Protein AF-A0A1V9ZNI9-F1 (afdb_monomer)

Nearest PDB structures (foldseek):
  6zvh-assembly1_i  TM=8.484E-01  e=1.802E-08  Homo sapiens
  7o81-assembly1_AU  TM=8.623E-01  e=3.030E-08  Oryctolagus cuniculus
  9f9s-assembly1_CN  TM=7.994E-01  e=2.023E-08  Saccharomyces cerevisiae
  2b5a-assembly1_A  TM=9.541E-01  e=1.239E-03  [Bacillus] caldolyticus
  8ezt-assembly1_D-2  TM=8.281E-01  e=4.161E-03  Legionella pneumophila

Mean predicted aligned error: 21.06 Å

Secondary structure (DSSP, 8-state):
-------------------S---TT--HHHHHHHHHHTT-------TT-S---TTS--SS-HHHHHH--S--PPPPPPHHHHHHHHHHHHHTT--HHHHHHHHT--HHHHHHHHTT-SPP-HHHHHHHHHHHT-S-GGG-------------------------BTTTTEEEEE-STTPPPPPSB-TTS-B-STT-B--SSSPBPTTEEEE--EEE--S-SSSSS-EEEEHHHHHHHHHHHGGG-TTPPPTTTS-TTTTTTTTSTT--SHHHHHHHHHHHTT-EEEEEEEEEEEETTTEEEEEEEEEETTS-EEEEEEEEEEETTEEEEEEEEEE------GGGTTSSS---SEEEEE--------------HHHHHHHHHHHHHHHHHHHHHHHHHHHHHHHHTT--PPPP------

InterPro domains:
  IPR001387 Cro/C1-type, helix-turn-helix domain [PF01381] (85-134)
  IPR001387 Cro/C1-type, helix-turn-helix domain [PS50943] (85-140)
  IPR001387 Cro/C1-type, helix-turn-helix domain [SM00530] (84-139)
  IPR001387 Cro/C1-type, helix-turn-helix domain [cd00093] (82-134)
  IPR010982 Lambda repressor-like, DNA-binding domain superfamily [G3DSA:1.10.260.40] (69-142)
  IPR010982 Lambda repressor-like, DNA-binding domain superfamily [SSF47413] (79-136)
  IPR013729 Multiprotein bridging factor 1, N-terminal [PF08523] (7-77)

pLDDT: mean 74.6, std 19.28, range [30.05, 96.81]

Structure (mmCIF, N/CA/C/O backbone):
data_AF-A0A1V9ZNI9-F1
#
_entry.id   AF-A0A1V9ZNI9-F1
#
loop_
_atom_site.group_PDB
_atom_site.id
_atom_site.type_symbol
_atom_site.label_atom_id
_atom_site.label_alt_id
_atom_site.label_comp_id
_atom_site.label_asym_id
_atom_site.label_entity_id
_atom_site.label_seq_id
_atom_site.pdbx_PDB_ins_code
_atom_site.Cartn_x
_atom_site.Cartn_y
_atom_site.Cartn_z
_atom_site.occupancy
_atom_site.B_iso_or_equiv
_atom_site.auth_seq_id
_atom_site.auth_comp_id
_atom_site.auth_asym_id
_atom_site.auth_atom_id
_atom_site.pdbx_PDB_model_num
ATOM 1 N N . MET A 1 1 ? 66.582 12.815 23.511 1.00 41.09 1 MET A N 1
ATOM 2 C CA . MET A 1 1 ? 65.393 13.662 23.285 1.00 41.09 1 MET A CA 1
ATOM 3 C C . MET A 1 1 ? 64.877 13.353 21.894 1.00 41.09 1 MET A C 1
ATOM 5 O O . MET A 1 1 ? 65.528 13.715 20.926 1.00 41.09 1 MET A O 1
ATOM 9 N N . SER A 1 2 ? 63.777 12.617 21.794 1.00 35.81 2 SER A N 1
ATOM 10 C CA . SER A 1 2 ? 63.123 12.273 20.530 1.00 35.81 2 SER A CA 1
ATOM 11 C C . SER A 1 2 ? 61.654 12.649 20.675 1.00 35.81 2 SER A C 1
ATOM 13 O O . SER A 1 2 ? 60.872 11.942 21.303 1.00 35.81 2 SER A O 1
ATOM 15 N N . PHE A 1 3 ? 61.312 13.829 20.165 1.00 37.72 3 PHE A N 1
ATOM 16 C CA . PHE A 1 3 ? 59.941 14.312 20.082 1.00 37.72 3 PHE A CA 1
ATOM 17 C C . PHE A 1 3 ? 59.246 13.579 18.931 1.00 37.72 3 PHE A C 1
ATOM 19 O O . PHE A 1 3 ? 59.487 13.886 17.767 1.00 37.72 3 PHE A O 1
ATOM 26 N N . ALA A 1 4 ? 58.402 12.597 19.248 1.00 42.78 4 ALA A N 1
ATOM 27 C CA . ALA A 1 4 ? 57.427 12.083 18.296 1.00 42.78 4 ALA A CA 1
ATOM 28 C C . ALA A 1 4 ? 56.279 13.101 18.214 1.00 42.78 4 ALA A C 1
ATOM 30 O O . ALA A 1 4 ? 55.481 13.229 19.140 1.00 42.78 4 ALA A O 1
ATOM 31 N N . GLN A 1 5 ? 56.244 13.877 17.132 1.00 44.75 5 GLN A N 1
ATOM 32 C CA . GLN A 1 5 ? 55.109 14.728 16.790 1.00 44.75 5 GLN A CA 1
ATOM 33 C C . GLN A 1 5 ? 53.930 13.830 16.388 1.00 44.75 5 GLN A C 1
ATOM 35 O O . GLN A 1 5 ? 53.950 13.227 15.318 1.00 44.75 5 GLN A O 1
ATOM 40 N N . GLY A 1 6 ? 52.911 13.732 17.243 1.00 39.44 6 GLY A N 1
ATOM 41 C CA . GLY A 1 6 ? 51.597 13.225 16.850 1.00 39.44 6 GLY A CA 1
ATOM 42 C C . GLY A 1 6 ? 50.879 14.298 16.036 1.00 39.44 6 GLY A C 1
ATOM 43 O O . GLY A 1 6 ? 50.475 15.322 16.581 1.00 39.44 6 GLY A O 1
ATOM 44 N N . GLN A 1 7 ? 50.789 14.107 14.722 1.00 36.53 7 GLN A N 1
ATOM 45 C CA . GLN A 1 7 ? 49.938 14.915 13.853 1.00 36.53 7 GLN A CA 1
ATOM 46 C C . GLN A 1 7 ? 48.514 14.342 13.901 1.00 36.53 7 GLN A C 1
ATOM 48 O O . GLN A 1 7 ? 48.191 13.426 13.150 1.00 36.53 7 GLN A O 1
ATOM 53 N N . ASP A 1 8 ? 47.671 14.880 14.784 1.00 47.94 8 ASP A N 1
ATOM 54 C CA . ASP A 1 8 ? 46.244 14.537 14.896 1.00 47.94 8 ASP A CA 1
ATOM 55 C C . ASP A 1 8 ? 45.410 15.246 13.816 1.00 47.94 8 ASP A C 1
ATOM 57 O O . ASP A 1 8 ? 44.637 16.165 14.088 1.00 47.94 8 ASP A O 1
ATOM 61 N N . TRP A 1 9 ? 45.554 14.812 12.565 1.00 55.25 9 TRP A N 1
ATOM 62 C CA . TRP A 1 9 ? 44.624 15.179 11.496 1.00 55.25 9 TRP A CA 1
ATOM 63 C C . TRP A 1 9 ? 44.059 13.915 10.849 1.00 55.25 9 TRP A C 1
ATOM 65 O O . TRP A 1 9 ? 44.535 13.460 9.811 1.00 55.25 9 TRP A O 1
ATOM 75 N N . GLU A 1 10 ? 43.017 13.343 11.457 1.00 53.38 10 GLU A N 1
ATOM 76 C CA . GLU A 1 10 ? 42.144 12.407 10.747 1.00 53.38 10 GLU A CA 1
ATOM 77 C C . GLU A 1 10 ? 41.230 13.181 9.785 1.00 53.38 10 GLU A C 1
ATOM 79 O O . GLU A 1 10 ? 40.650 14.216 10.122 1.00 53.38 10 GLU A O 1
ATOM 84 N N . VAL A 1 11 ? 41.090 12.668 8.562 1.00 49.97 11 VAL A N 1
ATOM 85 C CA . VAL A 1 11 ? 40.164 13.203 7.561 1.00 49.97 11 VAL A CA 1
ATOM 86 C C . VAL A 1 11 ? 38.742 13.054 8.099 1.00 49.97 11 VAL A C 1
ATOM 88 O O . VAL A 1 11 ? 38.308 11.940 8.389 1.00 49.97 11 VAL A O 1
ATOM 91 N N . ALA A 1 12 ? 38.004 14.164 8.193 1.00 49.56 12 ALA A N 1
ATOM 92 C CA . ALA A 1 12 ? 36.588 14.193 8.552 1.00 49.56 12 ALA A CA 1
ATOM 93 C C . ALA A 1 12 ? 35.726 13.506 7.472 1.00 49.56 12 ALA A C 1
ATOM 95 O O . ALA A 1 12 ? 35.019 14.140 6.693 1.00 49.56 12 ALA A O 1
ATOM 96 N N . GLY A 1 13 ? 35.805 12.180 7.409 1.00 39.78 13 GLY A N 1
ATOM 97 C CA . GLY A 1 13 ? 34.881 11.318 6.697 1.00 39.78 13 GLY A CA 1
ATOM 98 C C . GLY A 1 13 ? 33.767 10.900 7.644 1.00 39.78 13 GLY A C 1
ATOM 99 O O . GLY A 1 13 ? 34.004 10.616 8.816 1.00 39.78 13 GLY A O 1
ATOM 100 N N . TRP A 1 14 ? 32.535 10.830 7.144 1.00 49.28 14 TRP A N 1
ATOM 101 C CA . TRP A 1 14 ? 31.419 10.199 7.848 1.00 49.28 14 TRP A CA 1
ATOM 102 C C . TRP A 1 14 ? 31.641 8.679 7.945 1.00 49.28 14 TRP A C 1
ATOM 104 O O . TRP A 1 14 ? 30.904 7.881 7.368 1.00 49.28 14 TRP A O 1
ATOM 114 N N . ASN A 1 15 ? 32.648 8.258 8.707 1.00 45.12 15 ASN A N 1
ATOM 115 C CA . ASN A 1 15 ? 32.757 6.901 9.205 1.00 45.12 15 ASN A CA 1
ATOM 116 C C . ASN A 1 15 ? 31.650 6.725 10.243 1.00 45.12 15 ASN A C 1
ATOM 118 O O . ASN A 1 15 ? 31.854 6.885 11.444 1.00 45.12 15 ASN A O 1
ATOM 122 N N . LYS A 1 16 ? 30.445 6.369 9.784 1.00 48.38 16 LYS A N 1
ATOM 123 C CA . LYS A 1 16 ? 29.449 5.725 10.642 1.00 48.38 16 LYS A CA 1
ATOM 124 C C . LYS A 1 16 ? 29.948 4.317 10.962 1.00 48.38 16 LYS A C 1
ATOM 126 O O . LYS A 1 16 ? 29.398 3.322 10.491 1.00 48.38 16 LYS A O 1
ATOM 131 N N . GLY A 1 17 ? 31.001 4.237 11.778 1.00 38.78 17 GLY A N 1
ATOM 132 C CA . GLY A 1 17 ? 31.245 3.066 12.600 1.00 38.78 17 GLY A CA 1
ATOM 133 C C . GLY A 1 17 ? 29.930 2.750 13.300 1.00 38.78 17 GLY A C 1
ATOM 134 O O . GLY A 1 17 ? 29.283 3.636 13.853 1.00 38.78 17 GLY A O 1
ATOM 135 N N . ARG A 1 18 ? 29.473 1.511 13.146 1.00 47.34 18 ARG A N 1
ATOM 136 C CA . ARG A 1 18 ? 28.167 1.002 13.564 1.00 47.34 18 ARG A CA 1
ATOM 137 C C . ARG A 1 18 ? 28.029 1.107 15.086 1.00 47.34 18 ARG A C 1
ATOM 139 O O . ARG A 1 18 ? 28.215 0.129 15.800 1.00 47.34 18 ARG A O 1
ATOM 146 N N . SER A 1 19 ? 27.732 2.296 15.589 1.00 43.91 19 SER A N 1
ATOM 147 C CA . SER A 1 19 ? 27.657 2.567 17.013 1.00 43.91 19 SER A CA 1
ATOM 148 C C . SER A 1 19 ? 26.202 2.384 17.472 1.00 43.91 19 SER A C 1
ATOM 150 O O . SER A 1 19 ? 25.325 3.219 17.276 1.00 43.91 19 SER A O 1
ATOM 152 N N . GLY A 1 20 ? 25.917 1.206 18.036 1.00 50.97 20 GLY A N 1
ATOM 153 C CA . GLY A 1 20 ? 24.756 1.007 18.915 1.00 50.97 20 GLY A CA 1
ATOM 154 C C . GLY A 1 20 ? 23.410 0.623 18.284 1.00 50.97 20 GLY A C 1
ATOM 155 O O . GLY A 1 20 ? 22.371 0.905 18.875 1.00 50.97 20 GLY A O 1
ATOM 156 N N . GLY A 1 21 ? 23.379 -0.038 17.124 1.00 55.12 21 GLY A N 1
ATOM 157 C CA . GLY A 1 21 ? 22.147 -0.673 16.630 1.00 55.12 21 GLY A CA 1
ATOM 158 C C . GLY A 1 21 ? 21.851 -1.995 17.351 1.00 55.12 21 GLY A C 1
ATOM 159 O O . GLY A 1 21 ? 22.781 -2.760 17.606 1.00 55.12 21 GLY A O 1
ATOM 160 N N . ARG A 1 22 ? 20.570 -2.280 17.645 1.00 54.62 22 ARG A N 1
ATOM 161 C CA . ARG A 1 22 ? 20.155 -3.548 18.270 1.00 54.62 22 ARG A CA 1
ATOM 162 C C . ARG A 1 22 ? 20.647 -4.756 17.462 1.00 54.62 22 ARG A C 1
ATOM 164 O O . ARG A 1 22 ? 20.407 -4.828 16.257 1.00 54.62 22 ARG A O 1
ATOM 171 N N . ILE A 1 23 ? 21.301 -5.708 18.118 1.00 58.75 23 ILE A N 1
ATOM 172 C CA . ILE A 1 23 ? 21.737 -6.976 17.527 1.00 58.75 23 ILE A CA 1
ATOM 173 C C . ILE A 1 23 ? 20.615 -8.008 17.703 1.00 58.75 23 ILE A C 1
ATOM 175 O O . ILE A 1 23 ? 20.390 -8.512 18.801 1.00 58.75 23 ILE A O 1
ATOM 179 N N . GLY A 1 24 ? 19.918 -8.339 16.613 1.00 68.06 24 GLY A N 1
ATOM 180 C CA . GLY A 1 24 ? 18.886 -9.383 16.600 1.00 68.06 24 GLY A CA 1
ATOM 181 C C . GLY A 1 24 ? 17.645 -9.050 17.441 1.00 68.06 24 GLY A C 1
ATOM 182 O O . GLY A 1 24 ? 17.208 -7.902 17.491 1.00 68.06 24 GLY A O 1
ATOM 183 N N . SER A 1 25 ? 17.071 -10.066 18.096 1.00 62.34 25 SER A N 1
ATOM 184 C CA . SER A 1 25 ? 15.878 -9.979 18.957 1.00 62.34 25 SER A CA 1
ATOM 185 C C . SER A 1 25 ? 16.191 -9.564 20.403 1.00 62.34 25 SER A C 1
ATOM 187 O O . SER A 1 25 ? 15.517 -9.994 21.339 1.00 62.34 25 SER A O 1
ATOM 189 N N . GLU A 1 26 ? 17.248 -8.783 20.625 1.00 73.44 26 GLU A N 1
ATOM 190 C CA . GLU A 1 26 ? 17.603 -8.356 21.977 1.00 73.44 26 GLU A CA 1
ATOM 191 C C . GLU A 1 26 ? 16.595 -7.342 22.549 1.00 73.44 26 GLU A C 1
ATOM 193 O O . GLU A 1 26 ? 16.084 -6.462 21.845 1.00 73.44 26 GLU A O 1
ATOM 198 N N . SER A 1 27 ? 16.310 -7.447 23.852 1.00 76.88 27 SER A N 1
ATOM 199 C CA . SER A 1 27 ? 15.441 -6.495 24.552 1.00 76.88 27 SER A CA 1
ATOM 200 C C . SER A 1 27 ? 16.059 -5.093 24.586 1.00 76.88 27 SER A C 1
ATOM 202 O O . SER A 1 27 ? 17.265 -4.900 24.399 1.00 76.88 27 SER A O 1
ATOM 204 N N . LYS A 1 28 ? 15.230 -4.071 24.841 1.00 77.81 28 LYS A N 1
ATOM 205 C CA . LYS A 1 28 ? 15.698 -2.679 24.956 1.00 77.81 28 LYS A CA 1
ATOM 206 C C . LYS A 1 28 ? 16.765 -2.537 26.034 1.00 77.81 28 LYS A C 1
ATOM 208 O O . LYS A 1 28 ? 17.742 -1.822 25.843 1.00 77.81 28 LYS A O 1
ATOM 213 N N . GLU A 1 29 ? 16.572 -3.245 27.131 1.00 81.75 29 GLU A N 1
ATOM 214 C CA . GLU A 1 29 ? 17.430 -3.265 28.301 1.00 81.75 29 GLU A CA 1
ATOM 215 C C . GLU A 1 29 ? 18.757 -3.969 27.989 1.00 81.75 29 GLU A C 1
ATOM 217 O O . GLU A 1 29 ? 19.818 -3.461 28.351 1.00 81.75 29 GLU A O 1
ATOM 222 N N . ALA A 1 30 ? 18.722 -5.087 27.253 1.00 79.75 30 ALA A N 1
ATOM 223 C CA . ALA A 1 30 ? 19.921 -5.805 26.820 1.00 79.75 30 ALA A CA 1
ATOM 224 C C . ALA A 1 30 ? 20.788 -4.957 25.872 1.00 79.75 30 ALA A C 1
ATOM 226 O O . ALA A 1 30 ? 22.001 -4.855 26.072 1.00 79.75 30 ALA A O 1
ATOM 227 N N . ALA A 1 31 ? 20.160 -4.271 24.913 1.00 79.75 31 ALA A N 1
ATOM 228 C CA . ALA A 1 31 ? 20.838 -3.357 23.998 1.00 79.75 31 ALA A CA 1
ATOM 229 C C . ALA A 1 31 ? 21.469 -2.159 24.730 1.00 79.75 31 ALA A C 1
ATOM 231 O O . ALA A 1 31 ? 22.622 -1.809 24.476 1.00 79.75 31 ALA A O 1
ATOM 232 N N . LEU A 1 32 ? 20.744 -1.558 25.684 1.00 81.50 32 LEU A N 1
ATOM 233 C CA . LEU A 1 32 ? 21.255 -0.450 26.499 1.00 81.50 32 LEU A CA 1
ATOM 234 C C . LEU A 1 32 ? 22.439 -0.880 27.370 1.00 81.50 32 LEU A C 1
ATOM 236 O O . LEU A 1 32 ? 23.428 -0.158 27.451 1.00 81.50 32 LEU A O 1
ATOM 240 N N . ASN A 1 33 ? 22.385 -2.059 27.992 1.00 84.56 33 ASN A N 1
ATOM 241 C CA . ASN A 1 33 ? 23.488 -2.566 28.810 1.00 84.56 33 ASN A CA 1
ATOM 242 C C . ASN A 1 33 ? 24.729 -2.906 27.972 1.00 84.56 33 ASN A C 1
ATOM 244 O O . ASN A 1 33 ? 25.850 -2.649 28.408 1.00 84.56 33 ASN A O 1
ATOM 248 N N . ARG A 1 34 ? 24.544 -3.425 26.754 1.00 82.31 34 ARG A N 1
ATOM 249 C CA . ARG A 1 34 ? 25.628 -3.634 25.784 1.00 82.31 34 ARG A CA 1
ATOM 250 C C . ARG A 1 34 ? 26.267 -2.305 25.372 1.00 82.31 34 ARG A C 1
ATOM 252 O O . ARG A 1 34 ? 27.486 -2.180 25.416 1.00 82.31 34 ARG A O 1
ATOM 259 N N . ALA A 1 35 ? 25.450 -1.303 25.045 1.00 80.50 35 ALA A N 1
ATOM 260 C CA . ALA A 1 35 ? 25.916 0.036 24.689 1.00 80.50 35 ALA A CA 1
ATOM 261 C C . ALA A 1 35 ? 26.644 0.731 25.855 1.00 80.50 35 ALA A C 1
ATOM 263 O O . ALA A 1 35 ? 27.683 1.349 25.633 1.00 80.50 35 ALA A O 1
ATOM 264 N N . ARG A 1 36 ? 26.168 0.554 27.101 1.00 83.88 36 ARG A N 1
ATOM 265 C CA . ARG A 1 36 ? 26.847 1.030 28.324 1.00 83.88 36 ARG A CA 1
ATOM 266 C C . ARG A 1 36 ? 28.247 0.438 28.469 1.00 83.88 36 ARG A C 1
ATOM 268 O O . ARG A 1 36 ? 29.173 1.170 28.790 1.00 83.88 36 ARG A O 1
ATOM 275 N N . ARG A 1 37 ? 28.415 -0.863 28.201 1.00 83.38 37 ARG A N 1
ATOM 276 C CA . ARG A 1 37 ? 29.731 -1.533 28.236 1.00 83.38 37 ARG A CA 1
ATOM 277 C C . ARG A 1 37 ? 30.663 -1.066 27.119 1.00 83.38 37 ARG A C 1
ATOM 279 O O . ARG A 1 37 ? 31.868 -1.048 27.312 1.00 83.38 37 ARG A O 1
ATOM 286 N N . ALA A 1 38 ? 30.104 -0.686 25.973 1.00 81.38 38 ALA A N 1
ATOM 287 C CA . ALA A 1 38 ? 30.850 -0.172 24.828 1.00 81.38 38 ALA A CA 1
ATOM 288 C C . ALA A 1 38 ? 31.151 1.340 24.911 1.00 81.38 38 ALA A C 1
ATOM 290 O O . ALA A 1 38 ? 31.686 1.894 23.957 1.00 81.38 38 ALA A O 1
ATOM 291 N N . GLY A 1 39 ? 30.771 2.024 26.000 1.00 76.12 39 GLY A N 1
ATOM 292 C CA . GLY A 1 39 ? 31.020 3.460 26.191 1.00 76.12 39 GLY A CA 1
ATOM 293 C C . GLY A 1 39 ? 30.240 4.395 25.254 1.00 76.12 39 GLY A C 1
ATOM 294 O O . GLY A 1 39 ? 30.449 5.600 25.290 1.00 76.12 39 GLY A O 1
ATOM 295 N N . ASN A 1 40 ? 29.322 3.871 24.435 1.00 76.50 40 ASN A N 1
ATOM 296 C CA . ASN A 1 40 ? 28.578 4.630 23.427 1.00 76.50 40 ASN A CA 1
ATOM 297 C C . ASN A 1 40 ? 27.118 4.838 23.863 1.00 76.50 40 ASN A C 1
ATOM 299 O O . ASN A 1 40 ? 26.196 4.234 23.307 1.00 76.50 40 ASN A O 1
ATOM 303 N N . VAL A 1 41 ? 26.911 5.649 24.904 1.00 78.06 41 VAL A N 1
ATOM 304 C CA . VAL A 1 41 ? 25.581 5.986 25.439 1.00 78.06 41 VAL A CA 1
ATOM 305 C C . VAL A 1 41 ? 25.460 7.494 25.587 1.00 78.06 41 VAL A C 1
ATOM 307 O O . VAL A 1 41 ? 26.208 8.099 26.347 1.00 78.06 41 VAL A O 1
ATOM 310 N N . SER A 1 42 ? 24.478 8.088 24.911 1.00 79.44 42 SER A N 1
ATOM 311 C CA . SER A 1 42 ? 24.039 9.451 25.193 1.00 79.44 42 SER A CA 1
ATOM 312 C C . SER A 1 42 ? 22.933 9.430 26.247 1.00 79.44 42 SER A C 1
ATOM 314 O O . SER A 1 42 ? 21.989 8.635 26.186 1.00 79.44 42 SER A O 1
ATOM 316 N N . THR A 1 43 ? 23.052 10.298 27.246 1.00 80.62 43 THR A N 1
ATOM 317 C CA . THR A 1 43 ? 21.993 10.546 28.224 1.00 80.62 43 THR A CA 1
ATOM 318 C C . THR A 1 43 ? 21.442 11.938 27.992 1.00 80.62 43 THR A C 1
ATOM 320 O O . THR A 1 43 ? 22.147 12.923 28.187 1.00 80.62 43 THR A O 1
ATOM 323 N N . GLU A 1 44 ? 20.176 12.018 27.609 1.00 79.50 44 GLU A N 1
ATOM 324 C CA . GLU A 1 44 ? 19.455 13.281 27.501 1.00 79.50 44 GLU A CA 1
ATOM 325 C C . GLU A 1 44 ? 18.373 13.332 28.576 1.00 79.50 44 GLU A C 1
ATOM 327 O O . GLU A 1 44 ? 17.663 12.349 28.826 1.00 79.50 44 GLU A O 1
ATOM 332 N N . VAL A 1 45 ? 18.241 14.487 29.228 1.00 77.62 45 VAL A N 1
ATOM 333 C CA . VAL A 1 45 ? 17.145 14.722 30.167 1.00 77.62 45 VAL A CA 1
ATOM 334 C C . VAL A 1 45 ? 15.866 14.846 29.352 1.00 77.62 45 VAL A C 1
ATOM 336 O O . VAL A 1 45 ? 15.713 15.757 28.541 1.00 77.62 45 VAL A O 1
ATOM 339 N 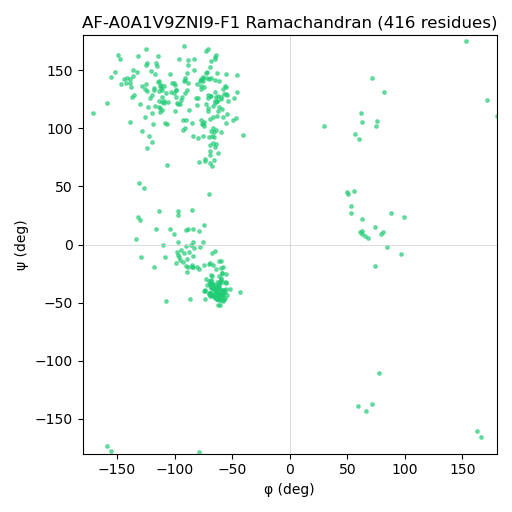N . LYS A 1 46 ? 14.921 13.928 29.565 1.00 69.06 46 LYS A N 1
ATOM 340 C CA . LYS A 1 46 ? 13.610 14.029 28.925 1.00 69.06 46 LYS A CA 1
ATOM 341 C C . LYS A 1 46 ? 12.908 15.286 29.417 1.00 69.06 46 LYS A C 1
ATOM 343 O O . LYS A 1 46 ? 12.663 15.430 30.617 1.00 69.06 46 LYS A O 1
ATOM 348 N N . TYR A 1 47 ? 12.525 16.148 28.481 1.00 67.31 47 TYR A N 1
ATOM 349 C CA . TYR A 1 47 ? 11.650 17.272 28.771 1.00 67.31 47 TYR A CA 1
ATOM 350 C C . TYR A 1 47 ? 10.341 16.736 29.366 1.00 67.31 47 TYR A C 1
ATOM 352 O O . TYR A 1 47 ? 9.561 16.065 28.690 1.00 67.31 47 TYR A O 1
ATOM 360 N N . GLY A 1 48 ? 10.133 16.981 30.663 1.00 64.94 48 GLY A N 1
ATOM 361 C CA . GLY A 1 48 ? 8.941 16.533 31.375 1.00 64.94 48 GLY A CA 1
ATOM 362 C C . GLY A 1 48 ? 9.013 15.284 32.229 1.00 64.94 48 GLY A C 1
ATOM 363 O O . GLY A 1 48 ? 7.971 14.683 32.484 1.00 64.94 48 GLY A O 1
ATOM 364 N N . ALA A 1 49 ? 10.196 14.905 32.700 1.00 50.69 49 ALA A N 1
ATOM 365 C CA . ALA A 1 49 ? 10.323 13.888 33.736 1.00 50.69 49 ALA A CA 1
ATOM 366 C C . ALA A 1 49 ? 9.630 14.336 35.050 1.00 50.69 49 ALA A C 1
ATOM 368 O O . ALA A 1 49 ? 10.041 15.319 35.660 1.00 50.69 49 ALA A O 1
ATOM 369 N N . GLY A 1 50 ? 8.566 13.631 35.466 1.00 69.69 50 GLY A N 1
ATOM 370 C CA . GLY A 1 50 ? 7.825 13.866 36.717 1.00 69.69 50 GLY A CA 1
ATOM 371 C C . GLY A 1 50 ? 6.351 13.423 36.660 1.00 69.69 50 GLY A C 1
ATOM 372 O O . GLY A 1 50 ? 5.857 13.026 35.603 1.00 69.69 50 GLY A O 1
ATOM 373 N N . ASN A 1 51 ? 5.635 13.509 37.790 1.00 65.62 51 ASN A N 1
ATOM 374 C CA . ASN A 1 51 ? 4.184 13.277 37.865 1.00 65.62 51 ASN A CA 1
ATOM 375 C C . ASN A 1 51 ? 3.436 14.428 37.177 1.00 65.62 51 ASN A C 1
ATOM 377 O O . ASN A 1 51 ? 3.153 15.455 37.790 1.00 65.62 51 ASN A O 1
ATOM 381 N N . ARG A 1 52 ? 3.142 14.274 35.885 1.00 64.94 52 ARG A N 1
ATOM 382 C CA . ARG A 1 52 ? 2.350 15.240 35.118 1.00 64.94 52 ARG A CA 1
ATOM 383 C C . ARG A 1 52 ? 0.862 14.915 35.188 1.00 64.94 52 ARG A C 1
ATOM 385 O O . ARG A 1 52 ? 0.469 13.752 35.260 1.00 64.94 52 ARG A O 1
ATOM 392 N N . SER A 1 53 ? 0.040 15.961 35.142 1.00 66.38 53 SER A N 1
ATOM 393 C CA . SER A 1 53 ? -1.413 15.826 35.032 1.00 66.38 53 SER A CA 1
ATOM 394 C C . SER A 1 53 ? -1.782 15.112 33.729 1.00 66.38 53 SER A C 1
ATOM 396 O O . SER A 1 53 ? -1.217 15.416 32.680 1.00 66.38 53 SER A O 1
ATOM 398 N N . ALA A 1 54 ? -2.782 14.227 33.764 1.00 61.56 54 ALA A N 1
ATOM 399 C CA . ALA A 1 54 ? -3.358 13.621 32.556 1.00 61.56 54 ALA A CA 1
ATOM 400 C C . ALA A 1 54 ? -3.958 14.668 31.587 1.00 61.56 54 ALA A C 1
ATOM 402 O O . ALA A 1 54 ? -4.217 14.377 30.421 1.00 61.56 54 ALA A O 1
ATOM 403 N N . HIS A 1 55 ? -4.144 15.902 32.064 1.00 67.19 55 HIS A N 1
ATOM 404 C CA . HIS A 1 55 ? -4.650 17.039 31.296 1.00 67.19 55 HIS A CA 1
ATOM 405 C C . HIS A 1 55 ? -3.546 17.878 30.638 1.00 67.19 55 HIS A C 1
ATOM 407 O O . HIS A 1 55 ? -3.852 18.759 29.845 1.00 67.19 55 HIS A O 1
ATOM 413 N N . SER A 1 56 ? -2.260 17.627 30.923 1.00 61.75 56 SER A N 1
ATOM 414 C CA . SER A 1 56 ? -1.157 18.448 30.391 1.00 61.75 56 SER A CA 1
ATOM 415 C C . SER A 1 56 ? -0.719 18.068 28.974 1.00 61.75 56 SER A C 1
ATOM 417 O O . SER A 1 56 ? 0.223 18.656 28.455 1.00 61.75 56 SER A O 1
ATOM 419 N N . ASN A 1 57 ? -1.315 17.029 28.389 1.00 57.03 57 ASN A N 1
ATOM 420 C CA . ASN A 1 57 ? -0.911 16.480 27.098 1.00 57.03 57 ASN A CA 1
ATOM 421 C C . ASN A 1 57 ? -2.128 16.305 26.187 1.00 57.03 57 ASN A C 1
ATOM 423 O O . ASN A 1 57 ? -2.391 15.216 25.675 1.00 57.03 57 ASN A O 1
ATOM 427 N N . VAL A 1 58 ? -2.894 17.388 26.014 1.00 57.00 58 VAL A N 1
ATOM 428 C CA . VAL A 1 58 ? -3.772 17.504 24.848 1.00 57.00 58 VAL A CA 1
ATOM 429 C C . VAL A 1 58 ? -2.875 17.273 23.633 1.00 57.00 58 VAL A C 1
ATOM 431 O O . VAL A 1 58 ? -1.825 17.899 23.512 1.00 57.00 58 VAL A O 1
ATOM 434 N N . ASN A 1 59 ? -3.232 16.285 22.813 1.00 56.94 59 ASN A N 1
ATOM 435 C CA . ASN A 1 59 ? -2.455 15.715 21.707 1.00 56.94 59 ASN A CA 1
ATOM 436 C C . ASN A 1 59 ? -2.325 16.682 20.510 1.00 56.94 59 ASN A C 1
ATOM 438 O O . ASN A 1 59 ? -2.507 16.321 19.351 1.00 56.94 59 ASN A O 1
ATOM 442 N N . THR A 1 60 ? -2.060 17.946 20.803 1.00 59.94 60 THR A N 1
ATOM 443 C CA . THR A 1 60 ? -1.859 19.028 19.859 1.00 59.94 60 THR A CA 1
ATOM 444 C C . THR A 1 60 ? -0.434 19.502 20.054 1.00 59.94 60 THR A C 1
ATOM 446 O O . THR A 1 60 ? -0.060 19.938 21.143 1.00 59.94 60 THR A O 1
ATOM 449 N N . ASN A 1 61 ? 0.380 19.414 19.002 1.00 67.44 61 ASN A N 1
ATOM 450 C CA . ASN A 1 61 ? 1.659 20.113 18.976 1.00 67.44 61 ASN A CA 1
ATOM 451 C C . ASN A 1 61 ? 1.361 21.596 19.233 1.00 67.44 61 ASN A C 1
ATOM 453 O O . ASN A 1 61 ? 0.856 22.260 18.335 1.00 67.44 61 ASN A O 1
ATOM 457 N N . MET A 1 62 ? 1.638 22.100 20.440 1.00 67.69 62 MET A N 1
ATOM 458 C CA . MET A 1 62 ? 1.357 23.493 20.829 1.00 67.69 62 MET A CA 1
ATOM 459 C C . MET A 1 62 ? 1.936 24.475 19.805 1.00 67.69 62 MET A C 1
ATOM 461 O O . MET A 1 62 ? 1.257 25.402 19.394 1.00 67.69 62 MET A O 1
ATOM 465 N N . ARG A 1 63 ? 3.128 24.168 19.275 1.00 71.69 63 ARG A N 1
ATOM 466 C CA . ARG A 1 63 ? 3.756 24.925 18.185 1.00 71.69 63 ARG A CA 1
ATOM 467 C C . ARG A 1 63 ? 2.905 24.980 16.910 1.00 71.69 63 ARG A C 1
ATOM 469 O O . ARG A 1 63 ? 2.826 26.013 16.272 1.00 71.69 63 ARG A O 1
ATOM 476 N N . LYS A 1 64 ? 2.244 23.877 16.547 1.00 69.62 64 LYS A N 1
ATOM 477 C CA . LYS A 1 64 ? 1.342 23.827 15.387 1.00 69.62 64 LYS A CA 1
ATOM 478 C C . LYS A 1 64 ? 0.071 24.647 15.631 1.00 69.62 64 LYS A C 1
ATOM 480 O O . LYS A 1 64 ? -0.457 25.207 14.687 1.00 69.62 64 LYS A O 1
ATOM 485 N N . LEU A 1 65 ? -0.411 24.703 16.875 1.00 69.81 65 LEU A N 1
ATOM 486 C CA . LEU A 1 65 ? -1.556 25.538 17.244 1.00 69.81 65 LEU A CA 1
ATOM 487 C C . LEU A 1 65 ? -1.192 27.032 17.247 1.00 69.81 65 LEU A C 1
ATOM 489 O O . LEU A 1 65 ? -2.020 27.848 16.875 1.00 69.81 65 LEU A O 1
ATOM 493 N N . GLU A 1 66 ? 0.038 27.383 17.631 1.00 70.00 66 GLU A N 1
ATOM 494 C CA . GLU A 1 66 ? 0.555 28.757 17.529 1.00 70.00 66 GLU A CA 1
ATOM 495 C C . GLU A 1 66 ? 0.800 29.191 16.071 1.00 70.00 66 GLU A C 1
ATOM 497 O O . GLU A 1 66 ? 0.652 30.367 15.754 1.00 70.00 66 GLU A O 1
ATOM 502 N N . GLU A 1 67 ? 1.162 28.254 15.186 1.00 75.38 67 GLU A N 1
ATOM 503 C CA . GLU A 1 67 ? 1.360 28.492 13.746 1.00 75.38 67 GLU A CA 1
ATOM 504 C C . GLU A 1 67 ? 0.035 28.569 12.948 1.00 75.38 67 GLU A C 1
ATOM 506 O O . GLU A 1 67 ? 0.025 29.132 11.855 1.00 75.38 67 GLU A O 1
ATOM 511 N N . ASP A 1 68 ? -1.074 28.014 13.456 1.00 67.06 68 ASP A N 1
ATOM 512 C CA . ASP A 1 68 ? -2.381 27.987 12.776 1.00 67.06 68 ASP A CA 1
ATOM 513 C C . ASP A 1 68 ? -3.232 29.211 13.161 1.00 67.06 68 ASP A C 1
ATOM 515 O O . ASP A 1 68 ? -3.841 29.265 14.230 1.00 67.06 68 ASP A O 1
ATOM 519 N N . THR A 1 69 ? -3.259 30.224 12.290 1.00 65.06 69 THR A N 1
ATOM 520 C CA . THR A 1 69 ? -3.988 31.487 12.510 1.00 65.06 69 THR A CA 1
ATOM 521 C C . THR A 1 69 ? -5.398 31.517 11.917 1.00 65.06 69 THR A C 1
ATOM 523 O O . THR A 1 69 ? -6.104 32.509 12.104 1.00 65.06 69 THR A O 1
ATOM 526 N N . GLU A 1 70 ? -5.826 30.480 11.187 1.00 64.56 70 GLU A N 1
ATOM 527 C CA . GLU A 1 70 ? -7.003 30.567 10.303 1.00 64.56 70 GLU A CA 1
ATOM 528 C C . GLU A 1 70 ? -8.160 29.621 10.680 1.00 64.56 70 GLU A C 1
ATOM 530 O O . GLU A 1 70 ? -9.308 29.900 10.324 1.00 64.56 70 GLU A O 1
ATOM 535 N N . THR A 1 71 ? -7.931 28.557 11.467 1.00 57.00 71 THR A N 1
ATOM 536 C CA . THR A 1 71 ? -8.997 27.605 11.853 1.00 57.00 71 THR A CA 1
ATOM 537 C C . THR A 1 71 ? -8.950 27.156 13.322 1.00 57.00 71 THR A C 1
ATOM 539 O O . THR A 1 71 ? -8.187 26.279 13.700 1.00 57.00 71 THR A O 1
ATOM 542 N N . PHE A 1 72 ? -9.863 27.675 14.157 1.00 62.12 72 PHE A N 1
ATOM 543 C CA . PHE A 1 72 ? -9.946 27.376 15.605 1.00 62.12 72 PHE A CA 1
ATOM 544 C C . PHE A 1 72 ? -10.972 26.291 15.995 1.00 62.12 72 PHE A C 1
ATOM 546 O O . PHE A 1 72 ? -11.543 26.331 17.087 1.00 62.12 72 PHE A O 1
ATOM 553 N N . LYS A 1 73 ? -11.273 25.327 15.117 1.00 67.62 73 LYS A N 1
ATOM 554 C CA . LYS A 1 73 ? -12.207 24.234 15.449 1.00 67.62 73 LYS A CA 1
ATOM 555 C C . LYS A 1 73 ? -11.436 22.977 15.845 1.00 67.62 73 LYS A C 1
ATOM 557 O O . LYS A 1 73 ? -10.573 22.522 15.104 1.00 67.62 73 LYS A O 1
ATOM 562 N N . HIS A 1 74 ? -11.765 22.421 17.009 1.00 70.56 74 HIS A N 1
ATOM 563 C CA . HIS A 1 74 ? -11.236 21.142 17.477 1.00 70.56 74 HIS A CA 1
ATOM 564 C C . HIS A 1 74 ? -12.275 20.041 17.292 1.00 70.56 74 HIS A C 1
ATOM 566 O O . HIS A 1 74 ? -13.453 20.245 17.591 1.00 70.56 74 HIS A O 1
ATOM 572 N N . ASP A 1 75 ? -11.820 18.871 16.852 1.00 77.56 75 ASP A N 1
ATOM 573 C CA . ASP A 1 75 ? -12.672 17.694 16.735 1.00 77.56 75 ASP A CA 1
ATOM 574 C C . ASP A 1 75 ? -13.066 17.190 18.131 1.00 77.56 75 ASP A C 1
ATOM 576 O O . ASP A 1 75 ? -12.220 16.989 19.012 1.00 77.56 75 ASP A O 1
ATOM 580 N N . THR A 1 76 ? -14.367 17.006 18.345 1.00 84.00 76 THR A N 1
ATOM 581 C CA . THR A 1 76 ? -14.918 16.464 19.589 1.00 84.00 76 THR A CA 1
ATOM 582 C C . THR A 1 76 ? -15.076 14.948 19.507 1.00 84.00 76 THR A C 1
ATOM 584 O O . THR A 1 76 ? -14.917 14.328 18.457 1.00 84.00 76 THR A O 1
ATOM 587 N N . VAL A 1 77 ? -15.381 14.330 20.645 1.00 82.56 77 VAL A N 1
ATOM 588 C CA . VAL A 1 77 ? -15.735 12.911 20.724 1.00 82.56 77 VAL A CA 1
ATOM 589 C C . VAL A 1 77 ? -16.902 12.593 19.786 1.00 82.56 77 VAL A C 1
ATOM 591 O O . VAL A 1 77 ? -17.942 13.247 19.835 1.00 82.56 77 VAL A O 1
ATOM 594 N N . ASP A 1 78 ? -16.730 11.551 18.971 1.00 83.06 78 ASP A N 1
ATOM 595 C CA . ASP A 1 78 ? -17.773 11.067 18.073 1.00 83.06 78 ASP A CA 1
ATOM 596 C C . ASP A 1 78 ? -19.006 10.559 18.848 1.00 83.06 78 ASP A C 1
ATOM 598 O O . ASP A 1 78 ? -18.911 10.009 19.952 1.00 83.06 78 ASP A O 1
ATOM 602 N N . ARG A 1 79 ? -20.187 10.719 18.248 1.00 83.25 79 ARG A N 1
ATOM 603 C CA . ARG A 1 79 ? -21.482 10.324 18.817 1.00 83.25 79 ARG A CA 1
ATOM 604 C C . ARG A 1 79 ? -21.555 8.819 19.081 1.00 83.25 79 ARG A C 1
ATOM 606 O O . ARG A 1 79 ? -22.175 8.397 20.056 1.00 83.25 79 ARG A O 1
ATOM 613 N N . SER A 1 80 ? -20.913 8.020 18.231 1.00 81.81 80 SER A N 1
ATOM 614 C CA . SER A 1 80 ? -20.826 6.566 18.393 1.00 81.81 80 SER A CA 1
ATOM 615 C C . SER A 1 80 ? -20.108 6.194 19.698 1.00 81.81 80 SER A C 1
ATOM 617 O O . SER A 1 80 ? -20.637 5.434 20.512 1.00 81.81 80 SER A O 1
ATOM 619 N N . LEU A 1 81 ? -18.953 6.819 19.958 1.00 83.81 81 LEU A N 1
ATOM 620 C CA . LEU A 1 81 ? -18.155 6.633 21.169 1.00 83.81 81 LEU A CA 1
ATOM 621 C C . LEU A 1 81 ? -18.939 7.047 22.418 1.00 83.81 81 LEU A C 1
ATOM 623 O O . LEU A 1 81 ? -18.905 6.347 23.432 1.00 83.81 81 LEU A O 1
ATOM 627 N N . SER A 1 82 ? -19.663 8.167 22.341 1.00 87.06 82 SER A N 1
ATOM 628 C CA . SER A 1 82 ? -20.427 8.705 23.469 1.00 87.06 82 SER A CA 1
ATOM 629 C C . SER A 1 82 ? -21.553 7.754 23.905 1.00 87.06 82 SER A C 1
ATOM 631 O O . SER A 1 82 ? -21.727 7.492 25.098 1.00 87.06 82 SER A O 1
ATOM 633 N N . GLN A 1 83 ? -22.273 7.172 22.940 1.00 87.12 83 GLN A N 1
ATOM 634 C CA . GLN A 1 83 ? -23.323 6.179 23.186 1.00 87.12 83 GLN A CA 1
ATOM 635 C C . GLN A 1 83 ? -22.757 4.853 23.690 1.00 87.12 83 GLN A C 1
ATOM 637 O O . GLN A 1 83 ? -23.295 4.256 24.625 1.00 87.12 83 GLN A O 1
ATOM 642 N N . ALA A 1 84 ? -21.657 4.399 23.092 1.00 85.44 84 ALA A N 1
ATOM 643 C CA . ALA A 1 84 ? -21.018 3.151 23.467 1.00 85.44 84 ALA A CA 1
ATOM 644 C C . ALA A 1 84 ? -20.512 3.217 24.922 1.00 85.44 84 ALA A C 1
ATOM 646 O O . ALA A 1 84 ? -20.772 2.296 25.700 1.00 85.44 84 ALA A O 1
ATOM 647 N N . LEU A 1 85 ? -19.907 4.343 25.326 1.00 89.62 85 LEU A N 1
ATOM 648 C CA . LEU A 1 85 ? -19.491 4.609 26.706 1.00 89.62 85 LEU A CA 1
ATOM 649 C C . LEU A 1 85 ? -20.663 4.529 27.690 1.00 89.62 85 LEU A C 1
ATOM 651 O O . LEU A 1 85 ? -20.572 3.850 28.717 1.00 89.62 85 LEU A O 1
ATOM 655 N N . GLN A 1 86 ? -21.773 5.192 27.359 1.00 88.75 86 GLN A N 1
ATOM 656 C CA . GLN A 1 86 ? -22.971 5.177 28.191 1.00 88.75 86 GLN A CA 1
ATOM 657 C C . GLN A 1 86 ? -23.506 3.750 28.365 1.00 88.75 86 GLN A C 1
ATOM 659 O O . GLN A 1 86 ? -23.831 3.350 29.484 1.00 88.75 86 GLN A O 1
ATOM 664 N N . LYS A 1 87 ? -23.552 2.971 27.279 1.00 87.25 87 LYS A N 1
ATOM 665 C CA . LYS A 1 87 ? -24.009 1.579 27.298 1.00 87.25 87 LYS A CA 1
ATOM 666 C C . LYS A 1 87 ? -23.120 0.702 28.177 1.00 87.25 87 LYS A C 1
ATOM 668 O O . LYS A 1 87 ? -23.626 0.103 29.116 1.00 87.25 87 LYS A O 1
ATOM 673 N N . ALA A 1 88 ? -21.802 0.709 27.976 1.00 87.75 88 ALA A N 1
ATOM 674 C CA . ALA A 1 88 ? -20.902 -0.104 28.800 1.00 87.75 88 ALA A CA 1
ATOM 675 C C . ALA A 1 88 ? -20.937 0.280 30.283 1.00 87.75 88 ALA A C 1
ATOM 677 O O . ALA A 1 88 ? -20.799 -0.578 31.157 1.00 87.75 88 ALA A O 1
ATOM 678 N N . ARG A 1 89 ? -21.137 1.567 30.592 1.00 91.62 89 ARG A N 1
ATOM 679 C CA . ARG A 1 89 ? -21.310 2.010 31.975 1.00 91.62 89 ARG A CA 1
ATOM 680 C C . ARG A 1 89 ? -22.575 1.407 32.599 1.00 91.62 89 ARG A C 1
ATOM 682 O O . ARG A 1 89 ? -22.522 0.961 33.747 1.00 91.62 89 ARG A O 1
ATOM 689 N N . LEU A 1 90 ? -23.688 1.410 31.864 1.00 87.44 90 LEU A N 1
ATOM 690 C CA . LEU A 1 90 ? -24.958 0.832 32.310 1.00 87.44 90 LEU A CA 1
ATOM 691 C C . LEU A 1 90 ? -24.883 -0.694 32.426 1.00 87.44 90 LEU A C 1
ATOM 693 O O . LEU A 1 90 ? -25.317 -1.229 33.442 1.00 87.44 90 LEU A O 1
ATOM 697 N N . ASP A 1 91 ? -24.256 -1.369 31.462 1.00 85.75 91 ASP A N 1
ATOM 698 C CA . ASP A 1 91 ? -24.049 -2.824 31.474 1.00 85.75 91 ASP A CA 1
ATOM 699 C C . ASP A 1 91 ? -23.212 -3.263 32.688 1.00 85.75 91 ASP A C 1
ATOM 701 O O . ASP A 1 91 ? -23.436 -4.326 33.266 1.00 85.75 91 ASP A O 1
ATOM 705 N N . LYS A 1 92 ? -22.282 -2.407 33.136 1.00 85.31 92 LYS A N 1
ATOM 706 C CA . LYS A 1 92 ? -21.484 -2.617 34.352 1.00 85.31 92 LYS A CA 1
ATOM 707 C C . LYS A 1 92 ? -22.166 -2.137 35.641 1.00 85.31 92 LYS A C 1
ATOM 709 O O . LYS A 1 92 ? -21.577 -2.230 36.717 1.00 85.31 92 LYS A O 1
ATOM 714 N N . GLY A 1 93 ? -23.375 -1.580 35.556 1.00 88.38 93 GLY A N 1
ATOM 715 C CA . GLY A 1 93 ? -24.119 -1.058 36.706 1.00 88.38 93 GLY A CA 1
ATOM 716 C C . GLY A 1 93 ? -23.440 0.120 37.419 1.00 88.38 93 GLY A C 1
ATOM 717 O O . GLY A 1 93 ? -23.711 0.370 38.593 1.00 88.38 93 GLY A O 1
ATOM 718 N N . MET A 1 94 ? -22.537 0.847 36.752 1.00 89.25 94 MET A N 1
ATOM 719 C CA . MET A 1 94 ? -21.801 1.963 37.354 1.00 89.25 94 MET A CA 1
ATOM 720 C C . MET A 1 94 ? -22.539 3.291 37.155 1.00 89.25 94 MET A C 1
ATOM 722 O O . MET A 1 94 ? -23.108 3.559 36.100 1.00 89.25 94 MET A O 1
ATOM 726 N N . THR A 1 95 ? -22.495 4.192 38.138 1.00 93.56 95 THR A N 1
ATOM 727 C CA . THR A 1 95 ? -22.928 5.590 37.944 1.00 93.56 95 THR A CA 1
ATOM 728 C C . THR A 1 95 ? -21.794 6.420 37.334 1.00 93.56 95 THR A C 1
ATOM 730 O O . THR A 1 95 ? -20.626 6.047 37.444 1.00 93.56 95 THR A O 1
ATOM 733 N N . GLN A 1 96 ? -22.097 7.570 36.716 1.00 92.56 96 GLN A N 1
ATOM 734 C CA . GLN A 1 96 ? -21.053 8.473 36.195 1.00 92.56 96 GLN A CA 1
ATOM 735 C C . GLN A 1 96 ? -20.053 8.878 37.292 1.00 92.56 96 GLN A C 1
ATOM 737 O O . GLN A 1 96 ? -18.851 8.924 37.051 1.00 92.56 96 GLN A O 1
ATOM 742 N N . LYS A 1 97 ? -20.541 9.103 38.523 1.00 92.88 97 LYS A N 1
ATOM 743 C CA . LYS A 1 97 ? -19.706 9.405 39.694 1.00 92.88 97 LYS A CA 1
ATOM 744 C C . LYS A 1 97 ? -18.806 8.226 40.071 1.00 92.88 97 LYS A C 1
ATOM 746 O O . LYS A 1 97 ? -17.623 8.437 40.301 1.00 92.88 97 LYS A O 1
ATOM 751 N N . ALA A 1 98 ? -19.344 7.005 40.099 1.00 90.56 98 ALA A N 1
ATOM 752 C CA . ALA A 1 98 ? -18.564 5.805 40.404 1.00 90.56 98 ALA A CA 1
ATOM 753 C C . ALA A 1 98 ? -17.460 5.562 39.363 1.00 90.56 98 ALA A C 1
ATOM 755 O O . ALA A 1 98 ? -16.318 5.296 39.735 1.00 90.56 98 ALA A O 1
ATOM 756 N N . LEU A 1 99 ? -17.773 5.729 38.072 1.00 92.62 99 LEU A N 1
ATOM 757 C CA . LEU A 1 99 ? -16.78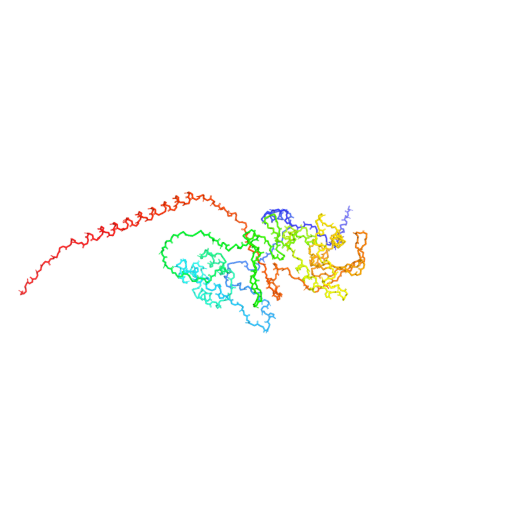6 5.630 36.995 1.00 92.62 99 LEU A CA 1
ATOM 758 C C . LEU A 1 99 ? -15.708 6.714 37.125 1.00 92.62 99 LEU A C 1
ATOM 760 O O . LEU A 1 99 ? -14.523 6.402 37.062 1.00 92.62 99 LEU A O 1
ATOM 764 N N . ALA A 1 100 ? -16.107 7.966 37.362 1.00 94.00 100 ALA A N 1
ATOM 765 C CA . ALA A 1 100 ? -15.192 9.091 37.538 1.00 94.00 100 ALA A CA 1
ATOM 766 C C . ALA A 1 100 ? -14.219 8.871 38.710 1.00 94.00 100 ALA A C 1
ATOM 768 O O . ALA A 1 100 ? -13.013 9.059 38.555 1.00 94.00 100 ALA A O 1
ATOM 769 N N . THR A 1 101 ? -14.717 8.385 39.853 1.00 93.25 101 THR A N 1
ATOM 770 C CA . THR A 1 101 ? -13.876 8.004 40.996 1.00 93.25 101 THR A CA 1
ATOM 771 C C . THR A 1 101 ? -12.924 6.860 40.643 1.00 93.25 101 THR A C 1
ATOM 773 O O . THR A 1 101 ? -11.749 6.937 40.984 1.00 93.25 101 THR A O 1
ATOM 776 N N . ALA A 1 102 ? -13.382 5.841 39.907 1.00 89.75 102 ALA A N 1
ATOM 777 C CA . ALA A 1 102 ? -12.538 4.713 39.506 1.00 89.75 102 ALA A CA 1
ATOM 778 C C . ALA A 1 102 ? -11.367 5.123 38.591 1.00 89.75 102 ALA A C 1
ATOM 780 O O . ALA A 1 102 ? -10.294 4.527 38.663 1.00 89.75 102 ALA A O 1
ATOM 781 N N . ILE A 1 103 ? -11.545 6.150 37.753 1.00 91.81 103 ILE A N 1
ATOM 782 C CA . ILE A 1 103 ? -10.496 6.649 36.847 1.00 91.81 103 ILE A CA 1
ATOM 783 C C . ILE A 1 103 ? -9.728 7.870 37.383 1.00 91.81 103 ILE A C 1
ATOM 785 O O . ILE A 1 103 ? -8.827 8.374 36.704 1.00 91.81 103 ILE A O 1
ATOM 789 N N . ASN A 1 104 ? -10.043 8.323 38.600 1.00 91.38 104 ASN A N 1
ATOM 790 C CA . ASN A 1 104 ? -9.509 9.544 39.209 1.00 91.38 104 ASN A CA 1
ATOM 791 C C . ASN A 1 104 ? -9.735 10.802 38.346 1.00 91.38 104 ASN A C 1
ATOM 793 O O . ASN A 1 104 ? -8.817 11.594 38.145 1.00 91.38 104 ASN A O 1
ATOM 797 N N . GLU A 1 105 ? -10.952 10.981 37.827 1.00 92.25 105 GLU A N 1
ATOM 798 C CA . GLU A 1 105 ? -11.375 12.180 37.088 1.00 92.25 105 GLU A CA 1
ATOM 799 C C . GLU A 1 105 ? -12.633 12.802 37.717 1.00 92.25 105 GLU A C 1
ATOM 801 O O . GLU A 1 105 ? -13.299 12.209 38.569 1.00 92.25 105 GLU A O 1
ATOM 806 N N . LYS A 1 106 ? -12.985 14.026 37.305 1.00 90.50 106 LYS A N 1
ATOM 807 C CA . LYS A 1 106 ? -14.217 14.688 37.765 1.00 90.50 106 LYS A CA 1
ATOM 808 C C . LYS A 1 106 ? -15.453 14.080 37.072 1.00 90.50 106 LYS A C 1
ATOM 810 O O . LYS A 1 106 ? -15.390 13.830 35.870 1.00 90.50 106 LYS A O 1
ATOM 815 N N . PRO A 1 107 ? -16.611 13.937 37.754 1.00 91.56 107 PRO A N 1
ATOM 816 C CA . PRO A 1 107 ? -17.850 13.439 37.133 1.00 91.56 107 PRO A CA 1
ATOM 817 C C . PRO A 1 107 ? -18.296 14.239 35.903 1.00 91.56 107 PRO A C 1
ATOM 819 O O . PRO A 1 107 ? -18.835 13.669 34.959 1.00 91.56 107 PRO A O 1
ATOM 822 N N . GLN A 1 108 ? -18.011 15.545 35.892 1.00 91.88 108 GLN A N 1
ATOM 823 C CA . GLN A 1 108 ? -18.275 16.423 34.753 1.00 91.88 108 GLN A CA 1
ATOM 824 C C . GLN A 1 108 ? -17.562 15.956 33.475 1.00 91.88 108 GLN A C 1
ATOM 826 O O . GLN A 1 108 ? -18.172 15.975 32.412 1.00 91.88 108 GLN A O 1
ATOM 831 N N . VAL A 1 109 ? -16.320 15.467 33.582 1.00 90.69 109 VAL A N 1
ATOM 832 C CA . VAL A 1 109 ? -15.549 14.973 32.430 1.00 90.69 109 VAL A CA 1
ATOM 833 C C . VAL A 1 109 ? -16.272 13.783 31.802 1.00 90.69 109 VAL A C 1
ATOM 835 O O . VAL A 1 109 ? -16.514 13.780 30.603 1.00 90.69 109 VAL A O 1
ATOM 838 N N . ILE A 1 110 ? -16.721 12.810 32.601 1.00 93.06 110 ILE A N 1
ATOM 839 C CA . ILE A 1 110 ? -17.504 11.672 32.088 1.00 93.06 110 ILE A CA 1
ATOM 840 C C . ILE A 1 110 ? -18.788 12.144 31.392 1.00 93.06 110 ILE A C 1
ATOM 842 O O . ILE A 1 110 ? -19.106 11.659 30.309 1.00 93.06 110 ILE A O 1
ATOM 846 N N . GLY A 1 111 ? -19.497 13.119 31.968 1.00 92.81 111 GLY A N 1
ATOM 847 C CA . GLY A 1 111 ? -20.691 13.698 31.346 1.00 92.81 111 GLY A CA 1
ATOM 848 C C . GLY A 1 111 ? -20.407 14.393 30.007 1.00 92.81 111 GLY A C 1
ATOM 849 O O . GLY A 1 111 ? -21.203 14.299 29.073 1.00 92.81 111 GLY A O 1
ATOM 850 N N . GLU A 1 112 ? -19.265 15.064 29.867 1.00 89.69 112 GLU A N 1
ATOM 851 C CA . GLU A 1 112 ? -18.828 15.684 28.608 1.00 89.69 112 GLU A CA 1
ATOM 852 C C . GLU A 1 112 ? -18.464 14.642 27.539 1.00 89.69 112 GLU A C 1
ATOM 854 O O . GLU A 1 112 ? -18.798 14.836 26.369 1.00 89.69 112 GLU A O 1
ATOM 859 N N . TYR A 1 113 ? -17.864 13.514 27.934 1.00 91.31 113 TYR A N 1
ATOM 860 C CA . TYR A 1 113 ? -17.596 12.385 27.037 1.00 91.31 113 TYR A CA 1
ATOM 861 C C . TYR A 1 113 ? -18.887 11.666 26.608 1.00 91.31 113 TYR A C 1
ATOM 863 O O . TYR A 1 113 ? -19.063 11.411 25.422 1.00 91.31 113 TYR A O 1
ATOM 871 N N . GLU A 1 114 ? -19.825 11.400 27.527 1.00 89.94 114 GLU A N 1
ATOM 872 C CA . GLU A 1 114 ? -21.128 10.783 27.205 1.00 89.94 114 GLU A CA 1
ATOM 873 C C . GLU A 1 114 ? -22.030 11.711 26.362 1.00 89.94 114 GLU A C 1
ATOM 875 O O . GLU A 1 114 ? -22.844 11.235 25.570 1.00 89.94 114 GLU A O 1
ATOM 880 N N . SER A 1 115 ? -21.862 13.036 26.477 1.00 89.06 115 SER A N 1
ATOM 881 C CA . SER A 1 115 ? -22.581 14.027 25.654 1.00 89.06 115 SER A CA 1
ATOM 882 C C . SER A 1 115 ? -21.900 14.365 24.322 1.00 89.06 115 SER A C 1
ATOM 884 O O . SER A 1 115 ? -22.505 15.069 23.514 1.00 89.06 115 SER A O 1
ATOM 886 N N . GLY A 1 116 ? -20.682 13.868 24.073 1.00 84.56 116 GLY A N 1
ATOM 887 C CA . GLY A 1 116 ? -19.926 14.121 22.838 1.00 84.56 116 GLY A CA 1
ATOM 888 C C . GLY A 1 116 ? -19.323 15.529 22.731 1.00 84.56 116 GLY A C 1
ATOM 889 O O . GLY A 1 116 ? -18.927 15.946 21.651 1.00 84.56 116 GLY A O 1
ATOM 890 N N . ARG A 1 117 ? -19.260 16.285 23.836 1.00 83.81 117 ARG A N 1
ATOM 891 C CA . ARG A 1 117 ? -18.695 17.651 23.868 1.00 83.81 117 ARG A CA 1
ATOM 892 C C . ARG A 1 117 ? -17.215 17.687 24.243 1.00 83.81 117 ARG A C 1
ATOM 894 O O . ARG A 1 117 ? -16.571 18.718 24.087 1.00 83.81 117 ARG A O 1
ATOM 901 N N . ALA A 1 118 ? -16.687 16.588 24.777 1.00 85.88 118 ALA A N 1
ATOM 902 C CA . ALA A 1 118 ? -15.295 16.506 25.192 1.00 85.88 118 ALA A CA 1
ATOM 903 C C . ALA A 1 118 ? -14.338 16.459 23.991 1.00 85.88 118 ALA A C 1
ATOM 905 O O . ALA A 1 118 ? -14.652 15.873 22.955 1.00 85.88 118 ALA A O 1
ATOM 906 N N . ILE A 1 119 ? -13.136 17.012 24.170 1.00 84.25 119 ILE A N 1
ATOM 907 C CA . ILE A 1 119 ? -12.007 16.800 23.257 1.00 84.25 119 ILE A CA 1
ATOM 908 C C . ILE A 1 119 ? -11.379 15.432 23.591 1.00 84.25 119 ILE A C 1
ATOM 910 O O . ILE A 1 119 ? -11.031 15.204 24.758 1.00 84.25 119 ILE A O 1
ATOM 914 N N . PRO A 1 120 ? -11.223 14.513 22.619 1.00 83.31 120 PRO A N 1
ATOM 915 C CA . PRO A 1 120 ? -10.690 13.176 22.874 1.00 83.31 120 PRO A CA 1
ATOM 916 C C . PRO A 1 120 ? -9.256 13.202 23.428 1.00 83.31 120 PRO A C 1
ATOM 918 O O . PRO A 1 120 ? -8.319 13.628 22.753 1.00 83.31 120 PRO A O 1
ATOM 921 N N . ASN A 1 121 ? -9.057 12.684 24.645 1.00 84.12 121 ASN A N 1
ATOM 922 C CA . ASN A 1 121 ? -7.734 12.467 25.234 1.00 84.12 121 ASN A CA 1
ATOM 923 C C . ASN A 1 121 ? -7.458 10.956 25.379 1.00 84.12 121 ASN A C 1
ATOM 925 O O . ASN A 1 121 ? -8.139 10.286 26.165 1.00 84.12 121 ASN A O 1
ATOM 929 N N . PRO A 1 122 ? -6.432 10.403 24.698 1.00 82.06 122 PRO A N 1
ATOM 930 C CA . PRO A 1 122 ? -6.158 8.964 24.697 1.00 82.06 122 PRO A CA 1
ATOM 931 C C . PRO A 1 122 ? -5.835 8.403 26.090 1.00 82.06 122 PRO A C 1
ATOM 933 O O . PRO A 1 122 ? -6.093 7.231 26.361 1.00 82.06 122 PRO A O 1
ATOM 936 N N . GLN A 1 123 ? -5.304 9.223 27.005 1.00 82.94 123 GLN A N 1
ATOM 937 C CA . GLN A 1 123 ? -5.011 8.789 28.372 1.00 82.94 123 GLN A CA 1
ATOM 938 C C . GLN A 1 123 ? -6.293 8.560 29.178 1.00 82.94 123 GLN A C 1
ATOM 940 O O . GLN A 1 123 ? -6.399 7.559 29.887 1.00 82.94 123 GLN A O 1
ATOM 945 N N . ILE A 1 124 ? -7.273 9.460 29.053 1.00 87.00 124 ILE A N 1
ATOM 946 C CA . ILE A 1 124 ? -8.570 9.347 29.733 1.00 87.00 124 ILE A CA 1
ATOM 947 C C . ILE A 1 124 ? -9.363 8.178 29.142 1.00 87.00 124 ILE A C 1
ATOM 949 O O . ILE A 1 124 ? -9.875 7.353 29.896 1.00 87.00 124 ILE A O 1
ATOM 953 N N . ILE A 1 125 ? -9.376 8.043 27.812 1.00 87.38 125 ILE A N 1
ATOM 954 C CA . ILE A 1 125 ? -10.036 6.928 27.116 1.00 87.38 125 ILE A CA 1
ATOM 955 C C . ILE A 1 125 ? -9.461 5.587 27.589 1.00 87.38 125 ILE A C 1
ATOM 957 O O . ILE A 1 125 ? -10.218 4.719 28.015 1.00 87.38 125 ILE A O 1
ATOM 961 N N . SER A 1 126 ? -8.133 5.442 27.654 1.00 85.62 126 SER A N 1
ATOM 962 C CA . SER A 1 126 ? -7.513 4.198 28.131 1.00 85.62 126 SER A CA 1
ATOM 963 C C . SER A 1 126 ? -7.857 3.872 29.592 1.00 85.62 126 SER A C 1
ATOM 965 O O . SER A 1 126 ? -8.013 2.701 29.946 1.00 85.62 126 SER A O 1
ATOM 967 N N . LYS A 1 127 ? -8.005 4.880 30.466 1.00 88.12 127 LYS A N 1
ATOM 968 C CA . LYS A 1 127 ? -8.472 4.657 31.846 1.00 88.12 127 LYS A CA 1
ATOM 969 C C . LYS A 1 127 ? -9.928 4.183 31.878 1.00 88.12 127 LYS A C 1
ATOM 971 O O . LYS A 1 127 ? -10.233 3.252 32.620 1.00 88.12 127 LYS A O 1
ATOM 976 N N . ILE A 1 128 ? -10.800 4.798 31.078 1.00 89.56 128 ILE A N 1
ATOM 977 C CA . ILE A 1 128 ? -12.220 4.435 30.959 1.00 89.56 128 ILE A CA 1
ATOM 978 C C . ILE A 1 128 ? -12.368 2.992 30.461 1.00 89.56 128 ILE A C 1
ATOM 980 O O . ILE A 1 128 ? -13.085 2.205 31.074 1.00 89.56 128 ILE A O 1
ATOM 984 N N . GLU A 1 129 ? -11.641 2.616 29.410 1.00 87.81 129 GLU A N 1
ATOM 985 C CA . GLU A 1 129 ? -11.636 1.255 28.859 1.00 87.81 129 GLU A CA 1
ATOM 986 C C . GLU A 1 129 ? -11.208 0.217 29.898 1.00 87.81 129 GLU A C 1
ATOM 988 O O . GLU A 1 129 ? -11.864 -0.809 30.064 1.00 87.81 129 GLU A O 1
ATOM 993 N N . ARG A 1 130 ? -10.145 0.495 30.665 1.00 85.50 130 ARG A N 1
ATOM 994 C CA . ARG A 1 130 ? -9.698 -0.392 31.753 1.00 85.50 130 ARG A CA 1
ATOM 995 C C . ARG A 1 130 ? -10.730 -0.493 32.873 1.00 85.50 130 ARG A C 1
ATOM 997 O O . ARG A 1 130 ? -10.972 -1.588 33.373 1.00 85.50 130 ARG A O 1
ATOM 1004 N N . ALA A 1 131 ? -11.337 0.629 33.260 1.00 86.94 131 ALA A N 1
ATOM 1005 C CA . ALA A 1 131 ? -12.337 0.666 34.322 1.00 86.94 131 ALA A CA 1
ATOM 1006 C C . ALA A 1 131 ? -13.628 -0.058 33.926 1.00 86.94 131 ALA A C 1
ATOM 1008 O O . ALA A 1 131 ? -14.242 -0.704 34.773 1.00 86.94 131 ALA A O 1
ATOM 1009 N N . LEU A 1 132 ? -14.023 -0.007 32.651 1.00 85.81 132 LEU A N 1
ATOM 1010 C CA . LEU A 1 132 ? -15.226 -0.665 32.140 1.00 85.81 132 LEU A CA 1
ATOM 1011 C C . LEU A 1 132 ? -14.963 -2.100 31.661 1.00 85.81 132 LEU A C 1
ATOM 1013 O O . LEU A 1 132 ? -15.844 -2.941 31.779 1.00 85.81 132 LEU A O 1
ATOM 1017 N N . GLY A 1 133 ? -13.729 -2.449 31.298 1.00 79.06 133 GLY A N 1
ATOM 1018 C CA . GLY A 1 133 ? -13.374 -3.780 30.789 1.00 79.06 133 GLY A CA 1
ATOM 1019 C C . GLY A 1 133 ? -13.738 -3.983 29.315 1.00 79.06 133 GLY A C 1
ATOM 1020 O O . GLY A 1 133 ? -13.632 -5.096 28.810 1.00 79.06 133 GLY A O 1
ATOM 1021 N N . CYS A 1 134 ? -14.140 -2.917 28.622 1.00 70.94 134 CYS A N 1
ATOM 1022 C CA . CYS A 1 134 ? -14.419 -2.909 27.192 1.00 70.94 134 CYS A CA 1
ATOM 1023 C C . CYS A 1 134 ? -13.182 -2.373 26.466 1.00 70.94 134 CYS A C 1
ATOM 1025 O O . CYS A 1 134 ? -12.734 -1.262 26.749 1.00 70.94 134 CYS A O 1
ATOM 1027 N N . ARG A 1 135 ? -12.611 -3.157 25.548 1.00 56.44 135 ARG A N 1
ATOM 1028 C CA . ARG A 1 135 ? -11.559 -2.683 24.638 1.00 56.44 135 ARG A CA 1
ATOM 1029 C C . ARG A 1 135 ? -12.227 -2.164 23.369 1.00 56.44 135 ARG A C 1
ATOM 1031 O O . ARG A 1 135 ? -13.025 -2.894 22.794 1.00 56.44 135 ARG A O 1
ATOM 1038 N N . ASN A 1 136 ? -11.865 -0.955 22.939 1.00 57.44 136 ASN A N 1
ATOM 1039 C CA . ASN A 1 136 ? -12.331 -0.304 21.713 1.00 57.44 136 ASN A CA 1
ATOM 1040 C C . ASN A 1 136 ? -13.854 -0.091 21.657 1.00 57.44 136 ASN A C 1
ATOM 1042 O O . ASN A 1 136 ? -14.613 -0.896 21.125 1.00 57.44 136 ASN A O 1
ATOM 1046 N N . PHE A 1 137 ? -14.298 1.067 22.142 1.00 57.56 137 PHE A N 1
ATOM 1047 C CA . PHE A 1 137 ? -15.695 1.513 22.052 1.00 57.56 137 PHE A CA 1
ATOM 1048 C C . PHE A 1 137 ? -16.205 1.767 20.617 1.00 57.56 137 PHE A C 1
ATOM 1050 O O . PHE A 1 137 ? -17.392 2.017 20.431 1.00 57.56 137 PHE A O 1
ATOM 1057 N N . SER A 1 138 ? -15.343 1.679 19.602 1.00 47.81 138 SER A N 1
ATOM 1058 C CA . SER A 1 138 ? -15.650 1.978 18.198 1.00 47.81 138 SER A CA 1
ATOM 1059 C C . SER A 1 138 ? -16.476 0.912 17.459 1.00 47.81 138 SER A C 1
ATOM 1061 O O . SER A 1 138 ? -16.720 1.077 16.269 1.00 47.81 138 SER A O 1
ATOM 1063 N N . LEU A 1 139 ? -16.898 -0.180 18.114 1.00 42.59 139 LEU A N 1
ATOM 1064 C CA . LEU A 1 139 ? -17.526 -1.334 17.444 1.00 42.59 139 LEU A CA 1
ATOM 1065 C C . LEU A 1 139 ? -18.824 -1.846 18.093 1.00 42.59 139 LEU A C 1
ATOM 1067 O O . LEU A 1 139 ? -19.188 -3.002 17.891 1.00 42.59 139 LEU A O 1
ATOM 1071 N N . LEU A 1 140 ? -19.558 -1.031 18.857 1.00 37.12 140 LEU A N 1
ATOM 1072 C CA . LEU A 1 140 ? -20.873 -1.456 19.355 1.00 37.12 140 LEU A CA 1
ATOM 1073 C C . LEU A 1 140 ? -21.997 -1.006 18.405 1.00 37.12 140 LEU A C 1
ATOM 1075 O O . LEU A 1 140 ? -22.334 0.178 18.404 1.00 37.12 140 LEU A O 1
ATOM 1079 N N . PRO A 1 141 ? -22.624 -1.916 17.630 1.00 34.19 141 PRO A N 1
ATOM 1080 C CA . PRO A 1 141 ? -23.826 -1.583 16.879 1.00 34.19 141 PRO A CA 1
ATOM 1081 C C . PRO A 1 141 ? -24.970 -1.249 17.846 1.00 34.19 141 PRO A C 1
ATOM 1083 O O . PRO A 1 141 ? -25.258 -1.974 18.807 1.00 34.19 141 PRO A O 1
ATOM 1086 N N . SER A 1 142 ? -25.637 -0.126 17.584 1.00 34.97 142 SER A N 1
ATOM 1087 C CA . SER A 1 142 ? -26.840 0.323 18.279 1.00 34.97 142 SER A CA 1
ATOM 1088 C C . SER A 1 142 ? -28.046 -0.519 17.852 1.00 34.97 142 SER A C 1
ATOM 1090 O O . SER A 1 142 ? -28.902 -0.062 17.102 1.00 34.97 142 SER A O 1
ATOM 1092 N N . ALA A 1 143 ? -28.118 -1.766 18.309 1.00 30.72 143 ALA A N 1
ATOM 1093 C CA . ALA A 1 143 ? -29.329 -2.570 18.195 1.00 30.72 143 ALA A CA 1
ATOM 1094 C C . ALA A 1 143 ? -29.983 -2.692 19.575 1.00 30.72 143 ALA A C 1
ATOM 1096 O O . ALA A 1 143 ? -29.518 -3.417 20.458 1.00 30.72 143 ALA A O 1
ATOM 1097 N N . SER A 1 144 ? -31.056 -1.928 19.762 1.00 34.56 144 SER A N 1
ATOM 1098 C CA . SER A 1 144 ? -32.018 -2.094 20.846 1.00 34.56 144 SER A CA 1
ATOM 1099 C C . SER A 1 144 ? -32.758 -3.414 20.639 1.00 34.56 144 SER A C 1
ATOM 1101 O O . SER A 1 144 ? -33.565 -3.515 19.721 1.00 34.56 144 SER A O 1
ATOM 1103 N N . VAL A 1 145 ? -32.516 -4.421 21.479 1.00 31.81 145 VAL A N 1
ATOM 1104 C CA . VAL A 1 145 ? -33.349 -5.633 21.504 1.00 31.81 145 VAL A CA 1
ATOM 1105 C C . VAL A 1 145 ? -33.964 -5.762 22.886 1.00 31.81 145 VAL A C 1
ATOM 1107 O O . VAL A 1 145 ? -33.422 -6.376 23.798 1.00 31.81 145 VAL A O 1
ATOM 1110 N N . SER A 1 146 ? -35.119 -5.121 23.025 1.00 32.56 146 SER A N 1
ATOM 1111 C CA . SER A 1 146 ? -36.139 -5.523 23.980 1.00 32.56 146 SER A CA 1
ATOM 1112 C C . SER A 1 146 ? -37.118 -6.393 23.202 1.00 32.56 146 SER A C 1
ATOM 1114 O O . SER A 1 146 ? -37.637 -5.928 22.194 1.00 32.56 146 SER A O 1
ATOM 1116 N N . ILE A 1 147 ? -37.303 -7.647 23.613 1.00 32.84 147 ILE A N 1
ATOM 1117 C CA . ILE A 1 147 ? -38.595 -8.345 23.717 1.00 32.84 147 ILE A CA 1
ATOM 1118 C C . ILE A 1 147 ? -38.307 -9.759 24.231 1.00 32.84 147 ILE A C 1
ATOM 1120 O O . ILE A 1 147 ? -37.731 -10.623 23.577 1.00 32.84 147 ILE A O 1
ATOM 1124 N N . MET A 1 148 ? -38.747 -9.957 25.464 1.00 32.09 148 MET A N 1
ATOM 1125 C CA . MET A 1 148 ? -39.016 -11.236 26.090 1.00 32.09 148 MET A CA 1
ATOM 1126 C C . MET A 1 148 ? -40.164 -11.924 25.338 1.00 32.09 148 MET A C 1
ATOM 1128 O O . MET A 1 148 ? -41.237 -11.334 25.233 1.00 32.09 148 MET A O 1
ATOM 1132 N N . ARG A 1 149 ? -39.978 -13.170 24.885 1.00 34.72 149 ARG A N 1
ATOM 1133 C CA . ARG A 1 149 ? -40.979 -14.249 25.003 1.00 34.72 149 ARG A CA 1
ATOM 1134 C C . ARG A 1 149 ? -40.388 -15.602 24.594 1.00 34.72 149 ARG A C 1
ATOM 1136 O O . ARG A 1 149 ? -40.073 -15.844 23.436 1.00 34.72 149 ARG A O 1
ATOM 1143 N N . LEU A 1 150 ? -40.281 -16.477 25.596 1.00 33.47 150 LEU A N 1
ATOM 1144 C CA . LEU A 1 150 ? -40.259 -17.933 25.468 1.00 33.47 150 LEU A CA 1
ATOM 1145 C C . LEU A 1 150 ? -41.372 -18.388 24.514 1.00 33.47 150 LEU A C 1
ATOM 1147 O O . LEU A 1 150 ? -42.523 -18.011 24.743 1.00 33.47 150 LEU A O 1
ATOM 1151 N N . SER A 1 151 ? -41.048 -19.247 23.541 1.00 32.38 151 SER A N 1
ATOM 1152 C CA . SER A 1 151 ? -41.751 -20.513 23.253 1.00 32.38 151 SER A CA 1
ATOM 1153 C C . SER A 1 151 ? -41.260 -21.156 21.946 1.00 32.38 151 SER A C 1
ATOM 1155 O O . SER A 1 151 ? -41.389 -20.571 20.882 1.00 32.38 151 SER A O 1
ATOM 1157 N N . PHE A 1 152 ? -40.823 -22.412 22.073 1.00 31.38 152 PHE A N 1
ATOM 1158 C CA . PHE A 1 152 ? -40.993 -23.517 21.120 1.00 31.38 152 PHE A CA 1
ATOM 1159 C C . PHE A 1 152 ? -40.156 -23.609 19.820 1.00 31.38 152 PHE A C 1
ATOM 1161 O O . PHE A 1 152 ? -40.434 -22.986 18.808 1.00 31.38 152 PHE A O 1
ATOM 1168 N N . LEU A 1 153 ? -39.215 -24.565 19.897 1.00 34.72 153 LEU A N 1
ATOM 1169 C CA . LEU A 1 153 ? -38.912 -25.666 18.966 1.00 34.72 153 LEU A CA 1
ATOM 1170 C C . LEU A 1 153 ? -38.461 -25.376 17.519 1.00 34.72 153 LEU A C 1
ATOM 1172 O O . LEU A 1 153 ? -39.248 -25.049 16.644 1.00 34.72 153 LEU A O 1
ATOM 1176 N N . ILE A 1 154 ? -37.191 -25.742 17.292 1.00 46.66 154 ILE A N 1
ATOM 1177 C CA . ILE A 1 154 ? -36.646 -26.452 16.120 1.00 46.66 154 ILE A CA 1
ATOM 1178 C C . ILE A 1 154 ? -36.887 -25.785 14.755 1.00 46.66 154 ILE A C 1
ATOM 1180 O O . ILE A 1 154 ? -37.845 -26.083 14.053 1.00 46.66 154 ILE A O 1
ATOM 1184 N N . LEU A 1 155 ? -35.888 -25.020 14.316 1.00 35.28 155 LEU A N 1
ATOM 1185 C CA . LEU A 1 155 ? -35.428 -24.969 12.925 1.00 35.28 155 LEU A CA 1
ATOM 1186 C C . LEU A 1 155 ? -33.894 -24.851 12.951 1.00 35.28 155 LEU A C 1
ATOM 1188 O O . LEU A 1 155 ? -33.353 -24.248 13.884 1.00 35.28 155 LEU A O 1
ATOM 1192 N N . PRO A 1 156 ? -33.183 -25.490 12.003 1.00 38.12 156 PRO A N 1
ATOM 1193 C CA . PRO A 1 156 ? -31.736 -25.564 12.012 1.00 38.12 156 PRO A CA 1
ATOM 1194 C C . PRO A 1 156 ? -31.201 -24.150 11.895 1.00 38.12 156 PRO A C 1
ATOM 1196 O O . PRO A 1 156 ? -31.588 -23.378 11.018 1.00 38.12 156 PRO A O 1
ATOM 1199 N N . ALA A 1 157 ? -30.323 -23.814 12.824 1.00 37.00 157 ALA A N 1
ATOM 1200 C CA . ALA A 1 157 ? -29.634 -22.560 12.792 1.00 37.00 157 ALA A CA 1
ATOM 1201 C C . ALA A 1 157 ? -28.714 -22.538 11.568 1.00 37.00 157 ALA A C 1
ATOM 1203 O O . ALA A 1 157 ? -27.574 -22.993 11.616 1.00 37.00 157 ALA A O 1
ATOM 1204 N N . THR A 1 158 ? -29.182 -21.939 10.477 1.00 39.09 158 THR A N 1
ATOM 1205 C CA . THR A 1 158 ? -28.290 -21.136 9.649 1.00 39.09 158 THR A CA 1
ATOM 1206 C C . THR A 1 158 ? -27.952 -19.905 10.479 1.00 39.09 158 THR A C 1
ATOM 1208 O O . THR A 1 158 ? -28.527 -18.828 10.314 1.00 39.09 158 THR A O 1
ATOM 1211 N N . PHE A 1 159 ? -27.052 -20.094 11.447 1.00 34.06 159 PHE A N 1
ATOM 1212 C CA . PHE A 1 159 ? -26.242 -19.001 11.940 1.00 34.06 159 PHE A CA 1
ATOM 1213 C C . PHE A 1 159 ? -25.476 -18.497 10.720 1.00 34.06 159 PHE A C 1
ATOM 1215 O O . PHE A 1 159 ? -24.450 -19.057 10.345 1.00 34.06 159 PHE A O 1
ATOM 1222 N N . TYR A 1 160 ? -25.987 -17.449 10.079 1.00 36.12 160 TYR A N 1
ATOM 1223 C CA . TYR A 1 160 ? -25.124 -16.536 9.353 1.00 36.12 160 TYR A CA 1
ATOM 1224 C C . TYR A 1 160 ? -24.251 -15.876 10.416 1.00 36.12 160 TYR A C 1
ATOM 1226 O O . TYR A 1 160 ? -24.577 -14.821 10.961 1.00 36.12 160 TYR A O 1
ATOM 1234 N N . ALA A 1 161 ? -23.172 -16.569 10.783 1.00 34.34 161 ALA A N 1
ATOM 1235 C CA . ALA A 1 161 ? -22.029 -15.931 11.388 1.00 34.34 161 ALA A CA 1
ATOM 1236 C C . ALA A 1 161 ? -21.632 -14.829 10.407 1.00 34.34 161 ALA A C 1
ATOM 1238 O O . ALA A 1 161 ? -21.257 -15.100 9.267 1.00 34.34 161 ALA A O 1
ATOM 1239 N N . ILE A 1 162 ? -21.810 -13.577 10.818 1.00 36.88 162 ILE A N 1
ATOM 1240 C CA . ILE A 1 162 ? -21.238 -12.435 10.118 1.00 36.88 162 ILE A CA 1
ATOM 1241 C C . ILE A 1 162 ? -19.733 -12.589 10.310 1.00 36.88 162 ILE A C 1
ATOM 1243 O O . ILE A 1 162 ? -19.165 -12.140 11.302 1.00 36.88 162 ILE A O 1
ATOM 1247 N N . GLN A 1 163 ? -19.119 -13.337 9.400 1.00 43.47 163 GLN A N 1
ATOM 1248 C CA . GLN A 1 163 ? -17.699 -13.597 9.385 1.00 43.47 163 GLN A CA 1
ATOM 1249 C C . GLN A 1 163 ? -17.051 -12.310 8.872 1.00 43.47 163 GLN A C 1
ATOM 1251 O O . GLN A 1 163 ? -16.891 -12.081 7.672 1.00 43.47 163 GLN A O 1
ATOM 1256 N N . ALA A 1 164 ? -16.659 -11.442 9.811 1.00 45.06 164 ALA A N 1
ATOM 1257 C CA . ALA A 1 164 ? -15.418 -10.710 9.614 1.00 45.06 164 ALA A CA 1
ATOM 1258 C C . ALA A 1 164 ? -14.378 -11.735 9.143 1.00 45.06 164 ALA A C 1
ATOM 1260 O O . ALA A 1 164 ? -14.454 -12.905 9.517 1.00 45.06 164 ALA A O 1
ATOM 1261 N N . CYS A 1 165 ? -13.443 -11.347 8.281 1.00 56.34 165 CYS A N 1
ATOM 1262 C CA . CYS A 1 165 ? -12.407 -12.280 7.865 1.00 56.34 165 CYS A CA 1
ATOM 1263 C C . CYS A 1 165 ? -11.499 -12.544 9.074 1.00 56.34 165 CYS A C 1
ATOM 1265 O O . CYS A 1 165 ? -10.463 -11.900 9.217 1.00 56.34 165 CYS A O 1
ATOM 1267 N N . ASP A 1 166 ? -11.928 -13.424 9.982 1.00 55.09 166 ASP A N 1
ATOM 1268 C CA . ASP A 1 166 ? -11.307 -13.684 11.283 1.00 55.09 166 ASP A CA 1
ATOM 1269 C C . ASP A 1 166 ? -9.858 -14.136 11.101 1.00 55.09 166 ASP A C 1
ATOM 1271 O O . ASP A 1 166 ? -9.011 -13.906 11.964 1.00 55.09 166 ASP A O 1
ATOM 1275 N N . VAL A 1 167 ? -9.564 -14.699 9.924 1.00 60.91 167 VAL A N 1
ATOM 1276 C CA . VAL A 1 167 ? -8.239 -15.155 9.522 1.00 60.91 167 VAL A CA 1
ATOM 1277 C C . VAL A 1 167 ? -7.302 -13.993 9.185 1.00 60.91 167 VAL A C 1
ATOM 1279 O O . VAL A 1 167 ? -6.177 -13.947 9.674 1.00 60.91 167 VAL A O 1
ATOM 1282 N N . CYS A 1 168 ? -7.754 -13.012 8.396 1.00 65.81 168 CYS A N 1
ATOM 1283 C CA . CYS A 1 168 ? -6.902 -11.900 7.960 1.00 65.81 168 CYS A CA 1
ATOM 1284 C C . CYS A 1 168 ? -7.047 -10.642 8.845 1.00 65.81 168 CYS A C 1
ATOM 1286 O O . CYS A 1 168 ? -6.257 -9.710 8.712 1.00 65.81 168 CYS A O 1
ATOM 1288 N N . GLN A 1 169 ? -8.042 -10.601 9.744 1.00 74.25 169 GLN A N 1
ATOM 1289 C CA . GLN A 1 169 ? -8.311 -9.529 10.721 1.00 74.25 169 GLN A CA 1
ATOM 1290 C C . GLN A 1 169 ? -8.413 -8.115 10.121 1.00 74.25 169 GLN A C 1
ATOM 1292 O O . GLN A 1 169 ? -8.139 -7.107 10.781 1.00 74.25 169 GLN A O 1
ATOM 1297 N N . TYR A 1 170 ? -8.812 -8.033 8.854 1.00 77.38 170 TYR A N 1
ATOM 1298 C CA . TYR A 1 170 ? -8.987 -6.780 8.136 1.00 77.38 170 TYR A CA 1
ATOM 1299 C C . TYR A 1 170 ? -10.451 -6.364 8.108 1.00 77.38 170 TYR A C 1
ATOM 1301 O O . TYR A 1 170 ? -11.324 -7.152 7.745 1.00 77.38 170 TYR A O 1
ATOM 1309 N N . THR A 1 171 ? -10.700 -5.095 8.415 1.00 77.31 171 THR A N 1
ATOM 1310 C CA . THR A 1 171 ? -11.997 -4.441 8.229 1.00 77.31 171 THR A CA 1
ATOM 1311 C C . THR A 1 171 ? -11.869 -3.361 7.161 1.00 77.31 171 THR A C 1
ATOM 1313 O O . THR A 1 171 ? -10.836 -2.688 7.068 1.00 77.31 171 THR A O 1
ATOM 1316 N N . SER A 1 172 ? -12.890 -3.224 6.312 1.00 82.88 172 SER A N 1
ATOM 1317 C CA . SER A 1 172 ? -12.981 -2.111 5.366 1.00 82.88 172 SER A CA 1
ATOM 1318 C C . SER A 1 172 ? -14.002 -1.099 5.863 1.00 82.88 172 SER A C 1
ATOM 1320 O O . SER A 1 172 ? -14.976 -1.472 6.510 1.00 82.88 172 SER A O 1
ATOM 1322 N N . TYR A 1 173 ? -13.743 0.166 5.569 1.00 80.81 173 TYR A N 1
ATOM 1323 C CA . TYR A 1 173 ? -14.604 1.284 5.920 1.00 80.81 173 TYR A CA 1
ATOM 1324 C C . TYR A 1 173 ? -14.718 2.197 4.706 1.00 80.81 173 TYR A C 1
ATOM 1326 O O . TYR A 1 173 ? -13.698 2.581 4.117 1.00 80.81 173 TYR A O 1
ATOM 1334 N N . ALA A 1 174 ? -15.938 2.542 4.322 1.00 80.88 174 ALA A N 1
ATOM 1335 C CA . ALA A 1 174 ? -16.202 3.529 3.296 1.00 80.88 174 ALA A CA 1
ATOM 1336 C C . ALA A 1 174 ? -15.808 4.935 3.773 1.00 80.88 174 ALA A C 1
ATOM 1338 O O . ALA A 1 174 ? -15.957 5.298 4.938 1.00 80.88 174 ALA A O 1
ATOM 1339 N N . CYS A 1 175 ? -15.280 5.730 2.849 1.00 73.88 175 CYS A N 1
ATOM 1340 C CA . CYS A 1 175 ? -14.820 7.096 3.094 1.00 73.88 175 CYS A CA 1
ATOM 1341 C C . CYS A 1 175 ? -15.709 8.173 2.481 1.00 73.88 175 CYS A C 1
ATOM 1343 O O . CYS A 1 175 ? -15.491 9.355 2.736 1.00 73.88 175 CYS A O 1
ATOM 1345 N N . GLU A 1 176 ? -16.656 7.783 1.634 1.00 72.88 176 GLU A N 1
ATOM 1346 C CA . GLU A 1 176 ? -17.502 8.690 0.866 1.00 72.88 176 GLU A CA 1
ATOM 1347 C C . GLU A 1 176 ? -18.970 8.372 1.149 1.00 72.88 176 GLU A C 1
ATOM 1349 O O . GLU A 1 176 ? -19.360 7.203 1.202 1.00 72.88 176 GLU A O 1
ATOM 1354 N N . GLU A 1 177 ? -19.793 9.412 1.305 1.00 64.50 177 GLU A N 1
ATOM 1355 C CA . GLU A 1 177 ? -21.245 9.257 1.403 1.00 64.50 177 GLU A CA 1
ATOM 1356 C C . GLU A 1 177 ? -21.782 8.590 0.126 1.00 64.50 177 GLU A C 1
ATOM 1358 O O . GLU A 1 177 ? -21.532 9.050 -0.987 1.00 64.50 177 GLU A O 1
ATOM 1363 N N . GLY A 1 178 ? -22.505 7.478 0.283 1.00 66.62 178 GLY A N 1
ATOM 1364 C CA . GLY A 1 178 ? -23.056 6.694 -0.830 1.00 66.62 178 GLY A CA 1
ATOM 1365 C C . GLY A 1 178 ? -22.212 5.487 -1.260 1.00 66.62 178 GLY A C 1
ATOM 1366 O O . GLY A 1 178 ? -22.700 4.663 -2.034 1.00 66.62 178 GLY A O 1
ATOM 1367 N N . VAL A 1 179 ? -20.997 5.320 -0.729 1.00 69.56 179 VAL A N 1
ATOM 1368 C CA . VAL A 1 179 ? -20.211 4.085 -0.877 1.00 69.56 179 VAL A CA 1
ATOM 1369 C C . VAL A 1 179 ? -20.475 3.204 0.343 1.00 69.56 179 VAL A C 1
ATOM 1371 O O . VAL A 1 179 ? -20.318 3.649 1.472 1.00 69.56 179 VAL A O 1
ATOM 1374 N N . GLN A 1 180 ? -20.918 1.964 0.129 1.00 69.00 180 GLN A N 1
ATOM 1375 C CA . GLN A 1 180 ? -21.157 1.009 1.218 1.00 69.00 180 GLN A CA 1
ATOM 1376 C C . GLN A 1 180 ? -19.856 0.313 1.629 1.00 69.00 180 GLN A C 1
ATOM 1378 O O . GLN A 1 180 ? -18.970 0.091 0.796 1.00 69.00 180 GLN A O 1
ATOM 1383 N N . ASP A 1 181 ? -19.770 -0.071 2.903 1.00 70.75 181 ASP A N 1
ATOM 1384 C CA . ASP A 1 181 ? -18.693 -0.921 3.402 1.00 70.75 181 ASP A CA 1
ATOM 1385 C C . ASP A 1 181 ? -18.665 -2.230 2.609 1.00 70.75 181 ASP A C 1
ATOM 1387 O O . ASP A 1 181 ? -19.683 -2.904 2.425 1.00 70.75 181 ASP A O 1
ATOM 1391 N N . ARG A 1 182 ? -17.481 -2.598 2.115 1.00 77.25 182 ARG A N 1
ATOM 1392 C CA . ARG A 1 182 ? -17.297 -3.833 1.352 1.00 77.25 182 ARG A CA 1
ATOM 1393 C C . ARG A 1 182 ? -16.742 -4.918 2.263 1.00 77.25 182 ARG A C 1
ATOM 1395 O O . ARG A 1 182 ? -15.756 -4.707 2.969 1.00 77.25 182 ARG A O 1
ATOM 1402 N N . LEU A 1 183 ? -17.323 -6.111 2.205 1.00 82.56 183 LEU A N 1
ATOM 1403 C CA . LEU A 1 183 ? -16.742 -7.271 2.875 1.00 82.56 183 LEU A CA 1
ATOM 1404 C C . LEU A 1 183 ? -15.334 -7.532 2.321 1.00 82.56 183 LEU A C 1
ATOM 1406 O O . LEU A 1 183 ? -15.140 -7.629 1.108 1.00 82.56 183 LEU A O 1
ATOM 1410 N N . VAL A 1 184 ? -14.341 -7.616 3.213 1.00 86.00 184 VAL A N 1
ATOM 1411 C CA . VAL A 1 184 ? -12.938 -7.835 2.821 1.00 86.00 184 VAL A CA 1
ATOM 1412 C C . VAL A 1 184 ? -12.744 -9.221 2.212 1.00 86.00 184 VAL A C 1
ATOM 1414 O O . VAL A 1 184 ? -11.959 -9.377 1.279 1.00 86.00 184 VAL A O 1
ATOM 1417 N N . CYS A 1 185 ? -13.488 -10.206 2.710 1.00 86.38 185 CYS A N 1
ATOM 1418 C CA . CYS A 1 185 ? -13.477 -11.575 2.217 1.00 86.38 185 CYS A CA 1
ATOM 1419 C C . CYS A 1 185 ? -14.844 -11.963 1.644 1.00 86.38 185 CYS A C 1
ATOM 1421 O O . CYS A 1 185 ? -15.850 -11.313 1.935 1.00 86.38 185 CYS A O 1
ATOM 1423 N N . ASN A 1 186 ? -14.865 -12.949 0.751 1.00 87.38 186 ASN A N 1
ATOM 1424 C CA . ASN A 1 186 ? -16.092 -13.543 0.223 1.00 87.38 186 ASN A CA 1
ATOM 1425 C C . ASN A 1 186 ? -16.693 -14.544 1.234 1.00 87.38 186 ASN A C 1
ATOM 1427 O O . ASN A 1 186 ? -16.138 -14.755 2.312 1.00 87.38 186 ASN A O 1
ATOM 1431 N N . GLU A 1 187 ? -17.806 -15.190 0.877 1.00 82.50 187 GLU A N 1
ATOM 1432 C CA . GLU A 1 187 ? -18.477 -16.195 1.724 1.00 82.50 187 GLU A CA 1
ATOM 1433 C C . GLU A 1 187 ? -17.592 -17.410 2.063 1.00 82.50 187 GLU A C 1
ATOM 1435 O O . GLU A 1 187 ? -17.839 -18.099 3.045 1.00 82.50 187 GLU A O 1
ATOM 1440 N N . GLN A 1 188 ? -16.542 -17.660 1.277 1.00 82.38 188 GLN A N 1
ATOM 1441 C CA . GLN A 1 188 ? -15.579 -18.748 1.484 1.00 82.38 188 GLN A CA 1
ATOM 1442 C C . GLN A 1 188 ? -14.393 -18.325 2.371 1.00 82.38 188 GLN A C 1
ATOM 1444 O O . GLN A 1 188 ? -13.506 -19.131 2.629 1.00 82.38 188 GLN A O 1
ATOM 1449 N N . GLY A 1 189 ? -14.339 -17.064 2.817 1.00 79.50 189 GLY A N 1
ATOM 1450 C CA . GLY A 1 189 ? -13.221 -16.527 3.596 1.00 79.50 189 GLY A CA 1
ATOM 1451 C C . GLY A 1 189 ? -12.009 -16.095 2.761 1.00 79.50 189 GLY A C 1
ATOM 1452 O O . GLY A 1 189 ? -10.965 -15.786 3.328 1.00 79.50 189 GLY A O 1
ATOM 1453 N N . HIS A 1 190 ? -12.128 -16.023 1.432 1.00 86.88 190 HIS A N 1
ATOM 1454 C CA . HIS A 1 190 ? -11.055 -15.567 0.548 1.00 86.88 190 HIS A CA 1
ATOM 1455 C C . HIS A 1 190 ? -11.089 -14.052 0.340 1.00 86.88 190 HIS A C 1
ATOM 1457 O O . HIS A 1 190 ? -12.149 -13.459 0.134 1.00 86.88 190 HIS A O 1
ATOM 1463 N N . VAL A 1 191 ? -9.919 -13.418 0.334 1.00 89.19 191 VAL A N 1
ATOM 1464 C CA . VAL A 1 191 ? -9.755 -11.964 0.220 1.00 89.19 191 VAL A CA 1
ATOM 1465 C C . VAL A 1 191 ? -10.190 -11.454 -1.154 1.00 89.19 191 VAL A C 1
ATOM 1467 O O . VAL A 1 191 ? -9.580 -11.782 -2.169 1.00 89.19 191 VAL A O 1
ATOM 1470 N N . GLN A 1 192 ? -11.185 -10.570 -1.177 1.00 89.94 192 GLN A N 1
ATOM 1471 C CA . GLN A 1 192 ? -11.763 -9.963 -2.383 1.00 89.94 192 GLN A CA 1
ATOM 1472 C C . GLN A 1 192 ? -11.498 -8.450 -2.477 1.00 89.94 192 GLN A C 1
ATOM 1474 O O . GLN A 1 192 ? -12.306 -7.686 -3.012 1.00 89.94 192 GLN A O 1
ATOM 1479 N N . VAL A 1 193 ? -10.389 -7.986 -1.900 1.00 89.25 193 VAL A N 1
ATOM 1480 C CA . VAL A 1 193 ? -10.025 -6.566 -1.838 1.00 89.25 193 VAL A CA 1
ATOM 1481 C C . VAL A 1 193 ? -8.526 -6.388 -2.093 1.00 89.25 193 VAL A C 1
ATOM 1483 O O . VAL A 1 193 ? -7.705 -7.187 -1.647 1.00 89.25 193 VAL A O 1
ATOM 1486 N N . ASP A 1 194 ? -8.163 -5.321 -2.811 1.00 90.38 194 ASP A N 1
ATOM 1487 C CA . ASP A 1 194 ? -6.769 -5.010 -3.137 1.00 90.38 194 ASP A CA 1
ATOM 1488 C C . ASP A 1 194 ? -5.951 -4.568 -1.915 1.00 90.38 194 ASP A C 1
ATOM 1490 O O . ASP A 1 194 ? -6.455 -3.937 -0.987 1.00 90.38 194 ASP A O 1
ATOM 1494 N N . ASP A 1 195 ? -4.638 -4.804 -1.973 1.00 88.38 195 ASP A N 1
ATOM 1495 C CA . ASP A 1 195 ? -3.641 -4.411 -0.965 1.00 88.38 195 ASP A CA 1
ATOM 1496 C C . ASP A 1 195 ? -3.777 -5.081 0.410 1.00 88.38 195 ASP A C 1
ATOM 1498 O O . ASP A 1 195 ? -3.026 -4.742 1.330 1.00 88.38 195 ASP A O 1
ATOM 1502 N N . VAL A 1 196 ? -4.655 -6.062 0.563 1.00 88.06 196 VAL A N 1
ATOM 1503 C CA . VAL A 1 196 ? -4.697 -6.931 1.744 1.00 88.06 196 VAL A CA 1
ATOM 1504 C C . VAL A 1 196 ? -3.543 -7.930 1.674 1.00 88.06 196 VAL A C 1
ATOM 1506 O O . VAL A 1 196 ? -3.195 -8.395 0.589 1.00 88.06 196 VAL A O 1
ATOM 1509 N N . PHE A 1 197 ? -2.900 -8.224 2.807 1.00 87.75 197 PHE A N 1
ATOM 1510 C CA . PHE A 1 197 ? -1.837 -9.231 2.848 1.00 87.75 197 PHE A CA 1
ATOM 1511 C C . PHE A 1 197 ? -2.381 -10.620 2.534 1.00 87.75 197 PHE A C 1
ATOM 1513 O O . PHE A 1 197 ? -3.458 -10.968 3.000 1.00 87.75 197 PHE A O 1
ATOM 1520 N N . CYS A 1 198 ? -1.609 -11.406 1.791 1.00 87.56 198 CYS A N 1
ATOM 1521 C CA . CYS A 1 198 ? -1.877 -12.821 1.573 1.00 87.56 198 CYS A CA 1
ATOM 1522 C C . CYS A 1 198 ? -0.749 -13.672 2.160 1.00 87.56 198 CYS A C 1
ATOM 1524 O O . CYS A 1 198 ? 0.409 -13.248 2.207 1.00 87.56 198 CYS A O 1
ATOM 1526 N N . ALA A 1 199 ? -1.114 -14.850 2.648 1.00 81.94 199 ALA A N 1
ATOM 1527 C CA . ALA A 1 199 ? -0.240 -15.837 3.276 1.00 81.94 199 ALA A CA 1
ATOM 1528 C C . ALA A 1 199 ? -0.882 -17.229 3.135 1.00 81.94 199 ALA A C 1
ATOM 1530 O O . ALA A 1 199 ? -1.952 -17.340 2.543 1.00 81.94 199 ALA A O 1
ATOM 1531 N N . GLU A 1 200 ? -0.265 -18.273 3.692 1.00 74.44 200 GLU A N 1
ATOM 1532 C CA . GLU A 1 200 ? -0.846 -19.628 3.693 1.00 74.44 200 GLU A CA 1
ATOM 1533 C C . GLU A 1 200 ? -2.245 -19.650 4.329 1.00 74.44 200 GLU A C 1
ATOM 1535 O O . GLU A 1 200 ? -3.164 -20.238 3.768 1.00 74.44 200 GLU A O 1
ATOM 1540 N N . ASP A 1 201 ? -2.432 -18.907 5.423 1.00 75.75 201 ASP A N 1
ATOM 1541 C CA . ASP A 1 201 ? -3.725 -18.812 6.107 1.00 75.75 201 ASP A CA 1
ATOM 1542 C C . ASP A 1 201 ? -4.691 -17.815 5.436 1.00 75.75 201 ASP A C 1
ATOM 1544 O O . ASP A 1 201 ? -5.896 -17.874 5.643 1.00 75.75 201 ASP A O 1
ATOM 1548 N N . CYS A 1 202 ? -4.194 -16.882 4.617 1.00 83.75 202 CYS A N 1
ATOM 1549 C CA . CYS A 1 202 ? -4.996 -15.801 4.033 1.00 83.75 202 CYS A CA 1
ATOM 1550 C C . CYS A 1 202 ? -4.919 -15.846 2.500 1.00 83.75 202 CYS A C 1
ATOM 1552 O O . CYS A 1 202 ? -4.009 -15.274 1.887 1.00 83.75 202 CYS A O 1
ATOM 1554 N N . VAL A 1 203 ? -5.885 -16.538 1.890 1.00 89.25 203 VAL A N 1
ATOM 1555 C CA . VAL A 1 203 ? -5.937 -16.818 0.446 1.00 89.25 203 VAL A CA 1
ATOM 1556 C C . VAL A 1 203 ? -6.723 -15.735 -0.300 1.00 89.25 203 VAL A C 1
ATOM 1558 O O . VAL A 1 203 ? -7.742 -15.237 0.180 1.00 89.25 203 VAL A O 1
ATOM 1561 N N . CYS A 1 204 ? -6.251 -15.357 -1.490 1.00 92.19 204 CYS A N 1
ATOM 1562 C CA . CYS A 1 204 ? -6.948 -14.412 -2.363 1.00 92.19 204 CYS A CA 1
ATOM 1563 C C . CYS A 1 204 ? -8.130 -15.078 -3.086 1.00 92.19 204 CYS A C 1
ATOM 1565 O O . CYS A 1 204 ? -8.030 -16.228 -3.502 1.00 92.19 204 CYS A O 1
ATOM 1567 N N . ALA A 1 205 ? -9.230 -14.346 -3.262 1.00 92.19 205 ALA A N 1
ATOM 1568 C CA . ALA A 1 205 ? -10.400 -14.804 -4.008 1.00 92.19 205 ALA A CA 1
ATOM 1569 C C . ALA A 1 205 ? -10.127 -14.871 -5.519 1.00 92.19 205 ALA A C 1
ATOM 1571 O O . ALA A 1 205 ? -9.144 -14.317 -6.020 1.00 92.19 205 ALA A O 1
ATOM 1572 N N . ASP A 1 206 ? -11.037 -15.501 -6.262 1.00 91.00 206 ASP A N 1
ATOM 1573 C CA . ASP A 1 206 ? -10.951 -15.570 -7.719 1.00 91.00 206 ASP A CA 1
ATOM 1574 C C . ASP A 1 206 ? -10.852 -14.169 -8.345 1.00 91.00 206 ASP A C 1
ATOM 1576 O O . ASP A 1 206 ? -11.548 -13.228 -7.958 1.00 91.00 206 ASP A O 1
ATOM 1580 N N . GLY A 1 207 ? -9.945 -14.017 -9.312 1.00 89.75 207 GLY A N 1
ATOM 1581 C CA . GLY A 1 207 ? -9.638 -12.725 -9.938 1.00 89.75 207 GLY A CA 1
ATOM 1582 C C . GLY A 1 207 ? -8.617 -11.863 -9.182 1.00 89.75 207 GLY A C 1
ATOM 1583 O O . GLY A 1 207 ? -8.236 -10.804 -9.688 1.00 89.75 207 GLY A O 1
ATOM 1584 N N . TYR A 1 208 ? -8.124 -12.318 -8.025 1.00 92.75 208 TYR A N 1
ATOM 1585 C CA . TYR A 1 208 ? -7.036 -11.687 -7.278 1.00 92.75 208 TYR A CA 1
ATOM 1586 C C . TYR A 1 208 ? -5.783 -12.565 -7.301 1.00 92.75 208 TYR A C 1
ATOM 1588 O O . TYR A 1 208 ? -5.829 -13.767 -7.053 1.00 92.75 208 TYR A O 1
ATOM 1596 N N . ALA A 1 209 ? -4.631 -11.952 -7.554 1.00 92.62 209 ALA A N 1
ATOM 1597 C CA . ALA A 1 209 ? -3.336 -12.613 -7.481 1.00 92.62 209 ALA A CA 1
ATOM 1598 C C . ALA A 1 209 ? -2.607 -12.208 -6.194 1.00 92.62 209 ALA A C 1
ATOM 1600 O O . ALA A 1 209 ? -2.485 -11.018 -5.894 1.00 92.62 209 ALA A O 1
ATOM 1601 N N . CYS A 1 210 ? -2.089 -13.190 -5.455 1.00 92.56 210 CYS A N 1
ATOM 1602 C CA . CYS A 1 210 ? -1.176 -12.954 -4.339 1.00 92.56 210 CYS A CA 1
ATOM 1603 C C . CYS A 1 210 ? 0.215 -12.628 -4.892 1.00 92.56 210 CYS A C 1
ATOM 1605 O O . CYS A 1 210 ? 0.871 -13.509 -5.441 1.00 92.56 210 CYS A O 1
ATOM 1607 N N . VAL A 1 211 ? 0.644 -11.364 -4.812 1.00 92.94 211 VAL A N 1
ATOM 1608 C CA . VAL A 1 211 ? 1.870 -10.898 -5.483 1.00 92.94 211 VAL A CA 1
ATOM 1609 C C . VAL A 1 211 ? 2.742 -10.011 -4.605 1.00 92.94 211 VAL A C 1
ATOM 1611 O O . VAL A 1 211 ? 2.276 -9.265 -3.734 1.00 92.94 211 VAL A O 1
ATOM 1614 N N . SER A 1 212 ? 4.044 -10.070 -4.864 1.00 91.75 212 SER A N 1
ATOM 1615 C CA . SER A 1 212 ? 5.068 -9.374 -4.097 1.00 91.75 212 SER A CA 1
ATOM 1616 C C . SER A 1 212 ? 5.650 -8.205 -4.896 1.00 91.75 212 SER A C 1
ATOM 1618 O O . SER A 1 212 ? 6.430 -8.391 -5.823 1.00 91.75 212 SER A O 1
ATOM 1620 N N . LEU A 1 213 ? 5.248 -6.976 -4.547 1.00 92.12 213 LEU A N 1
ATOM 1621 C CA . LEU A 1 213 ? 5.616 -5.765 -5.300 1.00 92.12 213 LEU A CA 1
ATOM 1622 C C . LEU A 1 213 ? 6.760 -4.949 -4.677 1.00 92.12 213 LEU A C 1
ATOM 1624 O O . LEU A 1 213 ? 6.971 -3.797 -5.063 1.00 92.12 213 LEU A O 1
ATOM 1628 N N . HIS A 1 214 ? 7.450 -5.454 -3.653 1.00 91.12 214 HIS A N 1
ATOM 1629 C CA . HIS A 1 214 ? 8.493 -4.674 -2.982 1.00 91.12 214 HIS A CA 1
ATOM 1630 C C . HIS A 1 214 ? 9.777 -4.585 -3.814 1.00 91.12 214 HIS A C 1
ATOM 1632 O O . HIS A 1 214 ? 10.198 -5.542 -4.464 1.00 91.12 214 HIS A O 1
ATOM 1638 N N . LEU A 1 215 ? 10.417 -3.421 -3.729 1.00 91.00 215 LEU A N 1
ATOM 1639 C CA . LEU A 1 215 ? 11.721 -3.113 -4.305 1.00 91.00 215 LEU A CA 1
ATOM 1640 C C . LEU A 1 215 ? 12.706 -2.911 -3.147 1.00 91.00 215 LEU A C 1
ATOM 1642 O O . LEU A 1 215 ? 12.561 -1.975 -2.359 1.00 91.00 215 LEU A O 1
ATOM 1646 N N . GLY A 1 216 ? 13.691 -3.798 -3.009 1.00 83.44 216 GLY A N 1
ATOM 1647 C CA . GLY A 1 216 ? 14.639 -3.753 -1.889 1.00 83.44 216 GLY A CA 1
ATOM 1648 C C . GLY A 1 216 ? 14.018 -4.159 -0.543 1.00 83.44 216 GLY A C 1
ATOM 1649 O O . GLY A 1 216 ? 13.270 -5.126 -0.461 1.00 83.44 216 GLY A O 1
ATOM 1650 N N . CYS A 1 217 ? 14.341 -3.429 0.523 1.00 75.94 217 CYS A N 1
ATOM 1651 C CA . CYS A 1 217 ? 14.003 -3.672 1.932 1.00 75.94 217 CYS A CA 1
ATOM 1652 C C . CYS A 1 217 ? 14.812 -4.809 2.595 1.00 75.94 217 CYS A C 1
ATOM 1654 O O . CYS A 1 217 ? 14.511 -5.995 2.463 1.00 75.94 217 CYS A O 1
ATOM 1656 N N . THR A 1 218 ? 15.818 -4.448 3.398 1.00 63.22 218 THR A N 1
ATOM 1657 C CA . THR A 1 218 ? 16.510 -5.365 4.332 1.00 63.22 218 THR A CA 1
ATOM 1658 C C . THR A 1 218 ? 15.869 -5.393 5.724 1.00 63.22 218 THR A C 1
ATOM 1660 O O . THR A 1 218 ? 16.080 -6.346 6.471 1.00 63.22 218 THR A O 1
ATOM 1663 N N . LEU A 1 219 ? 15.057 -4.385 6.066 1.00 53.88 219 LEU A N 1
ATOM 1664 C CA . LEU A 1 219 ? 14.364 -4.269 7.353 1.00 53.88 219 LEU A CA 1
ATOM 1665 C C . LEU A 1 219 ? 13.137 -5.198 7.422 1.00 53.88 219 LEU A C 1
ATOM 1667 O O . LEU A 1 219 ? 12.373 -5.334 6.468 1.00 53.88 219 LEU A O 1
ATOM 1671 N N . THR A 1 220 ? 12.978 -5.863 8.565 1.00 47.62 220 THR A N 1
ATOM 1672 C CA . THR A 1 220 ? 12.204 -7.099 8.769 1.00 47.62 220 THR A CA 1
ATOM 1673 C C . THR A 1 220 ? 10.716 -6.941 9.107 1.00 47.62 220 THR A C 1
ATOM 1675 O O . THR A 1 220 ? 10.105 -7.931 9.491 1.00 47.62 220 THR A O 1
ATOM 1678 N N . SER A 1 221 ? 10.067 -5.779 8.958 1.00 50.69 221 SER A N 1
ATOM 1679 C CA . SER A 1 221 ? 8.641 -5.658 9.330 1.00 50.69 221 SER A CA 1
ATOM 1680 C C . SER A 1 221 ? 7.715 -5.269 8.168 1.00 50.69 221 SER A C 1
ATOM 1682 O O . SER A 1 221 ? 7.765 -4.176 7.611 1.00 50.69 221 SER A O 1
ATOM 1684 N N . GLY A 1 222 ? 6.836 -6.201 7.784 1.00 51.53 222 GLY A N 1
ATOM 1685 C CA . GLY A 1 222 ? 5.580 -5.949 7.060 1.00 51.53 222 GLY A CA 1
ATOM 1686 C C . GLY A 1 222 ? 5.639 -5.587 5.567 1.00 51.53 222 GLY A C 1
ATOM 1687 O O . GLY A 1 222 ? 4.621 -5.710 4.890 1.00 51.53 222 GLY A O 1
ATOM 1688 N N . GLN A 1 223 ? 6.775 -5.143 5.015 1.00 59.06 223 GLN A N 1
ATOM 1689 C CA . GLN A 1 223 ? 6.834 -4.683 3.611 1.00 59.06 223 GLN A CA 1
ATOM 1690 C C . GLN A 1 223 ? 7.129 -5.775 2.574 1.00 59.06 223 GLN A C 1
ATOM 1692 O O . GLN A 1 223 ? 6.798 -5.570 1.410 1.00 59.06 223 GLN A O 1
ATOM 1697 N N . LYS A 1 224 ? 7.683 -6.922 2.987 1.00 68.12 224 LYS A N 1
ATOM 1698 C CA . LYS A 1 224 ? 7.930 -8.083 2.107 1.00 68.12 224 LYS A CA 1
ATOM 1699 C C . LYS A 1 224 ? 6.721 -9.002 1.933 1.00 68.12 224 LYS A C 1
ATOM 1701 O O . LYS A 1 224 ? 6.772 -9.925 1.128 1.00 68.12 224 LYS A O 1
ATOM 1706 N N . ILE A 1 225 ? 5.669 -8.784 2.720 1.00 79.19 225 ILE A N 1
ATOM 1707 C CA . ILE A 1 225 ? 4.497 -9.656 2.715 1.00 79.19 225 ILE A CA 1
ATOM 1708 C C . ILE A 1 225 ? 3.743 -9.426 1.395 1.00 79.19 225 ILE A C 1
ATOM 1710 O O . ILE A 1 225 ? 3.448 -8.261 1.069 1.00 79.19 225 ILE A O 1
ATOM 1714 N N . PRO A 1 226 ? 3.468 -10.491 0.620 1.00 88.62 226 PRO A N 1
ATOM 1715 C CA . PRO A 1 226 ? 2.724 -10.376 -0.623 1.00 88.62 226 PRO A CA 1
ATOM 1716 C C . PRO A 1 226 ? 1.291 -9.911 -0.342 1.00 88.62 226 PRO A C 1
ATOM 1718 O O . PRO A 1 226 ? 0.802 -9.948 0.790 1.00 88.62 226 PRO A O 1
ATOM 1721 N N . ARG A 1 227 ? 0.632 -9.374 -1.367 1.00 90.25 227 ARG A N 1
ATOM 1722 C CA . ARG A 1 227 ? -0.716 -8.811 -1.245 1.00 90.25 227 ARG A CA 1
ATOM 1723 C C . ARG A 1 227 ? -1.617 -9.300 -2.361 1.00 90.25 227 ARG A C 1
ATOM 1725 O O . ARG A 1 227 ? -1.139 -9.478 -3.478 1.00 90.25 227 ARG A O 1
ATOM 1732 N N . CYS A 1 228 ? -2.905 -9.432 -2.066 1.00 92.56 228 CYS A N 1
ATOM 1733 C CA . CYS A 1 228 ? -3.923 -9.672 -3.078 1.00 92.56 228 CYS A CA 1
ATOM 1734 C C . CYS A 1 228 ? -4.083 -8.429 -3.955 1.00 92.56 228 CYS A C 1
ATOM 1736 O O . CYS A 1 228 ? -4.241 -7.310 -3.454 1.00 92.56 228 CYS A O 1
ATOM 1738 N N . ILE A 1 229 ? -4.005 -8.626 -5.269 1.00 93.69 229 ILE A N 1
ATOM 1739 C CA . ILE A 1 229 ? -4.172 -7.578 -6.274 1.00 93.69 229 ILE A CA 1
ATOM 1740 C C . ILE A 1 229 ? -5.046 -8.109 -7.409 1.00 93.69 229 ILE A C 1
ATOM 1742 O O . ILE A 1 229 ? -4.750 -9.149 -7.992 1.00 93.69 229 ILE A O 1
ATOM 1746 N N . SER A 1 230 ? -6.103 -7.373 -7.728 1.00 93.81 230 SER A N 1
ATOM 1747 C CA . SER A 1 230 ? -7.003 -7.625 -8.851 1.00 93.81 230 SER A CA 1
ATOM 1748 C C . SER A 1 230 ? -6.536 -6.955 -10.139 1.00 93.81 230 SER A C 1
ATOM 1750 O O . SER A 1 230 ? -5.808 -5.960 -10.130 1.00 93.81 230 SER A O 1
ATOM 1752 N N . THR A 1 231 ? -7.021 -7.468 -11.268 1.00 91.75 231 THR A N 1
ATOM 1753 C CA . THR A 1 231 ? -6.831 -6.870 -12.599 1.00 91.75 231 THR A CA 1
ATOM 1754 C C . THR A 1 231 ? -7.331 -5.421 -12.649 1.00 91.75 231 THR A C 1
ATOM 1756 O O . THR A 1 231 ? -6.604 -4.533 -13.094 1.00 91.75 231 THR A O 1
ATOM 1759 N N . SER A 1 232 ? -8.530 -5.160 -12.120 1.00 90.50 232 SER A N 1
ATOM 1760 C CA . SER A 1 232 ? -9.122 -3.819 -12.039 1.00 90.50 232 SER A CA 1
ATOM 1761 C C . SER A 1 232 ? -8.337 -2.892 -11.108 1.00 90.50 232 SER A C 1
ATOM 1763 O O . SER A 1 232 ? -8.159 -1.712 -11.411 1.00 90.50 232 SER A O 1
ATOM 1765 N N . GLY A 1 233 ? -7.786 -3.423 -10.014 1.00 90.56 233 GLY A N 1
ATOM 1766 C CA . GLY A 1 233 ? -6.892 -2.692 -9.120 1.00 90.56 233 GLY A CA 1
ATOM 1767 C C . GLY A 1 233 ? -5.615 -2.212 -9.812 1.00 90.56 233 GLY A C 1
ATOM 1768 O O . GLY A 1 233 ? -5.147 -1.104 -9.545 1.00 90.56 233 GLY A O 1
ATOM 1769 N N . VAL A 1 234 ? -5.049 -3.006 -10.726 1.00 92.56 234 VAL A N 1
ATOM 1770 C CA . VAL A 1 234 ? -3.872 -2.600 -11.515 1.00 92.56 234 VAL A CA 1
ATOM 1771 C C . VAL A 1 234 ? -4.233 -1.594 -12.597 1.00 92.56 234 VAL A C 1
ATOM 1773 O O . VAL A 1 234 ? -3.509 -0.614 -12.765 1.00 92.56 234 VAL A O 1
ATOM 1776 N N . GLN A 1 235 ? -5.369 -1.776 -13.271 1.00 92.12 235 GLN A N 1
ATOM 1777 C CA . GLN A 1 235 ? -5.892 -0.793 -14.223 1.00 92.12 235 GLN A CA 1
ATOM 1778 C C . GLN A 1 235 ? -6.082 0.571 -13.556 1.00 92.12 235 GLN A C 1
ATOM 1780 O O . GLN A 1 235 ? -5.551 1.566 -14.034 1.00 92.12 235 GLN A O 1
ATOM 1785 N N . ALA A 1 236 ? -6.701 0.608 -12.373 1.00 89.88 236 ALA A N 1
ATOM 1786 C CA . ALA A 1 236 ? -6.868 1.844 -11.617 1.00 89.88 236 ALA A CA 1
ATOM 1787 C C . ALA A 1 236 ? -5.525 2.490 -11.226 1.00 89.88 236 ALA A C 1
ATOM 1789 O O . ALA A 1 236 ? -5.404 3.715 -11.238 1.00 89.88 236 ALA A O 1
ATOM 1790 N N . ARG A 1 237 ? -4.494 1.707 -10.873 1.00 92.31 237 ARG A N 1
ATOM 1791 C CA . ARG A 1 237 ? -3.142 2.250 -10.616 1.00 92.31 237 ARG A CA 1
ATOM 1792 C C . ARG A 1 237 ? -2.561 2.880 -11.872 1.00 92.31 237 ARG A C 1
ATOM 1794 O O . ARG A 1 237 ? -2.046 3.991 -11.800 1.00 92.31 237 ARG A O 1
ATOM 1801 N N . PHE A 1 238 ? -2.655 2.184 -12.999 1.00 93.75 238 PHE A N 1
ATOM 1802 C CA . PHE A 1 238 ? -2.181 2.684 -14.280 1.00 93.75 238 PHE A CA 1
ATOM 1803 C C . PHE A 1 238 ? -2.904 3.973 -14.671 1.00 93.75 238 PHE A C 1
ATOM 1805 O O . PHE A 1 238 ? -2.241 4.982 -14.881 1.00 93.75 238 PHE A O 1
ATOM 1812 N N . ASP A 1 239 ? -4.235 3.992 -14.652 1.00 92.06 239 ASP A N 1
ATOM 1813 C CA . ASP A 1 239 ? -5.037 5.156 -15.041 1.00 92.06 239 ASP A CA 1
ATOM 1814 C C . ASP A 1 239 ? -4.716 6.395 -14.200 1.00 92.06 239 ASP A C 1
ATOM 1816 O O . ASP A 1 239 ? -4.612 7.503 -14.727 1.00 9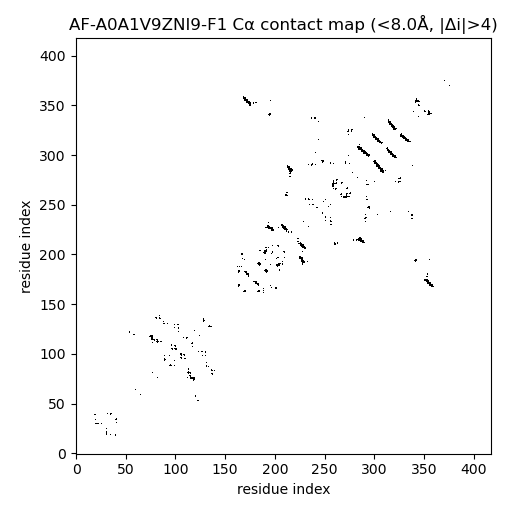2.06 239 ASP A O 1
ATOM 1820 N N . ASN A 1 240 ? -4.489 6.210 -12.896 1.00 90.94 240 ASN A N 1
ATOM 1821 C CA . ASN A 1 240 ? -4.109 7.311 -12.019 1.00 90.94 240 ASN A CA 1
ATOM 1822 C C . ASN A 1 240 ? -2.670 7.790 -12.253 1.00 90.94 240 ASN A C 1
ATOM 1824 O O . ASN A 1 240 ? -2.389 8.962 -12.023 1.00 90.94 240 ASN A O 1
ATOM 1828 N N . CYS A 1 241 ? -1.752 6.921 -12.684 1.00 92.69 241 CYS A N 1
ATOM 1829 C CA . CYS A 1 241 ? -0.332 7.251 -12.843 1.00 92.69 241 CYS A CA 1
ATOM 1830 C C . CYS A 1 241 ? 0.077 7.584 -14.285 1.00 92.69 241 CYS A C 1
ATOM 1832 O O . CYS A 1 241 ? 1.139 8.164 -14.478 1.00 92.69 241 CYS A O 1
ATOM 1834 N N . ARG A 1 242 ? -0.735 7.257 -15.298 1.00 92.44 242 ARG A N 1
ATOM 1835 C CA . ARG A 1 242 ? -0.353 7.378 -16.716 1.00 92.44 242 ARG A CA 1
ATOM 1836 C C . ARG A 1 242 ? -0.084 8.814 -17.170 1.00 92.44 242 ARG A C 1
ATOM 1838 O O . ARG A 1 242 ? 0.636 9.010 -18.134 1.00 92.44 242 ARG A O 1
ATOM 1845 N N . HIS A 1 243 ? -0.609 9.812 -16.456 1.00 91.44 243 HIS A N 1
ATOM 1846 C CA . HIS A 1 243 ? -0.433 11.237 -16.766 1.00 91.44 243 HIS A CA 1
ATOM 1847 C C . HIS A 1 243 ? 1.030 11.715 -16.736 1.00 91.44 243 HIS A C 1
ATOM 1849 O O . HIS A 1 243 ? 1.318 12.803 -17.224 1.00 91.44 243 HIS A O 1
ATOM 1855 N N . VAL A 1 244 ? 1.952 10.928 -16.169 1.00 91.69 244 VAL A N 1
ATOM 1856 C CA . VAL A 1 244 ? 3.393 11.230 -16.191 1.00 91.69 244 VAL A CA 1
ATOM 1857 C C . VAL A 1 244 ? 4.019 11.081 -17.581 1.00 91.69 244 VAL A C 1
ATOM 1859 O O . VAL A 1 244 ? 5.114 11.592 -17.798 1.00 91.69 244 VAL A O 1
ATOM 1862 N N . SER A 1 245 ? 3.348 10.392 -18.512 1.00 89.75 245 SER A N 1
ATOM 1863 C CA . SER A 1 245 ? 3.740 10.331 -19.919 1.00 89.75 245 SER A CA 1
ATOM 1864 C C . SER A 1 245 ? 2.583 10.746 -20.822 1.00 89.75 245 SER A C 1
ATOM 1866 O O . SER A 1 245 ? 1.450 10.289 -20.672 1.00 89.75 245 SER A O 1
ATOM 1868 N N . ALA A 1 246 ? 2.878 11.598 -21.801 1.00 87.12 246 ALA A N 1
ATOM 1869 C CA . ALA A 1 246 ? 1.898 12.038 -22.787 1.00 87.12 246 ALA A CA 1
ATOM 1870 C C . ALA A 1 246 ? 1.460 10.906 -23.735 1.00 87.12 246 ALA A C 1
ATOM 1872 O O . ALA A 1 246 ? 0.342 10.939 -24.245 1.00 87.12 246 ALA A O 1
ATOM 1873 N N . ASN A 1 247 ? 2.319 9.903 -23.944 1.00 89.56 247 ASN A N 1
ATOM 1874 C CA . ASN A 1 247 ? 2.113 8.834 -24.923 1.00 89.56 247 ASN A CA 1
ATOM 1875 C C . ASN A 1 247 ? 1.682 7.508 -24.279 1.00 89.56 247 ASN A C 1
ATOM 1877 O O . ASN A 1 247 ? 1.693 6.467 -24.940 1.00 89.56 247 ASN A O 1
ATOM 1881 N N . ALA A 1 248 ? 1.290 7.532 -23.001 1.00 88.81 248 ALA A N 1
ATOM 1882 C CA . ALA A 1 248 ? 0.902 6.327 -22.289 1.00 88.81 248 ALA A CA 1
ATOM 1883 C C . ALA A 1 248 ? -0.268 5.611 -23.001 1.00 88.81 248 ALA A C 1
ATOM 1885 O O . ALA A 1 248 ? -1.264 6.257 -23.361 1.00 88.81 248 ALA A O 1
ATOM 1886 N N . PRO A 1 249 ? -0.188 4.277 -23.183 1.00 87.75 249 PRO A N 1
ATOM 1887 C CA . PRO A 1 249 ? -1.179 3.519 -23.936 1.00 87.75 249 PRO A CA 1
ATOM 1888 C C . PRO A 1 249 ? -2.562 3.558 -23.274 1.00 87.75 249 PRO A C 1
ATOM 1890 O O . PRO A 1 249 ? -2.718 3.874 -22.092 1.00 87.75 249 PRO A O 1
ATOM 1893 N N . SER A 1 250 ? -3.597 3.211 -24.039 1.00 84.88 250 SER A N 1
ATOM 1894 C CA . SER A 1 250 ? -4.935 3.039 -23.472 1.00 84.88 250 SER A CA 1
ATOM 1895 C C . SER A 1 250 ? -5.013 1.756 -22.636 1.00 84.88 250 SER A C 1
ATOM 1897 O O . SER A 1 250 ? -4.396 0.741 -22.967 1.00 84.88 250 SER A O 1
ATOM 1899 N N . THR A 1 251 ? -5.827 1.772 -21.584 1.00 82.56 251 THR A N 1
ATOM 1900 C CA . THR A 1 251 ? -6.039 0.646 -20.657 1.00 82.56 251 THR A CA 1
ATOM 1901 C C . THR A 1 251 ? -6.565 -0.615 -21.362 1.00 82.56 251 THR A C 1
ATOM 1903 O O . THR A 1 251 ? -6.353 -1.725 -20.883 1.00 82.56 251 THR A O 1
ATOM 1906 N N . ALA A 1 252 ? -7.223 -0.459 -22.518 1.00 78.62 252 ALA A N 1
ATOM 1907 C CA . ALA A 1 252 ? -7.788 -1.553 -23.310 1.00 78.62 252 ALA A CA 1
ATOM 1908 C C . ALA A 1 252 ? -6.782 -2.223 -24.267 1.00 78.62 252 ALA A C 1
ATOM 1910 O O . ALA A 1 252 ? -7.022 -3.340 -24.716 1.00 78.62 252 ALA A O 1
ATOM 1911 N N . SER A 1 253 ? -5.669 -1.559 -24.597 1.00 78.88 253 SER A N 1
ATOM 1912 C CA . SER A 1 253 ? -4.724 -2.018 -25.629 1.00 78.88 253 SER A CA 1
ATOM 1913 C C . SER A 1 253 ? -3.502 -2.765 -25.085 1.00 78.88 253 SER A C 1
ATOM 1915 O O . SER A 1 253 ? -2.696 -3.253 -25.872 1.00 78.88 253 SER A O 1
ATOM 1917 N N . TYR A 1 254 ? -3.322 -2.832 -23.763 1.00 79.75 254 TYR A N 1
ATOM 1918 C CA . TYR A 1 254 ? -2.103 -3.351 -23.141 1.00 79.75 254 TYR A CA 1
ATOM 1919 C C . TYR A 1 254 ? -2.409 -4.234 -21.925 1.00 79.75 254 TYR A C 1
ATOM 1921 O O . TYR A 1 254 ? -3.267 -3.908 -21.103 1.00 79.75 254 TYR A O 1
ATOM 1929 N N . ASN A 1 255 ? -1.687 -5.351 -21.781 1.00 87.00 255 ASN A N 1
ATOM 1930 C CA . ASN A 1 255 ? -1.844 -6.234 -20.627 1.00 87.00 255 ASN A CA 1
ATOM 1931 C C . ASN A 1 255 ? -1.093 -5.682 -19.407 1.00 87.00 255 ASN A C 1
ATOM 1933 O O . ASN A 1 255 ? 0.058 -6.020 -19.146 1.00 87.00 255 ASN A O 1
ATOM 1937 N N . LEU A 1 256 ? -1.799 -4.900 -18.596 1.00 88.31 256 LEU A N 1
ATOM 1938 C CA . LEU A 1 256 ? -1.244 -4.261 -17.402 1.00 88.31 256 LEU A CA 1
ATOM 1939 C C . LEU A 1 256 ? -0.861 -5.229 -16.270 1.00 88.31 256 LEU A C 1
ATOM 1941 O O . LEU A 1 256 ? -0.258 -4.796 -15.293 1.00 88.31 256 LEU A O 1
ATOM 1945 N N . THR A 1 257 ? -1.187 -6.520 -16.369 1.00 90.81 257 THR A N 1
ATOM 1946 C CA . THR A 1 257 ? -0.881 -7.514 -15.322 1.00 90.81 257 THR A CA 1
ATOM 1947 C C . THR A 1 257 ? 0.393 -8.316 -15.566 1.00 90.81 257 THR A C 1
ATOM 1949 O O . THR A 1 257 ? 0.844 -9.016 -14.658 1.00 90.81 257 THR A O 1
ATOM 1952 N N . GLY A 1 258 ? 1.002 -8.189 -16.752 1.00 91.38 258 GLY A N 1
ATOM 1953 C CA . GLY A 1 258 ? 2.135 -9.014 -17.177 1.00 91.38 258 GLY A CA 1
ATOM 1954 C C . GLY A 1 258 ? 3.322 -8.988 -16.212 1.00 91.38 258 GLY A C 1
ATOM 1955 O O . GLY A 1 258 ? 3.972 -10.012 -16.028 1.00 91.38 258 GLY A O 1
ATOM 1956 N N . TRP A 1 259 ? 3.559 -7.862 -15.539 1.00 94.25 259 TRP A N 1
ATOM 1957 C CA . TRP A 1 259 ? 4.712 -7.642 -14.663 1.00 94.25 259 TRP A CA 1
ATOM 1958 C C . TRP A 1 259 ? 4.510 -8.052 -13.197 1.00 94.25 259 TRP A C 1
ATOM 1960 O O . TRP A 1 259 ? 5.481 -8.098 -12.445 1.00 94.25 259 TRP A O 1
ATOM 1970 N N . LEU A 1 260 ? 3.280 -8.334 -12.750 1.00 93.75 260 LEU A N 1
ATOM 1971 C CA . LEU A 1 260 ? 2.958 -8.455 -11.316 1.00 93.75 260 LEU A CA 1
ATOM 1972 C C . LEU A 1 260 ? 3.756 -9.543 -10.583 1.00 93.75 260 LEU A C 1
ATOM 1974 O O . LEU A 1 260 ? 4.033 -9.403 -9.393 1.00 93.75 260 LEU A O 1
ATOM 1978 N N . LYS A 1 261 ? 4.123 -10.614 -11.293 1.00 92.62 261 LYS A N 1
ATOM 1979 C CA . LYS A 1 261 ? 4.829 -11.786 -10.759 1.00 92.62 261 LYS A CA 1
ATOM 1980 C C . LYS A 1 261 ? 6.347 -11.735 -10.973 1.00 92.62 261 LYS A C 1
ATOM 1982 O O . LYS A 1 261 ? 6.990 -12.774 -10.999 1.00 92.62 261 LYS A O 1
ATOM 1987 N N . PHE A 1 262 ? 6.949 -10.548 -11.103 1.00 93.94 262 PHE A N 1
ATOM 1988 C CA . PHE A 1 262 ? 8.394 -10.384 -11.378 1.00 93.94 262 PHE A CA 1
ATOM 1989 C C . PHE A 1 262 ? 9.346 -11.020 -10.359 1.00 93.94 262 PHE A C 1
ATOM 1991 O O . PHE A 1 262 ? 10.515 -11.262 -10.671 1.00 93.94 262 PHE A O 1
ATOM 1998 N N . ARG A 1 263 ? 8.846 -11.307 -9.155 1.00 91.06 263 ARG A N 1
ATOM 1999 C CA . ARG A 1 263 ? 9.586 -11.984 -8.085 1.00 91.06 263 ARG A CA 1
ATOM 2000 C C . ARG A 1 263 ? 9.352 -13.491 -8.020 1.00 91.06 263 ARG A C 1
ATOM 2002 O O . ARG A 1 263 ? 10.104 -14.159 -7.318 1.00 91.06 263 ARG A O 1
ATOM 2009 N N . ASP A 1 264 ? 8.341 -13.996 -8.717 1.00 88.94 264 ASP A N 1
ATOM 2010 C CA . ASP A 1 264 ? 7.968 -15.406 -8.695 1.00 88.94 264 ASP A CA 1
ATOM 2011 C C . ASP A 1 264 ? 8.608 -16.140 -9.881 1.00 88.94 264 ASP A C 1
ATOM 2013 O O . ASP A 1 264 ? 8.938 -15.541 -10.908 1.00 88.94 264 ASP A O 1
ATOM 2017 N N . ASP A 1 265 ? 8.723 -17.463 -9.781 1.00 86.94 265 ASP A N 1
ATOM 2018 C CA . ASP A 1 265 ? 9.201 -18.300 -10.893 1.00 86.94 265 ASP A CA 1
ATOM 2019 C C . ASP A 1 265 ? 8.192 -18.361 -12.052 1.00 86.94 265 ASP A C 1
ATOM 2021 O O . ASP A 1 265 ? 8.545 -18.672 -13.185 1.00 86.94 265 ASP A O 1
ATOM 2025 N N . ALA A 1 266 ? 6.941 -17.965 -11.798 1.00 87.88 266 ALA A N 1
ATOM 2026 C CA . ALA A 1 266 ? 5.891 -17.799 -12.801 1.00 87.88 266 ALA A CA 1
ATOM 2027 C C . ALA A 1 266 ? 6.063 -16.530 -13.672 1.00 87.88 266 ALA A C 1
ATOM 2029 O O . ALA A 1 266 ? 5.107 -16.078 -14.303 1.00 87.88 266 ALA A O 1
ATOM 2030 N N . CYS A 1 267 ? 7.253 -15.929 -13.686 1.00 91.25 267 CYS A N 1
ATOM 2031 C CA . CYS A 1 267 ? 7.596 -14.758 -14.481 1.00 91.25 267 CYS A CA 1
ATOM 2032 C C . CYS A 1 267 ? 8.035 -15.152 -15.899 1.00 91.25 267 CYS A C 1
ATOM 2034 O O . CYS A 1 267 ? 9.152 -15.629 -16.083 1.00 91.25 267 CYS A O 1
ATOM 2036 N N . PHE A 1 268 ? 7.168 -14.947 -16.898 1.00 90.94 268 PHE A N 1
ATOM 2037 C CA . PHE A 1 268 ? 7.432 -15.354 -18.292 1.00 90.94 268 PHE A CA 1
ATOM 2038 C C . PHE A 1 268 ? 7.221 -14.255 -19.344 1.00 90.94 268 PHE A C 1
ATOM 2040 O O . PHE A 1 268 ? 7.573 -14.447 -20.504 1.00 90.94 268 PHE A O 1
ATOM 2047 N N . THR A 1 269 ? 6.623 -13.118 -18.983 1.00 93.00 269 THR A N 1
ATOM 2048 C CA . THR A 1 269 ? 6.365 -12.023 -19.932 1.00 93.00 269 THR A CA 1
ATOM 2049 C C . THR A 1 269 ? 7.554 -11.063 -20.002 1.00 93.00 269 THR A C 1
ATOM 2051 O O . THR A 1 269 ? 8.302 -10.915 -19.035 1.00 93.00 269 THR A O 1
ATOM 2054 N N . GLU A 1 270 ? 7.704 -10.361 -21.126 1.00 92.06 270 GLU A N 1
ATOM 2055 C CA . GLU A 1 270 ? 8.724 -9.314 -21.293 1.00 92.06 270 GLU A CA 1
ATOM 2056 C C . GLU A 1 270 ? 8.624 -8.250 -20.185 1.00 92.06 270 GLU A C 1
ATOM 2058 O O . GLU A 1 270 ? 9.619 -7.912 -19.548 1.00 92.06 270 GLU A O 1
ATOM 2063 N N . ASP A 1 271 ? 7.402 -7.815 -19.859 1.00 93.50 271 ASP A N 1
ATOM 2064 C CA . ASP A 1 271 ? 7.136 -6.829 -18.803 1.00 93.50 271 ASP A CA 1
ATOM 2065 C C . ASP A 1 271 ? 7.580 -7.319 -17.419 1.00 93.50 271 ASP A C 1
ATOM 2067 O O . ASP A 1 271 ? 8.059 -6.550 -16.581 1.00 93.50 271 ASP A O 1
ATOM 2071 N N . CYS A 1 272 ? 7.442 -8.622 -17.181 1.00 94.44 272 CYS A N 1
ATOM 2072 C CA . CYS A 1 272 ? 7.898 -9.274 -15.968 1.00 94.44 272 CYS A CA 1
ATOM 2073 C C . CYS A 1 272 ? 9.424 -9.278 -15.866 1.00 94.44 272 CYS A C 1
ATOM 2075 O O . CYS A 1 272 ? 9.974 -8.933 -14.816 1.00 94.44 272 CYS A O 1
ATOM 2077 N N . PHE A 1 273 ? 10.121 -9.593 -16.960 1.00 94.50 273 PHE A N 1
ATOM 2078 C CA . PHE A 1 273 ? 11.578 -9.528 -16.995 1.00 94.50 273 PHE A CA 1
ATOM 2079 C C . PHE A 1 273 ? 12.104 -8.093 -16.876 1.00 94.50 273 PHE A C 1
ATOM 2081 O O . PHE A 1 273 ? 13.092 -7.877 -16.172 1.00 94.50 273 PHE A O 1
ATOM 2088 N N . ALA A 1 274 ? 11.422 -7.107 -17.462 1.00 95.38 274 ALA A N 1
ATOM 2089 C CA . ALA A 1 274 ? 11.748 -5.692 -17.301 1.00 95.38 274 ALA A CA 1
ATOM 2090 C C . ALA A 1 274 ? 11.602 -5.236 -15.834 1.00 95.38 274 ALA A C 1
ATOM 2092 O O . ALA A 1 274 ? 12.508 -4.617 -15.271 1.00 95.38 274 ALA A O 1
ATOM 2093 N N . ALA A 1 275 ? 10.510 -5.616 -15.160 1.00 95.44 275 ALA A N 1
ATOM 2094 C CA . ALA A 1 275 ? 10.324 -5.348 -13.732 1.00 95.44 275 ALA A CA 1
ATOM 2095 C C . ALA A 1 275 ? 11.370 -6.068 -12.853 1.00 95.44 275 ALA A C 1
ATOM 2097 O O . ALA A 1 275 ? 11.887 -5.490 -11.891 1.00 95.44 275 ALA A O 1
ATOM 2098 N N . LYS A 1 276 ? 11.753 -7.298 -13.214 1.00 94.62 276 LYS A N 1
ATOM 2099 C CA . LYS A 1 276 ? 12.825 -8.054 -12.547 1.00 94.62 276 LYS A CA 1
ATOM 2100 C C . LYS A 1 276 ? 14.192 -7.392 -12.736 1.00 94.62 276 LYS A C 1
ATOM 2102 O O . LYS A 1 276 ? 14.980 -7.337 -11.792 1.00 94.62 276 LYS A O 1
ATOM 2107 N N . ALA A 1 277 ? 14.472 -6.847 -13.920 1.00 94.44 277 ALA A N 1
ATOM 2108 C CA . ALA A 1 277 ? 15.676 -6.062 -14.178 1.00 94.44 277 ALA A CA 1
ATOM 2109 C C . ALA A 1 277 ? 15.715 -4.797 -13.303 1.00 94.44 277 ALA A C 1
ATOM 2111 O O . ALA A 1 277 ? 16.738 -4.533 -12.672 1.00 94.44 277 ALA A O 1
ATOM 2112 N N . MET A 1 278 ? 14.587 -4.091 -13.155 1.00 93.94 278 MET A N 1
ATOM 2113 C CA . MET A 1 278 ? 14.452 -2.937 -12.249 1.00 93.94 278 MET A CA 1
ATOM 2114 C C . MET A 1 278 ? 14.801 -3.294 -10.798 1.00 93.94 278 MET A C 1
ATOM 2116 O O . MET A 1 278 ? 15.497 -2.541 -10.112 1.00 93.94 278 MET A O 1
ATOM 2120 N N . GLU A 1 279 ? 14.357 -4.458 -10.315 1.00 92.50 279 GLU A N 1
ATOM 2121 C CA . GLU A 1 279 ? 14.708 -4.933 -8.975 1.00 92.50 279 GLU A CA 1
ATOM 2122 C C . GLU A 1 279 ? 16.218 -5.192 -8.833 1.00 92.50 279 GLU A C 1
ATOM 2124 O O . GLU A 1 279 ? 16.830 -4.783 -7.839 1.00 92.50 279 GLU A O 1
ATOM 2129 N N . LYS A 1 280 ? 16.837 -5.828 -9.839 1.00 92.19 280 LYS A N 1
ATOM 2130 C CA . LYS A 1 280 ? 18.278 -6.139 -9.849 1.00 92.19 280 LYS A CA 1
ATOM 2131 C C . LYS A 1 280 ? 19.155 -4.885 -9.754 1.00 92.19 280 LYS A C 1
ATOM 2133 O O . LYS A 1 280 ? 20.237 -4.967 -9.175 1.00 92.19 280 LYS A O 1
ATOM 2138 N N . MET A 1 281 ? 18.684 -3.732 -10.241 1.00 91.19 281 MET A N 1
ATOM 2139 C CA . MET A 1 281 ? 19.407 -2.455 -10.134 1.00 91.19 281 MET A CA 1
ATOM 2140 C C . MET A 1 281 ? 19.546 -1.945 -8.691 1.00 91.19 281 MET A C 1
ATOM 2142 O O . MET A 1 281 ? 20.381 -1.084 -8.427 1.00 91.19 281 MET A O 1
ATOM 2146 N N . LYS A 1 282 ? 18.735 -2.447 -7.743 1.00 91.94 282 LYS A N 1
ATOM 2147 C CA . LYS A 1 282 ? 18.777 -2.070 -6.315 1.00 91.94 282 LYS A CA 1
ATOM 2148 C C . LYS A 1 282 ? 18.688 -0.555 -6.059 1.00 91.94 282 LYS A C 1
ATOM 2150 O O . LYS A 1 282 ? 19.227 -0.059 -5.069 1.00 91.94 282 LYS A O 1
ATOM 2155 N N . LEU A 1 283 ? 17.954 0.177 -6.902 1.00 92.12 283 LEU A N 1
ATOM 2156 C CA . LEU A 1 283 ? 17.777 1.637 -6.796 1.00 92.12 283 LEU A CA 1
ATOM 2157 C C . LEU A 1 283 ? 17.120 2.073 -5.475 1.00 92.12 283 LEU A C 1
ATOM 2159 O O . LEU A 1 283 ? 17.406 3.151 -4.951 1.00 92.12 283 LEU A O 1
ATOM 2163 N N . PHE A 1 284 ? 16.254 1.223 -4.921 1.00 92.75 284 PHE A N 1
ATOM 2164 C CA . PHE A 1 284 ? 15.521 1.478 -3.685 1.00 92.75 284 PHE A CA 1
ATOM 2165 C C . PHE A 1 284 ? 16.170 0.763 -2.497 1.00 92.75 284 PHE A C 1
ATOM 2167 O O . PHE A 1 284 ? 16.394 -0.447 -2.540 1.00 92.75 284 PHE A O 1
ATOM 2174 N N . GLN A 1 285 ? 16.398 1.493 -1.399 1.00 91.00 285 GLN A N 1
ATOM 2175 C CA . GLN A 1 285 ? 16.693 0.880 -0.096 1.00 91.00 285 GLN A CA 1
ATOM 2176 C C . GLN A 1 285 ? 15.488 0.098 0.392 1.00 91.00 285 GLN A C 1
ATOM 2178 O O . GLN A 1 285 ? 15.620 -1.015 0.896 1.00 91.00 285 GLN A O 1
ATOM 2183 N N . CYS A 1 286 ? 14.312 0.706 0.252 1.00 89.12 286 CYS A N 1
ATOM 2184 C CA . CYS A 1 286 ? 13.042 0.073 0.509 1.00 89.12 286 CYS A CA 1
ATOM 2185 C C . CYS A 1 286 ? 11.935 0.828 -0.220 1.00 89.12 286 CYS A C 1
ATOM 2187 O O . CYS A 1 286 ? 11.737 2.025 -0.013 1.00 89.12 286 CYS A O 1
ATOM 2189 N N . GLY A 1 287 ? 11.216 0.131 -1.086 1.00 91.12 287 GLY A N 1
ATOM 2190 C CA . GLY A 1 287 ? 10.167 0.708 -1.903 1.00 91.12 287 GLY A CA 1
ATOM 2191 C C . GLY A 1 287 ? 9.189 -0.338 -2.401 1.00 91.12 287 GLY A C 1
ATOM 2192 O O . GLY A 1 287 ? 9.217 -1.503 -2.001 1.00 91.12 287 GLY A O 1
ATOM 2193 N N . ARG A 1 288 ? 8.285 0.100 -3.264 1.00 92.00 288 ARG A N 1
ATOM 2194 C CA . ARG A 1 288 ? 7.267 -0.735 -3.885 1.00 92.00 288 ARG A CA 1
ATOM 2195 C C . ARG A 1 288 ? 6.988 -0.235 -5.291 1.00 92.00 288 ARG A C 1
ATOM 2197 O O . ARG A 1 288 ? 6.853 0.971 -5.496 1.00 92.00 288 ARG A O 1
ATOM 2204 N N . LEU A 1 289 ? 6.848 -1.172 -6.215 1.00 94.50 289 LEU A N 1
ATOM 2205 C CA . LEU A 1 289 ? 6.406 -0.918 -7.575 1.00 94.50 289 LEU A CA 1
ATOM 2206 C C . LEU A 1 289 ? 4.880 -0.714 -7.596 1.00 94.50 289 LEU A C 1
ATOM 2208 O O . LEU A 1 289 ? 4.132 -1.442 -6.939 1.00 94.50 289 LEU A O 1
ATOM 2212 N N . VAL A 1 290 ? 4.422 0.323 -8.291 1.00 93.94 290 VAL A N 1
ATOM 2213 C CA . VAL A 1 290 ? 3.012 0.742 -8.354 1.00 93.94 290 VAL A CA 1
ATOM 2214 C C . VAL A 1 290 ? 2.404 0.405 -9.710 1.00 93.94 290 VAL A C 1
ATOM 2216 O O . VAL A 1 290 ? 1.313 -0.156 -9.745 1.00 93.94 290 VAL A O 1
ATOM 2219 N N . SER A 1 291 ? 3.096 0.752 -10.795 1.00 94.31 291 SER A N 1
ATOM 2220 C CA . SER A 1 291 ? 2.652 0.534 -12.174 1.00 94.31 291 SER A CA 1
ATOM 2221 C C . SER A 1 291 ? 3.863 0.385 -13.094 1.00 94.31 291 SER A C 1
ATOM 2223 O O . SER A 1 291 ? 4.897 1.010 -12.840 1.00 94.31 291 SER A O 1
ATOM 2225 N N . VAL A 1 292 ? 3.717 -0.418 -14.148 1.00 95.25 292 VAL A N 1
ATOM 2226 C CA . VAL A 1 292 ? 4.699 -0.594 -15.225 1.00 95.25 292 VAL A CA 1
ATOM 2227 C C . VAL A 1 292 ? 3.962 -0.620 -16.553 1.00 95.25 292 VAL A C 1
ATOM 2229 O O . VAL A 1 292 ? 2.929 -1.281 -16.667 1.00 95.25 292 VAL A O 1
ATOM 2232 N N . TRP A 1 293 ? 4.490 0.088 -17.544 1.00 94.25 293 TRP A N 1
ATOM 2233 C CA . TRP A 1 293 ? 4.016 -0.004 -18.920 1.00 94.25 293 TRP A CA 1
ATOM 2234 C C . TRP A 1 293 ? 5.151 0.241 -19.907 1.00 94.25 293 TRP A C 1
ATOM 2236 O O . TRP A 1 293 ? 6.203 0.778 -19.550 1.00 94.25 293 TRP A O 1
ATOM 2246 N N . LYS A 1 294 ? 4.901 -0.156 -21.154 1.00 92.38 294 LYS A N 1
ATOM 2247 C CA . LYS A 1 294 ? 5.802 0.029 -22.285 1.00 92.38 294 LYS A CA 1
ATOM 2248 C C . LYS A 1 294 ? 5.258 1.081 -23.248 1.00 92.38 294 LYS A C 1
ATOM 2250 O O . LYS A 1 294 ? 4.072 1.063 -23.578 1.00 92.38 294 LYS A O 1
ATOM 2255 N N . GLU A 1 295 ? 6.135 1.955 -23.718 1.00 91.81 295 GLU A N 1
ATOM 2256 C CA . GLU A 1 295 ? 5.918 2.867 -24.836 1.00 91.81 295 GLU A CA 1
ATOM 2257 C C . GLU A 1 295 ? 6.809 2.421 -26.010 1.00 91.81 295 GLU A C 1
ATOM 2259 O O . GLU A 1 295 ? 7.969 2.041 -25.860 1.00 91.81 295 GLU A O 1
ATOM 2264 N N . GLY A 1 296 ? 6.248 2.334 -27.216 1.00 86.06 296 GLY A N 1
ATOM 2265 C CA . GLY A 1 296 ? 6.996 1.829 -28.371 1.00 86.06 296 GLY A CA 1
ATOM 2266 C C . GLY A 1 296 ? 7.537 0.396 -28.197 1.00 86.06 296 GLY A C 1
ATOM 2267 O O . GLY A 1 296 ? 6.832 -0.503 -27.737 1.00 86.06 296 GLY A O 1
ATOM 2268 N N . LYS A 1 297 ? 8.777 0.156 -28.654 1.00 83.62 297 LYS A N 1
ATOM 2269 C CA . LYS A 1 297 ? 9.361 -1.199 -28.719 1.00 83.62 297 LYS A CA 1
ATOM 2270 C C . LYS A 1 297 ? 10.048 -1.634 -27.426 1.00 83.62 297 LYS A C 1
ATOM 2272 O O . LYS A 1 297 ? 9.776 -2.743 -26.978 1.00 83.62 297 LYS A O 1
ATOM 2277 N N . ASN A 1 298 ? 10.883 -0.767 -26.847 1.00 89.44 298 ASN A N 1
ATOM 2278 C CA . ASN A 1 298 ? 11.762 -1.101 -25.718 1.00 89.44 298 ASN A CA 1
ATOM 2279 C C . ASN A 1 298 ? 11.726 -0.043 -24.594 1.00 89.44 298 ASN A C 1
ATOM 2281 O O . ASN A 1 298 ? 12.511 -0.125 -23.655 1.00 89.44 298 ASN A O 1
ATOM 2285 N N . GLU A 1 299 ? 10.870 0.976 -24.686 1.00 93.81 299 GLU A N 1
ATOM 2286 C CA . GLU A 1 299 ? 10.820 2.074 -23.716 1.00 93.81 299 GLU A CA 1
ATOM 2287 C C . GLU A 1 299 ? 9.892 1.694 -22.564 1.00 93.81 299 GLU A C 1
ATOM 2289 O O . GLU A 1 299 ? 8.700 1.481 -22.762 1.00 93.81 299 GLU A O 1
ATOM 2294 N N . TYR A 1 300 ? 10.427 1.563 -21.357 1.00 95.62 300 TYR A N 1
ATOM 2295 C CA . TYR A 1 300 ? 9.666 1.168 -20.180 1.00 95.62 300 TYR A CA 1
ATOM 2296 C C . TYR A 1 300 ? 9.575 2.304 -19.173 1.00 95.62 300 TYR A C 1
ATOM 2298 O O . TYR A 1 300 ? 10.568 2.943 -18.811 1.00 95.62 300 TYR A O 1
ATOM 2306 N N . HIS A 1 301 ? 8.371 2.479 -18.643 1.00 95.69 301 HIS A N 1
ATOM 2307 C CA . HIS A 1 301 ? 8.092 3.391 -17.550 1.00 95.69 301 HIS A CA 1
ATOM 2308 C C . HIS A 1 301 ? 7.685 2.603 -16.313 1.00 95.69 301 HIS A C 1
ATOM 2310 O O . HIS A 1 301 ? 6.817 1.729 -16.352 1.00 95.69 301 HIS A O 1
ATOM 2316 N N . PHE A 1 302 ? 8.294 2.956 -15.190 1.00 96.44 302 PHE A N 1
ATOM 2317 C CA . PHE A 1 302 ? 8.042 2.363 -13.890 1.00 96.44 302 PHE A CA 1
ATOM 2318 C C . PHE A 1 302 ? 7.661 3.466 -12.914 1.00 96.44 302 PHE A C 1
ATOM 2320 O O . PHE A 1 302 ? 8.348 4.480 -12.790 1.00 96.44 302 PHE A O 1
ATOM 2327 N N . ILE A 1 303 ? 6.585 3.247 -12.168 1.00 96.50 303 ILE A N 1
ATOM 2328 C CA . ILE A 1 303 ? 6.203 4.116 -11.060 1.00 96.50 303 ILE A CA 1
ATOM 2329 C C . ILE A 1 303 ? 6.449 3.364 -9.774 1.00 96.50 303 ILE A C 1
ATOM 2331 O O . ILE A 1 303 ? 5.912 2.276 -9.564 1.00 96.50 303 ILE A O 1
ATOM 2335 N N . ALA A 1 304 ? 7.255 3.952 -8.900 1.00 95.31 304 ALA A N 1
ATOM 2336 C CA . ALA A 1 304 ? 7.613 3.352 -7.630 1.00 95.31 304 ALA A CA 1
ATOM 2337 C C . ALA A 1 304 ? 7.541 4.377 -6.501 1.00 95.31 304 ALA A C 1
ATOM 2339 O O . ALA A 1 304 ? 7.861 5.552 -6.666 1.00 95.31 304 ALA A O 1
ATOM 2340 N N . HIS A 1 305 ? 7.139 3.913 -5.324 1.00 92.88 305 HIS A N 1
ATOM 2341 C CA . HIS A 1 305 ? 7.139 4.709 -4.102 1.00 92.88 305 HIS A CA 1
ATOM 2342 C C . HIS A 1 305 ? 8.080 4.077 -3.085 1.00 92.88 305 HIS A C 1
ATOM 2344 O O . HIS A 1 305 ? 8.009 2.872 -2.827 1.00 92.88 305 HIS A O 1
ATOM 2350 N N . GLY A 1 306 ? 8.937 4.882 -2.466 1.00 91.69 306 GLY A N 1
ATOM 2351 C CA . GLY A 1 306 ? 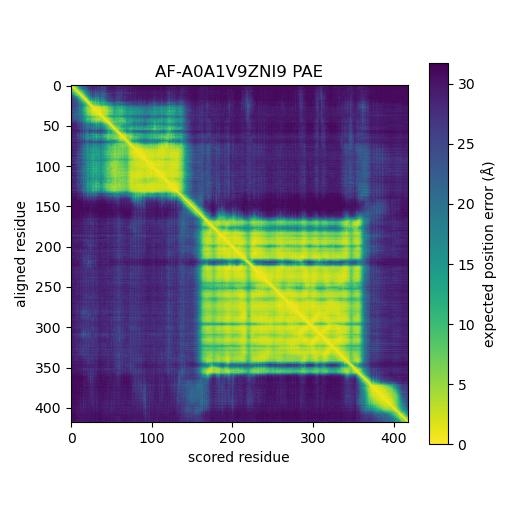9.875 4.391 -1.468 1.00 91.69 306 GLY A CA 1
ATOM 2352 C C . GLY A 1 306 ? 11.015 5.350 -1.191 1.00 91.69 306 GLY A C 1
ATOM 2353 O O . GLY A 1 306 ? 10.935 6.538 -1.491 1.00 91.69 306 GLY A O 1
ATOM 2354 N N . THR A 1 307 ? 12.079 4.794 -0.625 1.00 92.94 307 THR A N 1
ATOM 2355 C CA . THR A 1 307 ? 13.326 5.494 -0.331 1.00 92.94 307 THR A CA 1
ATOM 2356 C C . THR A 1 307 ? 14.429 4.963 -1.241 1.00 92.94 307 THR A C 1
ATOM 2358 O O . THR A 1 307 ? 14.702 3.758 -1.254 1.00 92.94 307 THR A O 1
ATOM 2361 N N . LEU A 1 308 ? 15.054 5.854 -2.006 1.00 93.19 308 LEU A N 1
ATOM 2362 C CA . LEU A 1 308 ? 16.210 5.560 -2.855 1.00 93.19 308 LEU A CA 1
ATOM 2363 C C . LEU A 1 308 ? 17.482 5.335 -2.018 1.00 93.19 308 LEU A C 1
ATOM 2365 O O . LEU A 1 308 ? 17.537 5.681 -0.838 1.00 93.19 308 LEU A O 1
ATOM 2369 N N . GLN A 1 309 ? 18.540 4.797 -2.634 1.00 90.88 309 GLN A N 1
ATOM 2370 C CA . GLN A 1 309 ? 19.854 4.605 -1.985 1.00 90.88 309 GLN A CA 1
ATOM 2371 C C . GLN A 1 309 ? 20.460 5.884 -1.387 1.00 90.88 309 GLN A C 1
ATOM 2373 O O . GLN A 1 309 ? 21.198 5.808 -0.409 1.00 90.88 309 GLN A O 1
ATOM 2378 N N . ASN A 1 310 ? 20.093 7.057 -1.903 1.00 91.12 310 ASN A N 1
ATOM 2379 C CA . ASN A 1 310 ? 20.530 8.363 -1.403 1.00 91.12 310 ASN A CA 1
ATOM 2380 C C . ASN A 1 310 ? 19.690 8.906 -0.221 1.00 91.12 310 ASN A C 1
ATOM 2382 O O . ASN A 1 310 ? 19.783 10.091 0.088 1.00 91.12 310 ASN A O 1
ATOM 2386 N N . ASN A 1 311 ? 18.856 8.079 0.423 1.00 90.06 311 ASN A N 1
ATOM 2387 C CA . ASN A 1 311 ? 17.899 8.465 1.474 1.00 90.06 311 ASN A CA 1
ATOM 2388 C C . ASN A 1 311 ? 16.797 9.446 1.030 1.00 90.06 311 ASN A C 1
ATOM 2390 O O . ASN A 1 311 ? 16.041 9.936 1.870 1.00 90.06 311 ASN A O 1
ATOM 2394 N N . SER A 1 312 ? 16.662 9.727 -0.268 1.00 92.44 312 SER A N 1
ATOM 2395 C CA . SER A 1 312 ? 15.528 10.488 -0.787 1.00 92.44 312 SER A CA 1
ATOM 2396 C C . SER A 1 312 ? 14.281 9.609 -0.739 1.00 92.44 312 SER A C 1
ATOM 2398 O O . SER A 1 312 ? 14.273 8.517 -1.309 1.00 92.44 312 SER A O 1
ATOM 2400 N N . GLY A 1 313 ? 13.254 10.063 -0.021 1.00 92.75 313 GLY A N 1
ATOM 2401 C CA . GLY A 1 313 ? 11.941 9.427 0.031 1.00 92.75 313 GLY A CA 1
ATOM 2402 C C . GLY A 1 313 ? 10.936 10.141 -0.870 1.00 92.75 313 GLY A C 1
ATOM 2403 O O . GLY A 1 313 ? 10.886 11.376 -0.901 1.00 92.75 313 GLY A O 1
ATOM 2404 N N . GLY A 1 314 ? 10.100 9.381 -1.574 1.00 92.56 314 GLY A N 1
ATOM 2405 C CA . GLY A 1 314 ? 9.048 9.952 -2.410 1.00 92.56 314 GLY A CA 1
ATOM 2406 C C . GLY A 1 314 ? 8.417 8.969 -3.388 1.00 92.56 314 GLY A C 1
ATOM 2407 O O . GLY A 1 314 ? 8.575 7.751 -3.275 1.00 92.56 314 GLY A O 1
ATOM 2408 N N . ASN A 1 315 ? 7.683 9.530 -4.351 1.00 94.12 315 ASN A N 1
ATOM 2409 C CA . ASN A 1 315 ? 7.235 8.820 -5.543 1.00 94.12 315 ASN A CA 1
ATOM 2410 C C . ASN A 1 315 ? 8.168 9.182 -6.693 1.00 94.12 315 ASN A C 1
ATOM 2412 O O . ASN A 1 315 ? 8.532 10.349 -6.865 1.00 94.12 315 ASN A O 1
ATOM 2416 N N . TYR A 1 316 ? 8.533 8.175 -7.470 1.00 96.12 316 TYR A N 1
ATOM 2417 C CA . TYR A 1 316 ? 9.476 8.301 -8.562 1.00 96.12 316 TYR A CA 1
ATOM 2418 C C . TYR A 1 316 ? 8.874 7.719 -9.827 1.00 96.12 316 TYR A C 1
ATOM 2420 O O . TYR A 1 316 ? 8.285 6.633 -9.807 1.00 96.12 316 TYR A O 1
ATOM 2428 N N . HIS A 1 317 ? 9.059 8.452 -10.914 1.00 96.81 317 HIS A N 1
ATOM 2429 C CA . HIS A 1 317 ? 8.911 7.951 -12.264 1.00 96.81 317 HIS A CA 1
ATOM 2430 C C . HIS A 1 317 ? 10.302 7.581 -12.760 1.00 96.81 317 HIS A C 1
ATOM 2432 O O . HIS A 1 317 ? 11.228 8.391 -12.735 1.00 96.81 317 HIS A O 1
ATOM 2438 N N . ILE A 1 318 ? 10.458 6.317 -13.124 1.00 96.25 318 ILE A N 1
ATOM 2439 C CA . ILE A 1 318 ? 11.679 5.791 -13.708 1.00 96.25 318 ILE A CA 1
ATOM 2440 C C . ILE A 1 318 ? 11.377 5.454 -15.154 1.00 96.25 318 ILE A C 1
ATOM 2442 O O . ILE A 1 318 ? 10.436 4.715 -15.434 1.00 96.25 318 ILE A O 1
ATOM 2446 N N . HIS A 1 319 ? 12.183 5.982 -16.057 1.00 96.06 319 HIS A N 1
ATOM 2447 C CA . HIS A 1 319 ? 12.089 5.704 -17.475 1.00 96.06 319 HIS A CA 1
ATOM 2448 C C . HIS A 1 319 ? 13.424 5.112 -17.946 1.00 96.06 319 HIS A C 1
ATOM 2450 O O . HIS A 1 319 ? 14.482 5.679 -17.676 1.00 96.06 319 HIS A O 1
ATOM 2456 N N . ALA A 1 320 ? 13.375 3.940 -18.581 1.00 96.31 320 ALA A N 1
ATOM 2457 C CA . ALA A 1 320 ? 14.541 3.224 -19.091 1.00 96.31 320 ALA A CA 1
ATOM 2458 C C . ALA A 1 320 ? 14.216 2.439 -20.364 1.00 96.31 320 ALA A C 1
ATOM 2460 O O . ALA A 1 320 ? 13.070 2.079 -20.617 1.00 96.31 320 ALA A O 1
ATOM 2461 N N . ASN A 1 321 ? 15.254 2.113 -21.127 1.00 95.81 321 ASN A N 1
ATOM 2462 C CA . ASN A 1 321 ? 15.182 1.223 -22.276 1.00 95.81 321 ASN A CA 1
ATOM 2463 C C . ASN A 1 321 ? 15.515 -0.209 -21.832 1.00 95.81 321 ASN A C 1
ATOM 2465 O O . ASN A 1 321 ? 16.544 -0.425 -21.195 1.00 95.81 321 ASN A O 1
ATOM 2469 N N . TYR A 1 322 ? 14.659 -1.183 -22.131 1.00 95.12 322 TYR A N 1
ATOM 2470 C CA . TYR A 1 322 ? 14.881 -2.584 -21.778 1.00 95.12 322 TYR A CA 1
ATOM 2471 C C . TYR A 1 322 ? 15.423 -3.370 -22.974 1.00 95.12 322 TYR A C 1
ATOM 2473 O O . TYR A 1 322 ? 14.727 -3.545 -23.974 1.00 95.12 322 TYR A O 1
ATOM 2481 N N . GLN A 1 323 ? 16.662 -3.855 -22.867 1.00 92.44 323 GLN A N 1
ATOM 2482 C CA . GLN A 1 323 ? 17.312 -4.694 -23.880 1.00 92.44 323 GLN A CA 1
ATOM 2483 C C . GLN A 1 323 ? 18.198 -5.749 -23.219 1.00 92.44 323 GLN A C 1
ATOM 2485 O O . GLN A 1 323 ? 18.864 -5.475 -22.222 1.00 92.44 323 GLN A O 1
ATOM 2490 N N . ASN A 1 324 ? 18.225 -6.961 -23.784 1.00 88.94 324 ASN A N 1
ATOM 2491 C CA . ASN A 1 324 ? 19.106 -8.053 -23.346 1.00 88.94 324 ASN A CA 1
ATOM 2492 C C . ASN A 1 324 ? 19.066 -8.312 -21.826 1.00 88.94 324 ASN A C 1
ATOM 2494 O O . ASN A 1 324 ? 20.101 -8.431 -21.178 1.00 88.94 324 ASN A O 1
ATOM 2498 N N . GLU A 1 325 ? 17.865 -8.350 -21.241 1.00 87.06 325 GLU A N 1
ATOM 2499 C CA . GLU A 1 325 ? 17.645 -8.519 -19.793 1.00 87.06 325 GLU A CA 1
ATOM 2500 C C . GLU A 1 325 ? 18.198 -7.406 -18.885 1.00 87.06 325 GLU A C 1
ATOM 2502 O O . GLU A 1 325 ? 18.201 -7.540 -17.655 1.00 87.06 325 GLU A O 1
ATOM 2507 N N . THR A 1 326 ? 18.611 -6.284 -19.467 1.00 91.88 326 THR A N 1
ATOM 2508 C CA . THR A 1 326 ? 19.167 -5.128 -18.764 1.00 91.88 326 THR A CA 1
ATOM 2509 C C . THR A 1 326 ? 18.389 -3.854 -19.067 1.00 91.88 326 THR A C 1
ATOM 2511 O O . THR A 1 326 ? 17.690 -3.749 -20.073 1.00 91.88 326 THR A O 1
ATOM 2514 N N . LEU A 1 327 ? 18.474 -2.894 -18.145 1.00 93.94 327 LEU A N 1
ATOM 2515 C CA . LEU A 1 327 ? 17.888 -1.567 -18.300 1.00 93.94 327 LEU A CA 1
ATOM 2516 C C . LEU A 1 327 ? 18.997 -0.561 -18.587 1.00 93.94 327 LEU A C 1
ATOM 2518 O O . LEU A 1 327 ? 19.925 -0.407 -17.792 1.00 93.94 327 LEU A O 1
ATOM 2522 N N . GLU A 1 328 ? 18.867 0.133 -19.708 1.00 93.12 328 GLU A N 1
ATOM 2523 C CA . GLU A 1 328 ? 19.789 1.148 -20.204 1.00 93.12 328 GLU A CA 1
ATOM 2524 C C . GLU A 1 328 ? 19.113 2.526 -20.224 1.00 93.12 328 GLU A C 1
ATOM 2526 O O . GLU A 1 328 ? 17.886 2.634 -20.171 1.00 93.12 328 GLU A O 1
ATOM 2531 N N . ASN A 1 329 ? 19.907 3.600 -20.301 1.00 93.00 329 ASN A N 1
ATOM 2532 C CA . ASN A 1 329 ? 19.420 4.988 -20.359 1.00 93.00 329 ASN A CA 1
ATOM 2533 C C . ASN A 1 329 ? 18.406 5.339 -19.254 1.00 93.00 329 ASN A C 1
ATOM 2535 O O . ASN A 1 329 ? 17.391 5.990 -19.494 1.00 93.00 329 ASN A O 1
ATOM 2539 N N . LEU A 1 330 ? 18.695 4.894 -18.028 1.00 94.19 330 LEU A N 1
ATOM 2540 C CA . LEU A 1 330 ? 17.844 5.112 -16.866 1.00 94.19 330 LEU A CA 1
ATOM 2541 C C . LEU A 1 330 ? 17.752 6.602 -16.507 1.00 94.19 330 LEU A C 1
ATOM 2543 O O . LEU A 1 330 ? 18.748 7.244 -16.174 1.00 94.19 330 LEU A O 1
ATOM 2547 N N . THR A 1 331 ? 16.530 7.113 -16.461 1.00 95.19 331 THR A N 1
ATOM 2548 C CA . THR A 1 331 ? 16.185 8.437 -15.946 1.00 95.19 331 THR A CA 1
ATOM 2549 C C . THR A 1 331 ? 15.250 8.282 -14.750 1.00 95.19 331 THR A C 1
ATOM 2551 O O . THR A 1 331 ? 14.321 7.478 -14.773 1.00 95.19 331 THR A O 1
ATOM 2554 N N . ILE A 1 332 ? 15.518 9.017 -13.668 1.00 95.56 332 ILE A N 1
ATOM 2555 C CA . ILE A 1 332 ? 14.710 8.994 -12.441 1.00 95.56 332 ILE A CA 1
ATOM 2556 C C . ILE A 1 332 ? 14.249 10.420 -12.162 1.00 95.56 332 ILE A C 1
ATOM 2558 O O . ILE A 1 332 ? 15.071 11.301 -11.913 1.00 95.56 332 ILE A O 1
ATOM 2562 N N . SER A 1 333 ? 12.940 10.640 -12.157 1.00 95.00 333 SER A N 1
ATOM 2563 C CA . SER A 1 333 ? 12.319 11.919 -11.824 1.00 95.00 333 SER A CA 1
ATOM 2564 C C . SER A 1 333 ? 11.375 11.755 -10.632 1.00 95.00 333 SER A C 1
ATOM 2566 O O . SER A 1 333 ? 10.806 10.689 -10.386 1.00 95.00 333 SER A O 1
ATOM 2568 N N . LYS A 1 334 ? 11.236 12.811 -9.827 1.00 95.00 334 LYS A N 1
ATOM 2569 C CA . LYS A 1 334 ? 10.259 12.838 -8.736 1.00 95.00 334 LYS A CA 1
ATOM 2570 C C . LYS A 1 334 ? 8.889 13.169 -9.322 1.00 95.00 334 LYS A C 1
ATOM 2572 O O . LYS A 1 334 ? 8.791 14.053 -10.165 1.00 95.00 334 LYS A O 1
ATOM 2577 N N . THR A 1 335 ? 7.853 12.481 -8.862 1.00 93.81 335 THR A N 1
ATOM 2578 C CA . THR A 1 335 ? 6.479 12.675 -9.340 1.00 93.81 335 THR A CA 1
ATOM 2579 C C . THR A 1 335 ? 5.500 12.816 -8.177 1.00 93.81 335 THR A C 1
ATOM 2581 O O . THR A 1 335 ? 5.801 12.456 -7.029 1.00 93.81 335 THR A O 1
ATOM 2584 N N . ASP A 1 336 ? 4.324 13.355 -8.474 1.00 90.31 336 ASP A N 1
ATOM 2585 C CA . ASP A 1 336 ? 3.228 13.448 -7.525 1.00 90.31 336 ASP A CA 1
ATOM 2586 C C . ASP A 1 336 ? 2.667 12.063 -7.193 1.00 90.31 336 ASP A C 1
ATOM 2588 O O . ASP A 1 336 ? 2.842 11.065 -7.899 1.00 90.31 336 ASP A O 1
ATOM 2592 N N . LYS A 1 337 ? 2.007 11.966 -6.039 1.00 87.94 337 LYS A N 1
ATOM 2593 C CA . LYS A 1 337 ? 1.469 10.692 -5.569 1.00 87.94 337 LYS A CA 1
ATOM 2594 C C . LYS A 1 337 ? 0.228 10.313 -6.378 1.00 87.94 337 LYS A C 1
ATOM 2596 O O . LYS A 1 337 ? -0.865 10.780 -6.083 1.00 87.94 337 LYS A O 1
ATOM 2601 N N . CYS A 1 338 ? 0.384 9.394 -7.324 1.00 88.94 338 CYS A N 1
ATOM 2602 C CA . CYS A 1 338 ? -0.729 8.879 -8.123 1.00 88.94 338 CYS A CA 1
ATOM 2603 C C . CYS A 1 338 ? -1.497 7.716 -7.466 1.00 88.94 338 CYS A C 1
ATOM 2605 O O . CYS A 1 338 ? -2.627 7.430 -7.848 1.00 88.94 338 CYS A O 1
ATOM 2607 N N . TYR A 1 339 ? -0.926 7.038 -6.462 1.00 88.19 339 TYR A N 1
ATOM 2608 C CA . TYR A 1 339 ? -1.592 5.919 -5.789 1.00 88.19 339 TYR A CA 1
ATOM 2609 C C . TYR A 1 339 ? -1.317 5.881 -4.285 1.00 88.19 339 TYR A C 1
ATOM 2611 O O . TYR A 1 339 ? -0.186 6.059 -3.827 1.00 88.19 339 TYR A O 1
ATOM 2619 N N . THR A 1 340 ? -2.355 5.579 -3.505 1.00 84.25 340 THR A N 1
ATOM 2620 C CA . THR A 1 340 ? -2.256 5.323 -2.065 1.00 84.25 340 THR A CA 1
ATOM 2621 C C . THR A 1 340 ? -2.741 3.910 -1.774 1.00 84.25 340 THR A C 1
ATOM 2623 O O . THR A 1 340 ? -3.839 3.541 -2.173 1.00 84.25 340 THR A O 1
ATOM 2626 N N . LEU A 1 341 ? -1.927 3.130 -1.053 1.00 82.38 341 LEU A N 1
ATOM 2627 C CA . LEU A 1 341 ? -2.320 1.797 -0.590 1.00 82.38 341 LEU A CA 1
ATOM 2628 C C . LEU A 1 341 ? -3.609 1.880 0.229 1.00 82.38 341 LEU A C 1
ATOM 2630 O O . LEU A 1 341 ? -3.705 2.712 1.136 1.00 82.38 341 LEU A O 1
ATOM 2634 N N . ARG A 1 342 ? -4.544 0.959 -0.014 1.00 80.19 342 ARG A N 1
ATOM 2635 C CA . ARG A 1 342 ? -5.824 0.912 0.712 1.00 80.19 342 ARG A CA 1
ATOM 2636 C C . ARG A 1 342 ? -5.646 0.772 2.229 1.00 80.19 342 ARG A C 1
ATOM 2638 O O . ARG A 1 342 ? -6.395 1.375 2.990 1.00 80.19 342 ARG A O 1
ATOM 2645 N N . THR A 1 343 ? -4.589 0.086 2.673 1.00 74.44 343 THR A N 1
ATOM 2646 C CA . THR A 1 343 ? -4.232 -0.069 4.098 1.00 74.44 343 THR A CA 1
ATOM 2647 C C . THR A 1 343 ? -3.548 1.154 4.730 1.00 74.44 343 THR A C 1
ATOM 2649 O O . THR A 1 343 ? -3.138 1.102 5.884 1.00 74.44 343 THR A O 1
ATOM 2652 N N . ARG A 1 344 ? -3.285 2.222 3.965 1.00 67.88 344 ARG A N 1
ATOM 2653 C CA . ARG A 1 344 ? -2.637 3.465 4.437 1.00 67.88 344 ARG A CA 1
ATOM 2654 C C . ARG A 1 344 ? -3.421 4.713 4.013 1.00 67.88 344 ARG A C 1
ATOM 2656 O O . ARG A 1 344 ? -2.856 5.801 3.935 1.00 67.88 344 ARG A O 1
ATOM 2663 N N . ASN A 1 345 ? -4.706 4.549 3.711 1.00 66.00 345 ASN A N 1
ATOM 2664 C CA . ASN A 1 345 ? -5.571 5.575 3.127 1.00 66.00 345 ASN A CA 1
ATOM 2665 C C . ASN A 1 345 ? -6.076 6.623 4.151 1.00 66.00 345 ASN A C 1
ATOM 2667 O O . ASN A 1 345 ? -6.975 7.392 3.845 1.00 66.00 345 ASN A O 1
ATOM 2671 N N . THR A 1 346 ? -5.521 6.667 5.369 1.00 56.69 346 THR A N 1
ATOM 2672 C CA . THR A 1 346 ? -6.105 7.420 6.498 1.00 56.69 346 THR A CA 1
ATOM 2673 C C . THR A 1 346 ? -5.334 8.668 6.925 1.00 56.69 346 THR A C 1
ATOM 2675 O O . THR A 1 346 ? -5.765 9.349 7.847 1.00 56.69 346 THR A O 1
ATOM 2678 N N . ASN A 1 347 ? -4.203 9.003 6.295 1.00 47.88 347 ASN A N 1
ATOM 2679 C CA . ASN A 1 347 ? -3.372 10.116 6.766 1.00 47.88 347 ASN A CA 1
ATOM 2680 C C . ASN A 1 347 ? -3.264 11.218 5.698 1.00 47.88 347 ASN A C 1
ATOM 2682 O O . ASN A 1 347 ? -2.501 11.083 4.742 1.00 47.88 347 ASN A O 1
ATOM 2686 N N . ASN A 1 348 ? -4.003 12.318 5.900 1.00 50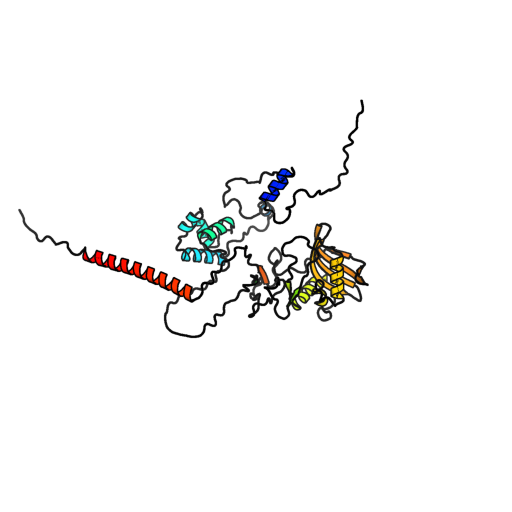.47 348 ASN A N 1
ATOM 2687 C CA . ASN A 1 348 ? -3.888 13.613 5.202 1.00 50.47 348 ASN A CA 1
ATOM 2688 C C . ASN A 1 348 ? -4.120 13.661 3.677 1.00 50.47 348 ASN A C 1
ATOM 2690 O O . ASN A 1 348 ? -3.881 14.699 3.063 1.00 50.47 348 ASN A O 1
ATOM 2694 N N . ALA A 1 349 ? -4.626 12.600 3.051 1.00 51.81 349 ALA A N 1
ATOM 2695 C CA . ALA A 1 349 ? -5.155 12.655 1.688 1.00 51.81 349 ALA A CA 1
ATOM 2696 C C . ALA A 1 349 ? -6.658 12.380 1.746 1.00 51.81 349 ALA A C 1
ATOM 2698 O O . ALA A 1 349 ? -7.077 11.523 2.520 1.00 51.81 349 ALA A O 1
ATOM 2699 N N . LYS A 1 350 ? -7.460 13.103 0.951 1.00 57.91 350 LYS A N 1
ATOM 2700 C CA . LYS A 1 350 ? -8.897 12.839 0.776 1.00 57.91 350 LYS A CA 1
ATOM 2701 C C . LYS A 1 350 ? -9.084 11.338 0.544 1.00 57.91 350 LYS A C 1
ATOM 2703 O O . LYS A 1 350 ? -8.648 10.825 -0.488 1.00 57.91 350 LYS A O 1
ATOM 2708 N N . CYS A 1 351 ? -9.636 10.636 1.530 1.00 63.94 351 CYS A N 1
ATOM 2709 C CA . CYS A 1 351 ? -9.828 9.204 1.411 1.00 63.94 351 CYS A CA 1
ATOM 2710 C C . CYS A 1 351 ? -10.832 8.954 0.283 1.00 63.94 351 CYS A C 1
ATOM 2712 O O . CYS A 1 351 ? -11.934 9.492 0.321 1.00 63.94 351 CYS A O 1
ATOM 2714 N N . LYS A 1 352 ? -10.424 8.184 -0.732 1.00 67.19 352 LYS A N 1
ATOM 2715 C CA . LYS A 1 352 ? -11.252 7.896 -1.909 1.00 67.19 352 LYS A CA 1
ATOM 2716 C C . LYS A 1 352 ? -11.726 6.444 -1.907 1.00 67.19 352 LYS A C 1
ATOM 2718 O O . LYS A 1 352 ? -10.887 5.535 -1.920 1.00 67.19 352 LYS A O 1
ATOM 2723 N N . GLY A 1 353 ? -13.034 6.205 -1.938 1.00 76.25 353 GLY A N 1
ATOM 2724 C CA . GLY A 1 353 ? -13.637 4.865 -1.881 1.00 76.25 353 GLY A CA 1
ATOM 2725 C C . GLY A 1 353 ? -13.646 4.264 -0.471 1.00 76.25 353 GLY A C 1
ATOM 2726 O O . GLY A 1 353 ? -14.388 4.732 0.380 1.00 76.25 353 GLY A O 1
ATOM 2727 N N . TYR A 1 354 ? -12.841 3.226 -0.217 1.00 76.31 354 TYR A N 1
ATOM 2728 C CA . TYR A 1 354 ? -12.732 2.566 1.093 1.00 76.31 354 TYR A CA 1
ATOM 2729 C C . TYR A 1 354 ? -11.281 2.530 1.605 1.00 76.31 354 TYR A C 1
ATOM 2731 O O . TYR A 1 354 ? -10.318 2.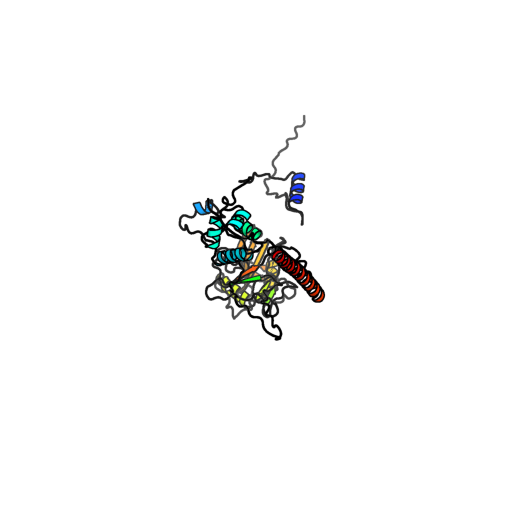551 0.820 1.00 76.31 354 TYR A O 1
ATOM 2739 N N . PHE A 1 355 ? -11.113 2.460 2.925 1.00 80.19 355 PHE A N 1
ATOM 2740 C CA . PHE A 1 355 ? -9.839 2.188 3.591 1.00 80.19 355 PHE A CA 1
ATOM 2741 C C . PHE A 1 355 ? -9.883 0.868 4.347 1.00 80.19 355 PHE A C 1
ATOM 2743 O O . PHE A 1 355 ? -10.943 0.406 4.754 1.00 80.19 355 PHE A O 1
ATOM 2750 N N . ILE A 1 356 ? -8.714 0.256 4.513 1.00 80.12 356 ILE A N 1
ATOM 2751 C CA . ILE A 1 356 ? -8.568 -1.041 5.167 1.00 80.12 356 ILE A CA 1
ATOM 2752 C C . ILE A 1 356 ? -7.804 -0.842 6.471 1.00 80.12 356 ILE A C 1
ATOM 2754 O O . ILE A 1 356 ? -6.675 -0.347 6.455 1.00 80.12 356 ILE A O 1
ATOM 2758 N N . SER A 1 357 ? -8.397 -1.256 7.585 1.00 73.75 357 SER A N 1
ATOM 2759 C CA . SER A 1 357 ? -7.750 -1.262 8.893 1.00 73.75 357 SER A CA 1
ATOM 2760 C C . SER A 1 357 ? -7.424 -2.694 9.298 1.00 73.75 357 SER A C 1
ATOM 2762 O O . SER A 1 357 ? -8.279 -3.574 9.220 1.00 73.75 357 SER A O 1
ATOM 2764 N N . ALA A 1 358 ? -6.180 -2.938 9.711 1.00 69.75 358 ALA A N 1
ATOM 2765 C CA . ALA A 1 358 ? -5.836 -4.177 10.398 1.00 69.75 358 ALA A CA 1
ATOM 2766 C C . ALA A 1 358 ? -6.238 -4.023 11.865 1.00 69.75 358 ALA A C 1
ATOM 2768 O O . ALA A 1 358 ? -5.766 -3.097 12.532 1.00 69.75 358 ALA A O 1
ATOM 2769 N N . LEU A 1 359 ? -7.036 -4.944 12.397 1.00 55.41 359 LEU A N 1
ATOM 2770 C CA . LEU A 1 359 ? -7.075 -5.139 13.840 1.00 55.41 359 LEU A CA 1
ATOM 2771 C C . LEU A 1 359 ? -5.674 -5.611 14.246 1.00 55.41 359 LEU A C 1
ATOM 2773 O O . LEU A 1 359 ? -5.239 -6.698 13.880 1.00 55.41 359 LEU A O 1
ATOM 2777 N N . GLN A 1 360 ? -4.915 -4.773 14.954 1.00 41.78 360 GLN A N 1
ATOM 2778 C CA . GLN A 1 360 ? -3.676 -5.222 15.581 1.00 41.78 360 GLN A CA 1
ATOM 2779 C C . GLN A 1 360 ? -4.035 -6.245 16.664 1.00 41.78 360 GLN A C 1
ATOM 2781 O O . GLN A 1 360 ? -4.268 -5.877 17.815 1.00 41.78 360 GLN A O 1
ATOM 2786 N N . SER A 1 361 ? -4.045 -7.533 16.320 1.00 32.84 361 SER A N 1
ATOM 2787 C CA . SER A 1 361 ? -3.861 -8.582 17.316 1.00 32.84 361 SER A CA 1
ATOM 2788 C C . SER A 1 361 ? -2.426 -8.479 17.821 1.00 32.84 361 SER A C 1
ATOM 2790 O O . SER A 1 361 ? -1.470 -8.984 17.232 1.00 32.84 361 SER A O 1
ATOM 2792 N N . SER A 1 362 ? -2.246 -7.737 18.912 1.00 31.02 362 SER A N 1
ATOM 2793 C CA . SER A 1 362 ? -1.096 -7.946 19.775 1.00 31.02 362 SER A CA 1
ATOM 2794 C C . SER A 1 362 ? -1.159 -9.393 20.247 1.00 31.02 362 SER A C 1
ATOM 2796 O O . SER A 1 362 ? -2.107 -9.765 20.937 1.00 31.02 362 SER A O 1
ATOM 2798 N N . THR A 1 363 ? -0.154 -10.173 19.868 1.00 34.16 363 THR A N 1
ATOM 2799 C CA . THR A 1 363 ? 0.128 -11.531 20.331 1.00 34.16 363 THR A CA 1
ATOM 2800 C C . THR A 1 363 ? -0.101 -11.675 21.838 1.00 34.16 363 THR A C 1
ATOM 2802 O O . THR A 1 363 ? 0.775 -11.401 22.657 1.00 34.16 363 THR A O 1
ATOM 2805 N N . LEU A 1 364 ? -1.290 -12.124 22.200 1.00 30.05 364 LEU A N 1
ATOM 2806 C CA . LEU A 1 364 ? -1.575 -12.870 23.409 1.00 30.05 364 LEU A CA 1
ATOM 2807 C C . LEU A 1 364 ? -2.262 -14.101 22.862 1.00 30.05 364 LEU A C 1
ATOM 2809 O O . LEU A 1 364 ? -3.346 -13.978 22.299 1.00 30.05 364 LEU A O 1
ATOM 2813 N N . GLY A 1 365 ? -1.581 -15.245 22.938 1.00 31.84 365 GLY A N 1
ATOM 2814 C CA . GLY A 1 365 ? -2.190 -16.521 22.609 1.00 31.84 365 GLY A CA 1
ATOM 2815 C C . GLY A 1 365 ? -3.510 -16.609 23.356 1.00 31.84 365 GLY A C 1
ATOM 2816 O O . GLY A 1 365 ? -3.533 -16.728 24.581 1.00 31.84 365 GLY A O 1
ATOM 2817 N N . SER A 1 366 ? -4.605 -16.471 22.618 1.00 32.34 366 SER A N 1
ATOM 2818 C CA . SER A 1 366 ? -5.910 -16.901 23.063 1.00 32.34 366 SER A CA 1
ATOM 2819 C C . SER A 1 366 ? -5.784 -18.404 23.202 1.00 32.34 366 SER A C 1
ATOM 2821 O O . SER A 1 366 ? -5.806 -19.151 22.227 1.00 32.34 366 SER A O 1
ATOM 2823 N N . ILE A 1 367 ? -5.573 -18.840 24.439 1.00 31.59 367 ILE A N 1
ATOM 2824 C CA . ILE A 1 367 ? -5.850 -20.208 24.836 1.00 31.59 367 ILE A CA 1
ATOM 2825 C C . ILE A 1 367 ? -7.367 -20.335 24.676 1.00 31.59 367 ILE A C 1
ATOM 2827 O O . ILE A 1 367 ? -8.133 -20.011 25.580 1.00 31.59 367 ILE A O 1
ATOM 2831 N N . ASN A 1 368 ? -7.807 -20.679 23.468 1.00 34.44 368 ASN A N 1
ATOM 2832 C CA . ASN A 1 368 ? -9.157 -21.151 23.241 1.00 34.44 368 ASN A CA 1
ATOM 2833 C C . ASN A 1 368 ? -9.220 -22.493 23.965 1.00 34.44 368 ASN A C 1
ATOM 2835 O O . ASN A 1 368 ? -8.666 -23.485 23.492 1.00 34.44 368 ASN A O 1
ATOM 2839 N N . TYR A 1 369 ? -9.803 -22.516 25.162 1.00 39.34 369 TYR A N 1
ATOM 2840 C CA . TYR A 1 369 ? -10.193 -23.781 25.767 1.00 39.34 369 TYR A CA 1
ATOM 2841 C C . TYR A 1 369 ? -11.344 -24.299 24.916 1.00 39.34 369 TYR A C 1
ATOM 2843 O O . TYR A 1 369 ? -12.485 -23.864 25.060 1.00 39.34 369 TYR A O 1
ATOM 2851 N N . ASP A 1 370 ? -11.016 -25.189 23.992 1.00 40.59 370 ASP A N 1
ATOM 2852 C CA . ASP A 1 370 ? -11.989 -25.959 23.236 1.00 40.59 370 ASP A CA 1
ATOM 2853 C C . ASP A 1 370 ? -12.567 -27.015 24.194 1.00 40.59 370 ASP A C 1
ATOM 2855 O O . ASP A 1 370 ? -12.189 -28.188 24.202 1.00 40.59 370 ASP A O 1
ATOM 2859 N N . LEU A 1 371 ? -13.393 -26.567 25.148 1.00 52.16 371 LEU A N 1
ATOM 2860 C CA . LEU A 1 371 ? -14.113 -27.481 26.024 1.00 52.16 371 LEU A CA 1
ATOM 2861 C C . LEU A 1 371 ? -15.179 -28.166 25.176 1.00 52.16 371 LEU A C 1
ATOM 2863 O O . LEU A 1 371 ? -16.120 -27.526 24.702 1.00 52.16 371 LEU A O 1
ATOM 2867 N N . SER A 1 372 ? -15.040 -29.482 25.012 1.00 57.41 372 SER A N 1
ATOM 2868 C CA . SER A 1 372 ? -16.024 -30.275 24.288 1.00 57.41 372 SER A CA 1
ATOM 2869 C C . SER A 1 372 ? -17.417 -30.088 24.898 1.00 57.41 372 SER A C 1
ATOM 2871 O O . SER A 1 372 ? -17.578 -29.915 26.111 1.00 57.41 372 SER A O 1
ATOM 2873 N N . TRP A 1 373 ? -18.439 -30.137 24.041 1.00 56.84 373 TRP A N 1
ATOM 2874 C CA . TRP A 1 373 ? -19.845 -29.947 24.408 1.00 56.84 373 TRP A CA 1
ATOM 2875 C C . TRP A 1 373 ? -20.280 -30.680 25.700 1.00 56.84 373 TRP A C 1
ATOM 2877 O O . TRP A 1 373 ? -20.940 -30.053 26.531 1.00 56.84 373 TRP A O 1
ATOM 2887 N N . PRO A 1 374 ? -19.856 -31.935 25.970 1.00 60.72 374 PRO A N 1
ATOM 2888 C CA . PRO A 1 374 ? -20.146 -32.613 27.236 1.00 60.72 374 PRO A CA 1
ATOM 2889 C C . PRO A 1 374 ? -19.617 -31.883 28.479 1.00 60.72 374 PRO A C 1
ATOM 2891 O O . PRO A 1 374 ? -20.306 -31.818 29.494 1.00 60.72 374 PRO A O 1
ATOM 2894 N N . VAL A 1 375 ? -18.412 -31.310 28.415 1.00 63.50 375 VAL A N 1
ATOM 2895 C CA . VAL A 1 375 ? -17.780 -30.633 29.559 1.00 63.50 375 VAL A CA 1
ATOM 2896 C C . VAL A 1 375 ? -18.460 -29.290 29.826 1.00 63.50 375 VAL A C 1
ATOM 2898 O O . VAL A 1 375 ? -18.733 -28.961 30.979 1.00 63.50 375 VAL A O 1
ATOM 2901 N N . CYS A 1 376 ? -18.833 -28.556 28.775 1.00 61.53 376 CYS A N 1
ATOM 2902 C CA . CYS A 1 376 ? -19.635 -27.336 28.905 1.00 61.53 376 CYS A CA 1
ATOM 2903 C C . CYS A 1 376 ? -20.987 -27.603 29.580 1.00 61.53 376 CYS A C 1
ATOM 2905 O O . CYS A 1 376 ? -21.382 -26.857 30.476 1.00 61.53 376 CYS A O 1
ATOM 2907 N N . VAL A 1 377 ? -21.670 -28.695 29.219 1.00 75.44 377 VAL A N 1
ATOM 2908 C CA . VAL A 1 377 ? -22.940 -29.082 29.856 1.00 75.44 377 VAL A CA 1
ATOM 2909 C C . VAL A 1 377 ? -22.743 -29.377 31.347 1.00 75.44 377 VAL A C 1
ATOM 2911 O O . VAL A 1 377 ? -23.517 -28.887 32.167 1.00 75.44 377 VAL A O 1
ATOM 2914 N N . VAL A 1 378 ? -21.684 -30.098 31.729 1.00 74.94 378 VAL A N 1
ATOM 2915 C CA . VAL A 1 378 ? -21.382 -30.396 33.144 1.00 74.94 378 VAL A CA 1
ATOM 2916 C C . VAL A 1 378 ? -21.104 -29.121 33.950 1.00 74.94 378 VAL A C 1
ATOM 2918 O O . VAL A 1 378 ? -21.602 -28.967 35.070 1.00 74.94 378 VAL A O 1
ATOM 2921 N N . VAL A 1 379 ? -20.367 -28.166 33.377 1.00 72.25 379 VAL A N 1
ATOM 2922 C CA . VAL A 1 379 ? -20.079 -26.883 34.037 1.00 72.25 379 VAL A CA 1
ATOM 2923 C C . VAL A 1 379 ? -21.360 -26.063 34.209 1.00 72.25 379 VAL A C 1
ATOM 2925 O O . VAL A 1 379 ? -21.618 -25.565 35.303 1.00 72.25 379 VAL A O 1
ATOM 2928 N N . ILE A 1 380 ? -22.220 -25.994 33.191 1.00 73.38 380 ILE A N 1
ATOM 2929 C CA . ILE A 1 380 ? -23.491 -25.260 33.273 1.00 73.38 380 ILE A CA 1
ATOM 2930 C C . ILE A 1 380 ? -24.421 -25.885 34.323 1.00 73.38 380 ILE A C 1
ATOM 2932 O O . ILE A 1 380 ? -24.983 -25.168 35.152 1.00 73.38 380 ILE A O 1
ATOM 2936 N N . VAL A 1 381 ? -24.548 -27.215 34.349 1.00 75.88 381 VAL A N 1
ATOM 2937 C CA . VAL A 1 381 ? -25.411 -27.915 35.316 1.00 75.88 381 VAL A CA 1
ATOM 2938 C C . VAL A 1 381 ? -24.924 -27.710 36.754 1.00 75.88 381 VAL A C 1
ATOM 2940 O O . VAL A 1 381 ? -25.743 -27.490 37.647 1.00 75.88 381 VAL A O 1
ATOM 2943 N N . SER A 1 382 ? -23.608 -27.707 36.991 1.00 77.69 382 SER A N 1
ATOM 2944 C CA . SER A 1 382 ? -23.063 -27.484 38.339 1.00 77.69 382 SER A CA 1
ATOM 2945 C C . SER A 1 382 ? -23.311 -26.059 38.854 1.00 77.69 382 SER A C 1
ATOM 2947 O O . SER A 1 382 ? -23.668 -25.881 40.020 1.00 77.69 382 SER A O 1
ATOM 2949 N N . VAL A 1 383 ? -23.227 -25.048 37.983 1.00 79.75 383 VAL A N 1
ATOM 2950 C CA . VAL A 1 383 ? -23.530 -23.651 38.338 1.00 79.75 383 VAL A CA 1
ATOM 2951 C C . VAL A 1 383 ? -25.024 -23.456 38.612 1.00 79.75 383 VAL A C 1
ATOM 2953 O O . VAL A 1 383 ? -25.387 -22.810 39.594 1.00 79.75 383 VAL A O 1
ATOM 2956 N N . VAL A 1 384 ? -25.907 -24.060 37.809 1.00 79.75 384 VAL A N 1
ATOM 2957 C CA . VAL A 1 384 ? -27.363 -23.997 38.037 1.00 79.75 384 VAL A CA 1
ATOM 2958 C C . VAL A 1 384 ? -27.742 -24.654 39.369 1.00 79.75 384 VAL A C 1
ATOM 2960 O O . VAL A 1 384 ? -28.534 -24.090 40.126 1.00 79.75 384 VAL A O 1
ATOM 2963 N N . ALA A 1 385 ? -27.139 -25.799 39.702 1.00 83.88 385 ALA A N 1
ATOM 2964 C CA . ALA A 1 385 ? -27.365 -26.471 40.980 1.00 83.88 385 ALA A CA 1
ATOM 2965 C C . ALA A 1 385 ? -26.893 -25.623 42.177 1.00 83.88 385 ALA A C 1
ATOM 2967 O O . ALA A 1 385 ? -27.587 -25.542 43.194 1.00 83.88 385 ALA A O 1
ATOM 2968 N N . ALA A 1 386 ? -25.751 -24.941 42.046 1.00 81.00 386 ALA A N 1
ATOM 2969 C CA . ALA A 1 386 ? -25.233 -24.040 43.074 1.00 81.00 386 ALA A CA 1
ATOM 2970 C C . ALA A 1 386 ? -26.137 -22.815 43.291 1.00 81.00 386 ALA A C 1
ATOM 2972 O O . ALA A 1 386 ? -26.358 -22.395 44.423 1.00 81.00 386 ALA A O 1
ATOM 2973 N N . ILE A 1 387 ? -26.717 -22.257 42.227 1.00 81.50 387 ILE A N 1
ATOM 2974 C CA . ILE A 1 387 ? -27.660 -21.136 42.349 1.00 81.50 387 ILE A CA 1
ATOM 2975 C C . ILE A 1 387 ? -28.968 -21.604 43.006 1.00 81.50 387 ILE A C 1
ATOM 2977 O O . ILE A 1 387 ? -29.493 -20.928 43.893 1.00 81.50 387 ILE A O 1
ATOM 2981 N N . ALA A 1 388 ? -29.474 -22.782 42.632 1.00 80.56 388 ALA A N 1
ATOM 2982 C CA . ALA A 1 388 ? -30.698 -23.341 43.204 1.00 80.56 388 ALA A CA 1
ATOM 2983 C C . ALA A 1 388 ? -30.581 -23.613 44.717 1.00 80.56 388 ALA A C 1
ATOM 2985 O O . ALA A 1 388 ? -31.543 -23.392 45.462 1.00 80.56 388 ALA A O 1
ATOM 2986 N N . SER A 1 389 ? -29.409 -24.040 45.197 1.00 82.94 389 SER A N 1
ATOM 2987 C CA . SER A 1 389 ? -29.184 -24.271 46.629 1.00 82.94 389 SER A CA 1
ATOM 2988 C C . SER A 1 389 ? -29.176 -22.962 47.427 1.00 82.94 389 SER A C 1
ATOM 2990 O O . SER A 1 389 ? -29.833 -22.879 48.466 1.00 82.94 389 SER A O 1
ATOM 2992 N N . VAL A 1 390 ? -28.543 -21.906 46.907 1.00 82.44 390 VAL A N 1
ATOM 2993 C CA . VAL A 1 390 ? -28.523 -2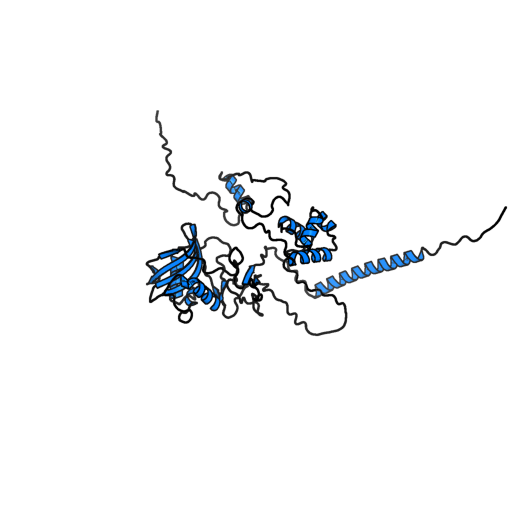0.577 47.544 1.00 82.44 390 VAL A CA 1
ATOM 2994 C C . VAL A 1 390 ? -29.930 -19.977 47.624 1.00 82.44 390 VAL A C 1
ATOM 2996 O O . VAL A 1 390 ? -30.327 -19.467 48.674 1.00 82.44 390 VAL A O 1
ATOM 2999 N N . VAL A 1 391 ? -30.721 -20.094 46.553 1.00 83.12 391 VAL A N 1
ATOM 3000 C CA . VAL A 1 391 ? -32.116 -19.618 46.531 1.00 83.12 391 VAL A CA 1
ATOM 3001 C C . VAL A 1 391 ? -32.982 -20.390 47.529 1.00 83.12 391 VAL A C 1
ATOM 3003 O O . VAL A 1 391 ? -33.799 -19.790 48.229 1.00 83.12 391 VAL A O 1
ATOM 3006 N N . SER A 1 392 ? -32.774 -21.702 47.653 1.00 76.81 392 SER A N 1
ATOM 3007 C CA . SER A 1 392 ? -33.512 -22.536 48.608 1.00 76.81 392 SER A CA 1
ATOM 3008 C C . SER A 1 392 ? -33.210 -22.138 50.054 1.00 76.81 392 SER A C 1
ATOM 3010 O O . SER A 1 392 ? -34.133 -21.950 50.847 1.00 76.81 392 SER A O 1
ATOM 3012 N N . VAL A 1 393 ? -31.936 -21.927 50.396 1.00 80.62 393 VAL A N 1
ATOM 3013 C CA . VAL A 1 393 ? -31.530 -21.478 51.739 1.00 80.62 393 VAL A CA 1
ATOM 3014 C C . VAL A 1 393 ? -32.102 -20.095 52.057 1.00 80.62 393 VAL A C 1
ATOM 3016 O O . VAL A 1 393 ? -32.627 -19.890 53.152 1.00 80.62 393 VAL A O 1
ATOM 3019 N N . ALA A 1 394 ? -32.087 -19.165 51.097 1.00 78.00 394 ALA A N 1
ATOM 3020 C CA . ALA A 1 394 ? -32.698 -17.848 51.267 1.00 78.00 394 ALA A CA 1
ATOM 3021 C C . ALA A 1 394 ? -34.219 -17.942 51.487 1.00 78.00 394 ALA A C 1
ATOM 3023 O O . ALA A 1 394 ? -34.762 -17.285 52.377 1.00 78.00 394 ALA A O 1
ATOM 3024 N N . PHE A 1 395 ? -34.911 -18.800 50.732 1.00 80.50 395 PHE A N 1
ATOM 3025 C CA . PHE A 1 395 ? -36.353 -19.005 50.867 1.00 80.50 395 PHE A CA 1
ATOM 3026 C C . PHE A 1 395 ? -36.733 -19.608 52.228 1.00 80.50 395 PHE A C 1
ATOM 3028 O O . PHE A 1 395 ? -37.642 -19.105 52.894 1.00 80.50 395 PHE A O 1
ATOM 3035 N N . PHE A 1 396 ? -36.019 -20.641 52.686 1.00 74.31 396 PHE A N 1
ATOM 3036 C CA . PHE A 1 396 ? -36.260 -21.246 54.000 1.00 74.31 396 PHE A CA 1
ATOM 3037 C C . PHE A 1 396 ? -35.874 -20.313 55.156 1.00 74.31 396 PHE A C 1
ATOM 3039 O O . PHE A 1 396 ? -36.616 -20.237 56.137 1.00 74.31 396 PHE A O 1
ATOM 3046 N N . GLY A 1 397 ? -34.790 -19.542 55.024 1.00 72.31 397 GLY A N 1
ATOM 3047 C CA . GLY A 1 397 ? -34.392 -18.533 56.010 1.00 72.31 397 GLY A CA 1
ATOM 3048 C C . GLY A 1 397 ? -35.441 -17.429 56.184 1.00 72.31 397 GLY A C 1
ATOM 3049 O O . GLY A 1 397 ? -35.819 -17.096 57.308 1.00 72.31 397 GLY A O 1
ATOM 3050 N N . LEU A 1 398 ? -35.994 -16.920 55.078 1.00 66.38 398 LEU A N 1
ATOM 3051 C CA . LEU A 1 398 ? -37.068 -15.919 55.110 1.00 66.38 398 LEU A CA 1
ATOM 3052 C C . LEU A 1 398 ? -38.376 -16.481 55.687 1.00 66.38 398 LEU A C 1
ATOM 3054 O O . LEU A 1 398 ? -39.107 -15.769 56.380 1.00 66.38 398 LEU A O 1
ATOM 3058 N N . ARG A 1 399 ? -38.673 -17.764 55.447 1.00 68.88 399 ARG A N 1
ATOM 3059 C CA . ARG A 1 399 ? -39.878 -18.419 55.974 1.00 68.88 399 ARG A CA 1
ATOM 3060 C C . ARG A 1 399 ? -39.778 -18.698 57.479 1.00 68.88 399 ARG A C 1
ATOM 3062 O O . ARG A 1 399 ? -40.747 -18.452 58.190 1.00 68.88 399 ARG A O 1
ATOM 3069 N N . ALA A 1 400 ? -38.609 -19.118 57.967 1.00 64.69 400 ALA A N 1
ATOM 3070 C CA . ALA A 1 400 ? -38.346 -19.333 59.393 1.00 64.69 400 ALA A CA 1
ATOM 3071 C C . ALA A 1 400 ? -38.316 -18.020 60.202 1.00 64.69 400 ALA A C 1
ATOM 3073 O O . ALA A 1 400 ? -38.708 -17.991 61.369 1.00 64.69 400 ALA A O 1
ATOM 3074 N N . SER A 1 401 ? -37.894 -16.912 59.582 1.00 57.12 401 SER A N 1
ATOM 3075 C CA . SER A 1 401 ? -37.939 -15.589 60.213 1.00 57.12 401 SER A CA 1
ATOM 3076 C C . SER A 1 401 ? -39.378 -15.076 60.384 1.00 57.12 401 SER A C 1
ATOM 3078 O O . SER A 1 401 ? -39.695 -14.487 61.415 1.00 57.12 401 SER A O 1
ATOM 3080 N N . ARG A 1 402 ? -40.292 -15.382 59.448 1.00 56.12 402 ARG A N 1
ATOM 3081 C CA . ARG A 1 402 ? -41.718 -15.016 59.571 1.00 56.12 402 ARG A CA 1
ATOM 3082 C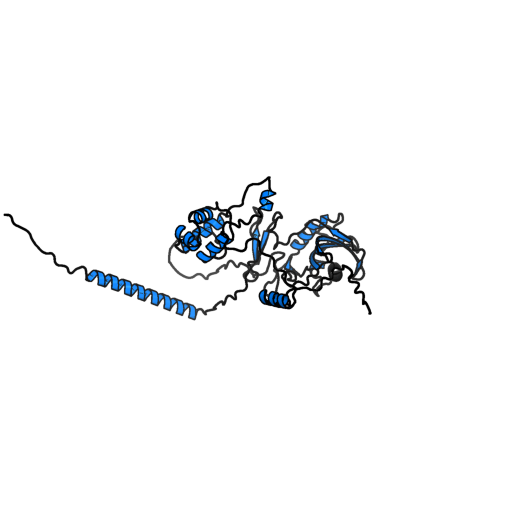 C . ARG A 1 402 ? -42.449 -15.747 60.698 1.00 56.12 402 ARG A C 1
ATOM 3084 O O . ARG A 1 402 ? -43.304 -15.142 61.330 1.00 56.12 402 ARG A O 1
ATOM 3091 N N . THR A 1 403 ? -42.108 -17.002 60.986 1.00 54.97 403 THR A N 1
ATOM 3092 C CA . THR A 1 403 ? -42.763 -17.774 62.059 1.00 54.97 403 THR A CA 1
ATOM 3093 C C . THR A 1 403 ? -42.346 -17.344 63.468 1.00 54.97 403 THR A C 1
ATOM 3095 O O . THR A 1 403 ? -43.049 -17.656 64.421 1.00 54.97 403 THR A O 1
ATOM 3098 N N . LYS A 1 404 ? -41.228 -16.619 63.622 1.00 54.25 404 LYS A N 1
ATOM 3099 C CA . LYS A 1 404 ? -40.759 -16.113 64.926 1.00 54.25 404 LYS A CA 1
ATOM 3100 C C . LYS A 1 404 ? -41.405 -14.788 65.353 1.00 54.25 404 LYS A C 1
ATOM 3102 O O . LYS A 1 404 ? -41.412 -14.493 66.539 1.00 54.25 404 LYS A O 1
ATOM 3107 N N . ASN A 1 405 ? -41.980 -14.024 64.423 1.00 53.06 405 ASN A N 1
ATOM 3108 C CA . ASN A 1 405 ? -42.574 -12.707 64.704 1.00 53.06 405 ASN A CA 1
ATOM 3109 C C . ASN A 1 405 ? -44.067 -12.761 65.088 1.00 53.06 405 ASN A C 1
ATOM 3111 O O . ASN A 1 405 ? -44.732 -11.731 65.084 1.00 53.06 405 ASN A O 1
ATOM 3115 N N . GLN A 1 406 ? -44.616 -13.944 65.384 1.00 52.25 406 GLN A N 1
ATOM 3116 C CA . GLN A 1 406 ? -46.054 -14.143 65.622 1.00 52.25 406 GLN A CA 1
ATOM 3117 C C . GLN A 1 406 ? -46.396 -14.601 67.053 1.00 52.25 406 GLN A C 1
ATOM 3119 O O . GLN A 1 406 ? -47.521 -15.023 67.300 1.00 52.25 406 GLN A O 1
ATOM 3124 N N . SER A 1 407 ? -45.451 -14.517 67.999 1.00 49.75 407 SER A N 1
ATOM 3125 C CA . SER A 1 407 ? -45.614 -15.012 69.375 1.00 49.75 407 SER A CA 1
ATOM 3126 C C . SER A 1 407 ? -45.312 -13.963 70.456 1.00 49.75 407 SER A C 1
ATOM 3128 O O . SER A 1 407 ? -44.575 -14.253 71.396 1.00 49.75 407 SER A O 1
ATOM 3130 N N . GLU A 1 408 ? -45.868 -12.758 70.343 1.00 51.12 408 GLU A N 1
ATOM 3131 C CA . GLU A 1 408 ? -45.928 -11.812 71.469 1.00 51.12 408 GLU A CA 1
ATOM 3132 C C . GLU A 1 408 ? -47.398 -11.617 71.887 1.00 51.12 408 GLU A C 1
ATOM 3134 O O . GLU A 1 408 ? -48.210 -11.211 71.050 1.00 51.12 408 GLU A O 1
ATOM 3139 N N . PRO A 1 409 ? -47.785 -11.969 73.130 1.00 48.59 409 PRO A N 1
ATOM 3140 C CA . PRO A 1 409 ? -49.153 -11.809 73.605 1.00 48.59 409 PRO A CA 1
ATOM 3141 C C . PRO A 1 409 ? -49.449 -10.351 73.983 1.00 48.59 409 PRO A C 1
ATOM 3143 O O . PRO A 1 409 ? -48.626 -9.653 74.572 1.00 48.59 409 PRO A O 1
ATOM 3146 N N . ILE A 1 410 ? -50.662 -9.922 73.642 1.00 53.12 410 ILE A N 1
ATOM 3147 C CA . ILE A 1 410 ? -51.256 -8.614 73.940 1.00 53.12 410 ILE A CA 1
ATOM 3148 C C . ILE A 1 410 ? -51.574 -8.536 75.447 1.00 53.12 410 ILE A C 1
ATOM 3150 O O . ILE A 1 410 ? -52.245 -9.440 75.945 1.00 53.12 410 ILE A O 1
ATOM 3154 N N . PRO A 1 411 ? -51.150 -7.493 76.188 1.00 52.53 411 PRO A N 1
ATOM 3155 C CA . PRO A 1 411 ? -51.692 -7.221 77.515 1.00 52.53 411 PRO A CA 1
ATOM 3156 C C . PRO A 1 411 ? -53.047 -6.496 77.409 1.00 52.53 411 PRO A C 1
ATOM 3158 O O . PRO A 1 411 ? -53.144 -5.408 76.837 1.00 52.53 411 PRO A O 1
ATOM 3161 N N . ASP A 1 412 ? -54.085 -7.122 77.963 1.00 50.06 412 ASP A N 1
ATOM 3162 C CA . ASP A 1 412 ? -55.456 -6.610 78.056 1.00 50.06 412 ASP A CA 1
ATOM 3163 C C . ASP A 1 412 ? -55.614 -5.461 79.080 1.00 50.06 412 ASP A C 1
ATOM 3165 O O . ASP A 1 412 ? -55.033 -5.506 80.160 1.00 50.06 412 ASP A O 1
ATOM 3169 N N . GLY A 1 413 ? -56.478 -4.487 78.739 1.00 45.94 413 GLY A N 1
ATOM 3170 C CA . GLY A 1 413 ? -57.480 -3.831 79.617 1.00 45.94 413 GLY A CA 1
ATOM 3171 C C . GLY A 1 413 ? -57.006 -3.020 80.843 1.00 45.94 413 GLY A C 1
ATOM 3172 O O . GLY A 1 413 ? -56.573 -3.608 81.819 1.00 45.94 413 GLY A O 1
ATOM 3173 N N . ILE A 1 414 ? -57.011 -1.674 80.874 1.00 48.31 414 ILE A N 1
ATOM 3174 C CA . ILE A 1 414 ? -58.131 -0.695 81.026 1.00 48.31 414 ILE A CA 1
ATOM 3175 C C . ILE A 1 414 ? -58.606 -0.441 82.493 1.00 48.31 414 ILE A C 1
ATOM 3177 O O . ILE A 1 414 ? -58.993 -1.367 83.194 1.00 48.31 414 ILE A O 1
ATOM 3181 N N . THR A 1 415 ? -58.723 0.863 82.850 1.00 48.31 415 THR A N 1
ATOM 3182 C CA . THR A 1 415 ? -59.498 1.539 83.951 1.00 48.31 415 THR A CA 1
ATOM 3183 C C . THR A 1 415 ? -59.026 1.367 85.408 1.00 48.31 415 THR A C 1
ATOM 3185 O O . THR A 1 415 ? -58.548 0.304 85.759 1.00 48.31 415 THR A O 1
ATOM 3188 N N . SER A 1 416 ? -59.082 2.343 86.332 1.00 41.31 416 SER A N 1
ATOM 3189 C CA . SER A 1 416 ? -60.005 3.473 86.595 1.00 41.31 416 SER A CA 1
ATOM 3190 C C . SER A 1 416 ? -59.305 4.617 87.378 1.00 41.31 416 SER A C 1
ATOM 3192 O O . SER A 1 416 ? -58.396 4.3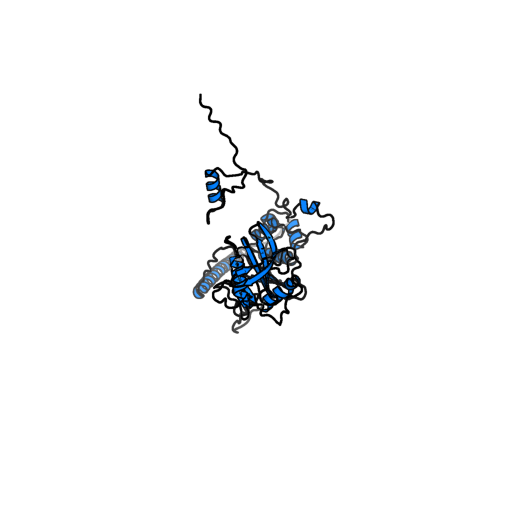55 88.156 1.00 41.31 416 SER A O 1
ATOM 3194 N N . LEU A 1 417 ? -59.619 5.899 87.130 1.00 46.25 417 LEU A N 1
ATOM 3195 C CA . LEU A 1 417 ? -60.341 6.803 88.062 1.00 46.25 417 LEU A CA 1
ATOM 3196 C C . LEU A 1 417 ? -60.140 6.510 89.568 1.00 46.25 417 LEU A C 1
ATOM 3198 O O . LEU A 1 417 ? -60.787 5.604 90.084 1.00 46.25 417 LEU A O 1
ATOM 3202 N N . GLN A 1 418 ? -59.300 7.281 90.268 1.00 42.34 418 GLN A N 1
ATOM 3203 C CA . GLN A 1 418 ? -59.636 8.405 91.170 1.00 42.34 418 GLN A CA 1
ATOM 3204 C C . GLN A 1 418 ? -58.374 8.929 91.863 1.00 42.34 418 GLN A C 1
ATOM 3206 O O . GLN A 1 418 ? -57.489 8.102 92.172 1.00 42.34 418 GLN A O 1
#

Foldseek 3Di:
DDDDDDPPDDDPDPPPPVQQDDDPPDDPVRSVVVNVVVVNDDDDDPDDPDDDDLPPCPPDPVVVVVVDPDDDDAQWADQLLLCLLVVLCVVVVHDLCRLCVQLVHDSVQNVCSNVRNHRDRVSSVVSSCVSSVNDDSPDDDPDDDDDDDDDDDDDDDPPPPVDQLPQQQKFKDWQDPPFDTDRQADPVSAGPDWLRFDDPSHHHDPQWDFFAFKQADPDDDDNRGTITDGQVNQLLLCVLPVVVDPQRDDSVPDRFCLQRHLVPPPNDDPNSLVSVQVSVVSQANIKGWRGWDDDPDFKIWTWMAHAGPVRDGAIWIWIFGDDPSHTHPIDIDGDDDSDDRLQGQPPDDSRDTMHMHRPPPPDDPPPPPPDDPVRVVVVVVVVVVVVVVVVVVVVVVVVVVVVVVPDDDDDDDDDDDD

Sequence (418 aa):
MSFAQGQDWEVAGWNKGRSGGRIGSESKEAALNRARRAGNVSTEVKYGAGNRSAHSNVNTNMRKLEEDTETFKHDTVDRSLSQALQKARLDKGMTQKALATAINEKPQVIGEYESGRAIPNPQIISKIERALGCRNFSLLPSASVSIMRLSFLILPATFYAIQACDVCQYTSYACEEGVQDRLVCNEQGHVQVDDVFCAEDCVCADGYACVSLHLGCTLTSGQKIPRCISTSGVQARFDNCRHVSANAPSTASYNLTGWLKFRDDACFTEDCFAAKAMEKMKLFQCGRLVSVWKEGKNEYHFIAHGTLQNNSGGNYHIHANYQNETLENLTISKTDKCYTLRTRNTNNAKCKGYFISALQSSTLGSINYDLSWPVCVVVIVSVVAAIASVVSVAFFGLRASRTKNQSEPIPDGITSLQ

Radius of gyration: 33.59 Å; Cα contacts (8 Å, |Δi|>4): 502; chains: 1; bounding box: 126×64×120 Å

Solvent-accessible surface area (backbone atoms only — not comparable to full-atom values): 25841 Å² total; per-residue (Å²): 140,80,86,80,80,80,80,89,73,78,80,94,63,90,73,76,66,87,80,72,74,77,71,80,92,59,50,74,65,54,42,48,54,52,21,56,75,67,72,62,67,88,89,76,85,63,90,78,82,69,96,69,62,90,77,78,63,64,96,56,62,63,68,57,60,74,70,51,87,86,72,93,78,77,76,49,35,51,66,64,44,10,52,34,51,50,49,52,34,54,78,67,71,48,49,61,58,56,50,16,59,74,58,75,49,58,42,65,56,50,53,28,40,49,69,25,72,28,69,76,45,73,70,60,52,54,39,50,29,64,75,64,69,51,80,72,55,88,74,69,78,93,71,89,82,85,79,92,76,93,80,86,83,90,74,86,78,79,71,78,70,83,70,63,34,78,79,69,37,43,46,46,42,45,57,42,95,92,52,72,65,53,69,42,30,49,98,85,59,23,35,65,45,58,61,39,73,34,52,96,83,29,44,49,23,93,75,33,45,70,32,50,48,52,27,65,50,87,72,90,71,80,65,78,60,24,20,16,42,32,66,68,56,46,50,53,34,38,69,51,45,39,80,84,41,96,76,56,71,57,82,88,80,51,78,70,64,52,34,54,40,34,79,46,91,84,46,81,40,72,53,4,50,51,48,34,32,56,49,73,66,53,57,29,49,35,29,30,62,65,37,63,51,68,45,90,91,43,38,34,41,37,34,34,42,36,25,34,73,85,72,52,68,49,34,34,42,35,39,27,36,52,53,96,79,38,74,41,80,75,43,80,44,84,47,78,84,49,75,73,57,32,64,64,40,80,72,97,52,88,50,72,58,55,33,39,46,71,63,81,77,73,92,64,86,75,80,72,78,83,65,53,71,72,57,51,51,53,55,52,52,53,52,52,52,54,52,52,51,54,53,49,53,52,52,52,51,57,53,58,55,58,69,66,77,73,79,77,85,82,86,79,83,85,88,76,95,131

Organism: NCBI:txid74557